Protein AF-0000000086442313 (afdb_homodimer)

Radius of gyration: 25.29 Å; Cα contacts (8 Å, |Δi|>4): 507; chains: 2; bounding box: 54×72×56 Å

InterPro domains:
  IPR008591 GINS complex subunit Sld5 [PIRSF007764] (11-202)
  IPR008591 GINS complex subunit Sld5 [PTHR21206] (11-202)
  IPR021151 GINS subunit, domain A [PF05916] (56-123)
  IPR031633 DNA replication complex GINS protein SLD5, C-terminal [PF16922] (144-202)
  IPR031633 DNA replication complex GINS protein SLD5, C-terminal [cd21692] (144-202)
  IPR036224 GINS, helical bundle-like domain superfamily [SSF158573] (11-141)
  IPR038749 GINS complex protein Sld5, alpha-helical domain [cd11711] (11-125)

Nearest PDB structures (foldseek):
  7pfo-assembly1_G  TM=9.376E-01  e=3.966E-25  Homo sapiens
  2e9x-assembly1_D  TM=9.368E-01  e=5.694E-25  Homo sapiens
  2q9q-assembly2_F  TM=9.403E-01  e=1.790E-24  Homo sapiens
  8q6o-assembly1_K  TM=9.195E-01  e=4.637E-23  Xenopus laevis
  2eho-assembly3_I  TM=9.226E-01  e=9.906E-21  Homo sapiens

Structure (mmCIF, N/CA/C/O backbone):
data_AF-0000000086442313-model_v1
#
loop_
_entity.id
_entity.type
_entity.pdbx_description
1 polymer 'DNA replication complex GINS protein SLD5'
#
loop_
_atom_site.group_PDB
_atom_site.id
_atom_site.type_symbol
_atom_site.label_atom_id
_atom_site.label_alt_id
_atom_site.label_comp_id
_atom_site.label_asym_id
_atom_site.label_entity_id
_atom_site.label_seq_id
_atom_site.pdbx_PDB_ins_code
_atom_site.Cartn_x
_atom_site.Cartn_y
_atom_site.Cartn_z
_atom_site.occupancy
_atom_site.B_iso_or_equiv
_atom_site.auth_seq_id
_atom_site.auth_comp_id
_atom_site.auth_asym_id
_atom_site.auth_atom_id
_atom_site.pdbx_PDB_model_num
ATOM 1 N N . MET A 1 1 ? 6.031 -36.125 -10.688 1 34.84 1 MET A N 1
ATOM 2 C CA . MET A 1 1 ? 4.668 -35.875 -11.148 1 34.84 1 MET A CA 1
ATOM 3 C C . MET A 1 1 ? 4.492 -34.406 -11.539 1 34.84 1 MET A C 1
ATOM 5 O O . MET A 1 1 ? 4.984 -33.5 -10.852 1 34.84 1 MET A O 1
ATOM 9 N N . ALA A 1 2 ? 4.449 -34.125 -12.75 1 40.34 2 ALA A N 1
ATOM 10 C CA . ALA A 1 2 ? 4.332 -32.781 -13.359 1 40.34 2 ALA A CA 1
ATOM 11 C C . ALA A 1 2 ? 3.318 -31.938 -12.609 1 40.34 2 ALA A C 1
ATOM 13 O O . ALA A 1 2 ? 2.137 -32.281 -12.531 1 40.34 2 ALA A O 1
ATOM 14 N N . HIS A 1 3 ? 3.604 -31.281 -11.523 1 48.56 3 HIS A N 1
ATOM 15 C CA . HIS A 1 3 ? 2.576 -30.469 -10.859 1 48.56 3 HIS A CA 1
ATOM 16 C C . HIS A 1 3 ? 1.746 -29.703 -11.875 1 48.56 3 HIS A C 1
ATOM 18 O O . HIS A 1 3 ? 2.287 -29.172 -12.852 1 48.56 3 HIS A O 1
ATOM 24 N N . SER A 1 4 ? 0.584 -30.078 -11.891 1 56.22 4 SER A N 1
ATOM 25 C CA . SER A 1 4 ? -0.384 -29.484 -12.805 1 56.22 4 SER A CA 1
ATOM 26 C C . SER A 1 4 ? -0.305 -27.953 -12.773 1 56.22 4 SER A C 1
ATOM 28 O O . SER A 1 4 ? 0.082 -27.375 -11.758 1 56.22 4 SER A O 1
ATOM 30 N N . SER A 1 5 ? -0.254 -27.312 -13.945 1 64.69 5 SER A N 1
ATOM 31 C CA . SER A 1 5 ? -0.181 -25.891 -14.234 1 64.69 5 SER A CA 1
ATOM 32 C C . SER A 1 5 ? -0.953 -25.078 -13.203 1 64.69 5 SER A C 1
ATOM 34 O O . SER A 1 5 ? -0.433 -24.094 -12.656 1 64.69 5 SER A O 1
ATOM 36 N N . PRO A 1 6 ? -2.064 -25.688 -12.68 1 70.44 6 PRO A N 1
ATOM 37 C CA . PRO A 1 6 ? -2.822 -24.906 -11.703 1 70.44 6 PRO A CA 1
ATOM 38 C C . PRO A 1 6 ? -2.158 -24.891 -10.328 1 70.44 6 PRO A C 1
ATOM 40 O O . PRO A 1 6 ? -2.25 -23.891 -9.609 1 70.44 6 PRO A O 1
ATOM 43 N N . HIS A 1 7 ? -1.434 -25.922 -10.047 1 79.31 7 HIS A N 1
ATOM 44 C CA . HIS A 1 7 ? -0.775 -26.016 -8.75 1 79.31 7 HIS A CA 1
ATOM 45 C C . HIS A 1 7 ? 0.409 -25.047 -8.672 1 79.31 7 HIS A C 1
ATOM 47 O O . HIS A 1 7 ? 0.617 -24.391 -7.648 1 79.31 7 HIS A O 1
ATOM 53 N N . LEU A 1 8 ? 1.067 -24.969 -9.773 1 83.69 8 LEU A N 1
ATOM 54 C CA . LEU A 1 8 ? 2.223 -24.078 -9.828 1 83.69 8 LEU A CA 1
ATOM 55 C C . LEU A 1 8 ? 1.788 -22.609 -9.742 1 83.69 8 LEU A C 1
ATOM 57 O O . LEU A 1 8 ? 2.453 -21.797 -9.094 1 83.69 8 LEU A O 1
ATOM 61 N N . GLY A 1 9 ? 0.651 -22.406 -10.367 1 89.69 9 GLY A N 1
ATOM 62 C CA . GLY A 1 9 ? 0.111 -21.047 -10.297 1 89.69 9 GLY A CA 1
ATOM 63 C C . GLY A 1 9 ? -0.315 -20.641 -8.898 1 89.69 9 GLY A C 1
ATOM 64 O O . GLY A 1 9 ? -0.042 -19.531 -8.461 1 89.69 9 GLY A O 1
ATOM 65 N N . ARG A 1 10 ? -0.876 -21.562 -8.289 1 91.31 10 ARG A N 1
ATOM 66 C CA . ARG A 1 10 ? -1.331 -21.312 -6.926 1 91.31 10 ARG A CA 1
ATOM 67 C C . ARG A 1 10 ? -0.149 -21.109 -5.984 1 91.31 10 ARG A C 1
ATOM 69 O O . ARG A 1 10 ? -0.181 -20.234 -5.113 1 91.31 10 ARG A O 1
ATOM 76 N N . GLN A 1 11 ? 0.82 -21.891 -6.133 1 92.81 11 GLN A N 1
ATOM 77 C CA . GLN A 1 11 ? 2.016 -21.766 -5.305 1 92.81 11 GLN A CA 1
ATOM 78 C C . GLN A 1 11 ? 2.695 -20.422 -5.531 1 92.81 11 GLN A C 1
ATOM 80 O O . GLN A 1 11 ? 3.086 -19.734 -4.578 1 92.81 11 GLN A O 1
ATOM 85 N N . ALA A 1 12 ? 2.867 -20.078 -6.742 1 94.69 12 ALA A N 1
ATOM 86 C CA . ALA A 1 12 ? 3.475 -18.781 -7.074 1 94.69 12 ALA A CA 1
ATOM 87 C C . ALA A 1 12 ? 2.654 -17.625 -6.504 1 94.69 12 ALA A C 1
ATOM 89 O O . ALA A 1 12 ? 3.215 -16.656 -5.988 1 94.69 12 ALA A O 1
ATOM 90 N N . TRP A 1 13 ? 1.367 -17.797 -6.57 1 95.62 13 TRP A N 1
ATOM 91 C CA . TRP A 1 13 ? 0.451 -16.781 -6.066 1 95.62 13 TRP A CA 1
ATOM 92 C C . TRP A 1 13 ? 0.594 -16.625 -4.555 1 95.62 13 TRP A C 1
ATOM 94 O O . TRP A 1 13 ? 0.78 -15.508 -4.062 1 95.62 13 TRP A O 1
ATOM 104 N N . LEU A 1 14 ? 0.559 -17.703 -3.863 1 96.31 14 LEU A N 1
ATOM 105 C CA . LEU A 1 14 ? 0.637 -17.656 -2.406 1 96.31 14 LEU A CA 1
ATOM 106 C C . LEU A 1 14 ? 1.992 -17.141 -1.949 1 96.31 14 LEU A C 1
ATOM 108 O O . LEU A 1 14 ? 2.068 -16.328 -1.023 1 96.31 14 LEU A O 1
ATOM 112 N N . ASN A 1 15 ? 3.014 -17.594 -2.584 1 97.31 15 ASN A N 1
ATOM 113 C CA . ASN A 1 15 ? 4.344 -17.109 -2.244 1 97.31 15 ASN A CA 1
ATOM 114 C C . ASN A 1 15 ? 4.461 -15.602 -2.457 1 97.31 15 ASN A C 1
ATOM 116 O O . ASN A 1 15 ? 4.988 -14.891 -1.604 1 97.31 15 ASN A O 1
ATOM 120 N N . GLU A 1 16 ? 3.971 -15.156 -3.58 1 97.31 16 GLU A N 1
ATOM 121 C CA . GLU A 1 16 ? 4.02 -13.727 -3.857 1 97.31 16 GLU A CA 1
ATOM 122 C C . GLU A 1 16 ? 3.191 -12.938 -2.848 1 97.31 16 GLU A C 1
ATOM 124 O O . GLU A 1 16 ? 3.623 -11.891 -2.365 1 97.31 16 GLU A O 1
ATOM 129 N N . LYS A 1 17 ? 2.086 -13.438 -2.539 1 96.69 17 LYS A N 1
ATOM 130 C CA . LYS A 1 17 ? 1.148 -12.758 -1.649 1 96.69 17 LYS A CA 1
ATOM 131 C C . LYS A 1 17 ? 1.738 -12.594 -0.251 1 96.69 17 LYS A C 1
ATOM 133 O O . LYS A 1 17 ? 1.566 -11.547 0.383 1 96.69 17 LYS A O 1
ATOM 138 N N . PHE A 1 18 ? 2.525 -13.547 0.204 1 97.62 18 PHE A N 1
ATOM 139 C CA . PHE A 1 18 ? 2.896 -13.547 1.614 1 97.62 18 PHE A CA 1
ATOM 140 C C . PHE A 1 18 ? 4.375 -13.219 1.785 1 97.62 18 PHE A C 1
ATOM 142 O O . PHE A 1 18 ? 4.844 -13.008 2.906 1 97.62 18 PHE A O 1
ATOM 149 N N . ALA A 1 19 ? 5.086 -13.164 0.701 1 97.88 19 ALA A N 1
ATOM 150 C CA . ALA A 1 19 ? 6.48 -12.742 0.792 1 97.88 19 ALA A CA 1
ATOM 151 C C . ALA A 1 19 ? 6.578 -11.25 1.114 1 97.88 19 ALA A C 1
ATOM 153 O O . ALA A 1 19 ? 5.801 -10.445 0.596 1 97.88 19 ALA A O 1
ATOM 154 N N . PRO A 1 20 ? 7.551 -10.891 1.949 1 97.25 20 PRO A N 1
ATOM 155 C CA . PRO A 1 20 ? 7.684 -9.469 2.273 1 97.25 20 PRO A CA 1
ATOM 156 C C . PRO A 1 20 ? 8.32 -8.664 1.144 1 97.25 20 PRO A C 1
ATOM 158 O O . PRO A 1 20 ? 8.211 -7.438 1.12 1 97.25 20 PRO A O 1
ATOM 161 N N . ASP A 1 21 ? 9.023 -9.305 0.231 1 96.62 21 ASP A N 1
ATOM 162 C CA . ASP A 1 21 ? 9.664 -8.633 -0.899 1 96.62 21 ASP A CA 1
ATOM 163 C C . ASP A 1 21 ? 9.055 -9.094 -2.223 1 96.62 21 ASP A C 1
ATOM 165 O O . ASP A 1 21 ? 8.109 -9.883 -2.236 1 96.62 21 ASP A O 1
ATOM 169 N N . LEU A 1 22 ? 9.438 -8.43 -3.32 1 96.88 22 LEU A N 1
ATOM 170 C CA . LEU A 1 22 ? 9.016 -8.828 -4.66 1 96.88 22 LEU A CA 1
ATOM 171 C C . LEU A 1 22 ? 9.82 -10.031 -5.145 1 96.88 22 LEU A C 1
ATOM 173 O O . LEU A 1 22 ? 11.047 -9.969 -5.246 1 96.88 22 LEU A O 1
ATOM 177 N N . LEU A 1 23 ? 9.148 -11.102 -5.402 1 95.81 23 LEU A N 1
ATOM 178 C CA . LEU A 1 23 ? 9.828 -12.32 -5.836 1 95.81 23 LEU A CA 1
ATOM 179 C C . LEU A 1 23 ? 10.18 -12.242 -7.316 1 95.81 23 LEU A C 1
ATOM 181 O O . LEU A 1 23 ? 9.766 -11.312 -8.016 1 95.81 23 LEU A O 1
ATOM 185 N N . GLU A 1 24 ? 11.039 -13.227 -7.711 1 92.81 24 GLU A N 1
ATOM 186 C CA . GLU A 1 24 ? 11.383 -13.297 -9.125 1 92.81 24 GLU A CA 1
ATOM 187 C C . GLU A 1 24 ? 10.141 -13.445 -9.992 1 92.81 24 GLU A C 1
ATOM 189 O O . GLU A 1 24 ? 9.172 -14.102 -9.586 1 92.81 24 GLU A O 1
ATOM 194 N N . THR A 1 25 ? 10.25 -12.844 -11.102 1 90 25 THR A N 1
ATOM 195 C CA . THR A 1 25 ? 9.109 -12.93 -12.008 1 90 25 THR A CA 1
ATOM 196 C C . THR A 1 25 ? 8.906 -14.359 -12.484 1 90 25 THR A C 1
ATOM 198 O O . THR A 1 25 ? 9.867 -15.055 -12.82 1 90 25 THR A O 1
ATOM 201 N N . LYS A 1 26 ? 7.711 -14.836 -12.398 1 90.12 26 LYS A N 1
ATOM 202 C CA . LYS A 1 26 ? 7.348 -16.156 -12.922 1 90.12 26 LYS A CA 1
ATOM 203 C C . LYS A 1 26 ? 6.492 -16.031 -14.18 1 90.12 26 LYS A C 1
ATOM 205 O O . LYS A 1 26 ? 5.344 -16.469 -14.203 1 90.12 26 LYS A O 1
ATOM 210 N N . GLN A 1 27 ? 7.125 -15.578 -15.164 1 87.56 27 GLN A N 1
ATOM 211 C CA . GLN A 1 27 ? 6.426 -15.297 -16.422 1 87.56 27 GLN A CA 1
ATOM 212 C C . GLN A 1 27 ? 5.883 -16.578 -17.047 1 87.56 27 GLN A C 1
ATOM 214 O O . GLN A 1 27 ? 4.801 -16.578 -17.641 1 87.56 27 GLN A O 1
ATOM 219 N N . ASP A 1 28 ? 6.684 -17.578 -16.938 1 89.5 28 ASP A N 1
ATOM 220 C CA . ASP A 1 28 ? 6.262 -18.859 -17.5 1 89.5 28 ASP A CA 1
ATOM 221 C C . ASP A 1 28 ? 4.969 -19.344 -16.844 1 89.5 28 ASP A C 1
ATOM 223 O O . ASP A 1 28 ? 4.09 -19.891 -17.516 1 89.5 28 ASP A O 1
ATOM 227 N N . VAL A 1 29 ? 4.93 -19.219 -15.57 1 89.38 29 VAL A N 1
ATOM 228 C CA . VAL A 1 29 ? 3.74 -19.625 -14.828 1 89.38 29 VAL A CA 1
ATOM 229 C C . VAL A 1 29 ? 2.539 -18.797 -15.281 1 89.38 29 VAL A C 1
ATOM 231 O O . VAL A 1 29 ? 1.46 -19.344 -15.531 1 89.38 29 VAL A O 1
ATOM 234 N N . VAL A 1 30 ? 2.658 -17.484 -15.43 1 89.88 30 VAL A N 1
ATOM 235 C CA . VAL A 1 30 ? 1.603 -16.594 -15.875 1 89.88 30 VAL A CA 1
ATOM 236 C C . VAL A 1 30 ? 1.129 -17 -17.266 1 89.88 30 VAL A C 1
ATOM 238 O O . VAL A 1 30 ? -0.074 -17.125 -17.516 1 89.88 30 VAL A O 1
ATOM 241 N N . ASP A 1 31 ? 2.076 -17.25 -18.141 1 88.75 31 ASP A N 1
ATOM 242 C CA . ASP A 1 31 ? 1.762 -17.656 -19.5 1 88.75 31 ASP A CA 1
ATOM 243 C C . ASP A 1 31 ? 0.977 -18.969 -19.531 1 88.75 31 ASP A C 1
ATOM 245 O O . ASP A 1 31 ? 0.007 -19.094 -20.281 1 88.75 31 ASP A O 1
ATOM 249 N N . ASN A 1 32 ? 1.446 -19.859 -18.766 1 88.88 32 ASN A N 1
ATOM 250 C CA . ASN A 1 32 ? 0.779 -21.156 -18.703 1 88.88 32 ASN A CA 1
ATOM 251 C C . ASN A 1 32 ? -0.647 -21.031 -18.172 1 88.88 32 ASN A C 1
ATOM 253 O O . ASN A 1 32 ? -1.562 -21.672 -18.688 1 88.88 32 ASN A O 1
ATOM 257 N N . MET A 1 33 ? -0.832 -20.219 -17.156 1 88.38 33 MET A N 1
ATOM 258 C CA . MET A 1 33 ? -2.168 -20 -16.625 1 88.38 33 MET A CA 1
ATOM 259 C C . MET A 1 33 ? -3.08 -19.359 -17.672 1 88.38 33 MET A C 1
ATOM 261 O O . MET A 1 33 ? -4.246 -19.75 -17.797 1 88.38 33 MET A O 1
ATOM 265 N N . MET A 1 34 ? -2.559 -18.531 -18.344 1 87 34 MET A N 1
ATOM 266 C CA . MET A 1 34 ? -3.334 -17.859 -19.375 1 87 34 MET A CA 1
ATOM 267 C C . MET A 1 34 ? -3.74 -18.844 -20.469 1 87 34 MET A C 1
ATOM 269 O O . MET A 1 34 ? -4.875 -18.812 -20.953 1 87 34 MET A O 1
ATOM 273 N N . LEU A 1 35 ? -2.781 -19.641 -20.906 1 86.38 35 LEU A N 1
ATOM 274 C CA . LEU A 1 35 ? -3.064 -20.672 -21.891 1 86.38 35 LEU A CA 1
ATOM 275 C C . LEU A 1 35 ? -4.152 -21.609 -21.406 1 86.38 35 LEU A C 1
ATOM 277 O O . LEU A 1 35 ? -5.059 -21.969 -22.156 1 86.38 35 LEU A O 1
ATOM 281 N N . HIS A 1 36 ? -4.047 -21.984 -20.172 1 86.12 36 HIS A N 1
ATOM 282 C CA . HIS A 1 36 ? -5.043 -22.875 -19.578 1 86.12 36 HIS A CA 1
ATOM 283 C C . HIS A 1 36 ? -6.422 -22.219 -19.547 1 86.12 36 HIS A C 1
ATOM 285 O O . HIS A 1 36 ? -7.426 -22.875 -19.859 1 86.12 36 HIS A O 1
ATOM 291 N N . LEU A 1 37 ? -6.5 -21 -19.172 1 86.06 37 LEU A N 1
ATOM 292 C CA . LEU A 1 37 ? -7.75 -20.25 -19.141 1 86.06 37 LEU A CA 1
ATOM 293 C C . LEU A 1 37 ? -8.383 -20.188 -20.531 1 86.06 37 LEU A C 1
ATOM 295 O O . LEU A 1 37 ? -9.586 -20.391 -20.672 1 86.06 37 LEU A O 1
ATOM 299 N N . GLN A 1 38 ? -7.574 -19.953 -21.5 1 84.38 38 GLN A N 1
ATOM 300 C CA . GLN A 1 38 ? -8.055 -19.875 -22.875 1 84.38 38 GLN A CA 1
ATOM 301 C C . GLN A 1 38 ? -8.609 -21.219 -23.344 1 84.38 38 GLN A C 1
ATOM 303 O O . GLN A 1 38 ? -9.688 -21.281 -23.938 1 84.38 38 GLN A O 1
ATOM 308 N N . ASN A 1 39 ? -7.867 -22.266 -23.094 1 84.62 39 ASN A N 1
ATOM 309 C CA . ASN A 1 39 ? -8.281 -23.609 -23.484 1 84.62 39 ASN A CA 1
ATOM 310 C C . ASN A 1 39 ? -9.594 -24 -22.812 1 84.62 39 ASN A C 1
ATOM 312 O O . ASN A 1 39 ? -10.477 -24.578 -23.453 1 84.62 39 ASN A O 1
ATOM 316 N N . MET A 1 40 ? -9.656 -23.719 -21.516 1 82.06 40 MET A N 1
ATOM 317 C CA . MET A 1 40 ? -10.867 -24.047 -20.766 1 82.06 40 MET A CA 1
ATOM 318 C C . MET A 1 40 ? -12.062 -23.266 -21.297 1 82.06 40 MET A C 1
ATOM 320 O O . MET A 1 40 ? -13.172 -23.781 -21.375 1 82.06 40 MET A O 1
ATOM 324 N N . ASP A 1 41 ? -11.867 -22.047 -21.625 1 81.81 41 ASP A N 1
ATOM 325 C CA . ASP A 1 41 ? -12.93 -21.203 -22.156 1 81.81 41 ASP A CA 1
ATOM 326 C C . ASP A 1 41 ? -13.422 -21.75 -23.5 1 81.81 41 ASP A C 1
ATOM 328 O O . ASP A 1 41 ? -14.633 -21.781 -23.75 1 81.81 41 ASP A O 1
ATOM 332 N N . GLU A 1 42 ? -12.555 -22.125 -24.359 1 82.12 42 GLU A N 1
ATOM 333 C CA . GLU A 1 42 ? -12.906 -22.703 -25.656 1 82.12 42 GLU A CA 1
ATOM 334 C C . GLU A 1 42 ? -13.719 -23.969 -25.5 1 82.12 42 GLU A C 1
ATOM 336 O O . GLU A 1 42 ? -14.664 -24.219 -26.25 1 82.12 42 GLU A O 1
ATOM 341 N N . ASN A 1 43 ? -13.352 -24.719 -24.516 1 79.69 43 ASN A N 1
ATOM 342 C CA . ASN A 1 43 ? -14.062 -25.969 -24.25 1 79.69 43 ASN A CA 1
ATOM 343 C C . ASN A 1 43 ? -15.477 -25.719 -23.75 1 79.69 43 ASN A C 1
ATOM 345 O O . ASN A 1 43 ? -16.391 -26.469 -24.078 1 79.69 43 ASN A O 1
ATOM 349 N N . LEU A 1 44 ? -15.641 -24.75 -22.922 1 77.38 44 LEU A N 1
ATOM 350 C CA . LEU A 1 44 ? -16.953 -24.391 -22.391 1 77.38 44 LEU A CA 1
ATOM 351 C C . LEU A 1 44 ? -17.891 -23.969 -23.516 1 77.38 44 LEU A C 1
ATOM 353 O O . LEU A 1 44 ? -19.094 -24.25 -23.484 1 77.38 44 LEU A O 1
ATOM 357 N N . HIS A 1 45 ? -17.406 -23.344 -24.484 1 75.5 45 HIS A N 1
ATOM 358 C CA . HIS A 1 45 ? -18.219 -22.875 -25.609 1 75.5 45 HIS A CA 1
ATOM 359 C C . HIS A 1 45 ? -18.578 -24.016 -26.547 1 75.5 45 HIS A C 1
ATOM 361 O O . HIS A 1 45 ? -19.641 -23.984 -27.188 1 75.5 45 HIS A O 1
ATOM 367 N N . GLN A 1 46 ? -17.688 -25 -26.625 1 72.44 46 GLN A N 1
ATOM 368 C CA . GLN A 1 46 ? -17.953 -26.109 -27.516 1 72.44 46 GLN A CA 1
ATOM 369 C C . GLN A 1 46 ? -18.891 -27.125 -26.859 1 72.44 46 GLN A C 1
ATOM 371 O O . GLN A 1 46 ? -19.578 -27.875 -27.562 1 72.44 46 GLN A O 1
ATOM 376 N N . GLY A 1 47 ? -18.766 -27.156 -25.531 1 61.78 47 GLY A N 1
ATOM 377 C CA . GLY A 1 47 ? -19.562 -28.188 -24.875 1 61.78 47 GLY A CA 1
ATOM 378 C C . GLY A 1 47 ? -20.984 -27.75 -24.609 1 61.78 47 GLY A C 1
ATOM 379 O O . GLY A 1 47 ? -21.312 -26.562 -24.719 1 61.78 47 GLY A O 1
ATOM 380 N N . HIS A 1 48 ? -21.969 -28.625 -24.531 1 57.66 48 HIS A N 1
ATOM 381 C CA . HIS A 1 48 ? -23.375 -28.406 -24.234 1 57.66 48 HIS A CA 1
ATOM 382 C C . HIS A 1 48 ? -23.547 -27.734 -22.875 1 57.66 48 HIS A C 1
ATOM 384 O O . HIS A 1 48 ? -23.062 -28.234 -21.859 1 57.66 48 HIS A O 1
ATOM 390 N N . VAL A 1 49 ? -23.844 -26.438 -22.766 1 58.53 49 VAL A N 1
ATOM 391 C CA . VAL A 1 49 ? -24.062 -25.469 -21.703 1 58.53 49 VAL A CA 1
ATOM 392 C C . VAL A 1 49 ? -24.75 -26.141 -20.531 1 58.53 49 VAL A C 1
ATOM 394 O O . VAL A 1 49 ? -24.594 -25.703 -19.375 1 58.53 49 VAL A O 1
ATOM 397 N N . GLY A 1 50 ? -25.406 -27.297 -20.719 1 55.47 50 GLY A N 1
ATOM 398 C CA . GLY A 1 50 ? -26.375 -27.828 -19.766 1 55.47 50 GLY A CA 1
ATOM 399 C C . GLY A 1 50 ? -25.797 -28.922 -18.875 1 55.47 50 GLY A C 1
ATOM 400 O O . GLY A 1 50 ? -26.5 -29.469 -18.031 1 55.47 50 GLY A O 1
ATOM 401 N N . GLU A 1 51 ? -24.594 -29.25 -19.078 1 62.5 51 GLU A N 1
ATOM 402 C CA . GLU A 1 51 ? -24.188 -30.391 -18.266 1 62.5 51 GLU A CA 1
ATOM 403 C C . GLU A 1 51 ? -23.422 -29.953 -17.016 1 62.5 51 GLU A C 1
ATOM 405 O O . GLU A 1 51 ? -22.828 -28.875 -17 1 62.5 51 GLU A O 1
ATOM 410 N N . PRO A 1 52 ? -23.766 -30.609 -15.836 1 67.44 52 PRO A N 1
ATOM 411 C CA . PRO A 1 52 ? -23.047 -30.422 -14.578 1 67.44 52 PRO A CA 1
ATOM 412 C C . PRO A 1 52 ? -21.562 -30.109 -14.789 1 67.44 52 PRO A C 1
ATOM 414 O O . PRO A 1 52 ? -20.969 -29.312 -14.047 1 67.44 52 PRO A O 1
ATOM 417 N N . LYS A 1 53 ? -21.031 -30.594 -15.898 1 74.19 53 LYS A N 1
ATOM 418 C CA . LYS A 1 53 ? -19.625 -30.391 -16.234 1 74.19 53 LYS A CA 1
ATOM 419 C C . LYS A 1 53 ? -19.344 -28.938 -16.594 1 74.19 53 LYS A C 1
ATOM 421 O O . LYS A 1 53 ? -18.297 -28.391 -16.25 1 74.19 53 LYS A O 1
ATOM 426 N N . SER A 1 54 ? -20.375 -28.344 -17.031 1 78.19 54 SER A N 1
ATOM 427 C CA . SER A 1 54 ? -20.219 -26.969 -17.453 1 78.19 54 SER A CA 1
ATOM 428 C C . SER A 1 54 ? -20.109 -26.016 -16.25 1 78.19 54 SER A C 1
ATOM 430 O O . SER A 1 54 ? -19.297 -25.094 -16.266 1 78.19 54 SER A O 1
ATOM 432 N N . THR A 1 55 ? -20.812 -26.359 -15.234 1 80.31 55 THR A N 1
ATOM 433 C CA . THR A 1 55 ? -20.781 -25.531 -14.031 1 80.31 55 THR A CA 1
ATOM 434 C C . THR A 1 55 ? -19.438 -25.656 -13.328 1 80.31 55 THR A C 1
ATOM 436 O O . THR A 1 55 ? -18.875 -24.656 -12.875 1 80.31 55 THR A O 1
ATOM 439 N N . ILE A 1 56 ? -18.938 -26.828 -13.242 1 83.25 56 ILE A N 1
ATOM 440 C CA . ILE A 1 56 ? -17.656 -27.078 -12.586 1 83.25 56 ILE A CA 1
ATOM 441 C C . ILE A 1 56 ? -16.531 -26.359 -13.352 1 83.25 56 ILE A C 1
ATOM 443 O O . ILE A 1 56 ? -15.641 -25.781 -12.742 1 83.25 56 ILE A O 1
ATOM 447 N N . HIS A 1 57 ? -16.641 -26.453 -14.68 1 82.69 57 HIS A N 1
ATOM 448 C CA . HIS A 1 57 ? -15.648 -25.781 -15.516 1 82.69 57 HIS A CA 1
ATOM 449 C C . HIS A 1 57 ? -15.711 -24.266 -15.352 1 82.69 57 HIS A C 1
ATOM 451 O O . HIS A 1 57 ? -14.672 -23.594 -15.328 1 82.69 57 HIS A O 1
ATOM 457 N N . GLN A 1 58 ? -16.859 -23.812 -15.188 1 83.88 58 GLN A N 1
ATOM 458 C CA . GLN A 1 58 ? -17.031 -22.375 -14.977 1 83.88 58 GLN A CA 1
ATOM 459 C C . GLN A 1 58 ? -16.453 -21.938 -13.641 1 83.88 58 GLN A C 1
ATOM 461 O O . GLN A 1 58 ? -15.797 -20.891 -13.555 1 83.88 58 GLN A O 1
ATOM 466 N N . LEU A 1 59 ? -16.625 -22.719 -12.641 1 86.12 59 LEU A N 1
ATOM 467 C CA . LEU A 1 59 ? -16.078 -22.406 -11.32 1 86.12 59 LEU A CA 1
ATOM 468 C C . LEU A 1 59 ? -14.555 -22.422 -11.344 1 86.12 59 LEU A C 1
ATOM 470 O O . LEU A 1 59 ? -13.914 -21.562 -10.727 1 86.12 59 LEU A O 1
ATOM 474 N N . GLU A 1 60 ? -14.031 -23.375 -12.047 1 84.62 60 GLU A N 1
ATOM 475 C CA . GLU A 1 60 ? -12.578 -23.5 -12.156 1 84.62 60 GLU A CA 1
ATOM 476 C C . GLU A 1 60 ? -11.992 -22.312 -12.93 1 84.62 60 GLU A C 1
ATOM 478 O O . GLU A 1 60 ? -10.922 -21.812 -12.578 1 84.62 60 GLU A O 1
ATOM 483 N N . LEU A 1 61 ? -12.688 -21.906 -13.891 1 84.19 61 LEU A N 1
ATOM 484 C CA . LEU A 1 61 ? -12.258 -20.75 -14.68 1 84.19 61 LEU A CA 1
ATOM 485 C C . LEU A 1 61 ? -12.227 -19.484 -13.82 1 84.19 61 LEU A C 1
ATOM 487 O O . LEU A 1 61 ? -11.266 -18.719 -13.875 1 84.19 61 LEU A O 1
ATOM 491 N N . GLU A 1 62 ? -13.234 -19.344 -13.031 1 86.19 62 GLU A N 1
ATOM 492 C CA . GLU A 1 62 ? -13.312 -18.172 -12.164 1 86.19 62 GLU A CA 1
ATOM 493 C C . GLU A 1 62 ? -12.211 -18.203 -11.109 1 86.19 62 GLU A C 1
ATOM 495 O O . GLU A 1 62 ? -11.633 -17.156 -10.773 1 86.19 62 GLU A O 1
ATOM 500 N N . ARG A 1 63 ? -11.984 -19.375 -10.641 1 89.31 63 ARG A N 1
ATOM 501 C CA . ARG A 1 63 ? -10.938 -19.516 -9.633 1 89.31 63 ARG A CA 1
ATOM 502 C C . ARG A 1 63 ? -9.562 -19.188 -10.219 1 89.31 63 ARG A C 1
ATOM 504 O O . ARG A 1 63 ? -8.773 -18.469 -9.594 1 89.31 63 ARG A O 1
ATOM 511 N N . LEU A 1 64 ? -9.312 -19.672 -11.383 1 88.38 64 LEU A N 1
ATOM 512 C CA . LEU A 1 64 ? -8.023 -19.422 -12.031 1 88.38 64 LEU A CA 1
ATOM 513 C C . LEU A 1 64 ? -7.855 -17.953 -12.367 1 88.38 64 LEU A C 1
ATOM 515 O O . LEU A 1 64 ? -6.77 -17.391 -12.203 1 88.38 64 LEU A O 1
ATOM 519 N N . ARG A 1 65 ? -8.891 -17.406 -12.844 1 87.69 65 ARG A N 1
ATOM 520 C CA . ARG A 1 65 ? -8.867 -15.977 -13.133 1 87.69 65 ARG A CA 1
ATOM 521 C C . ARG A 1 65 ? -8.555 -15.172 -11.875 1 87.69 65 ARG A C 1
ATOM 523 O O . ARG A 1 65 ? -7.746 -14.234 -11.914 1 87.69 65 ARG A O 1
ATOM 530 N N . PHE A 1 66 ? -9.164 -15.508 -10.828 1 90.31 66 PHE A N 1
ATOM 531 C CA . PHE A 1 66 ? -8.93 -14.828 -9.562 1 90.31 66 PHE A CA 1
ATOM 532 C C . PHE A 1 66 ? -7.469 -14.961 -9.141 1 90.31 66 PHE A C 1
ATOM 534 O O . PHE A 1 66 ? -6.832 -13.977 -8.766 1 90.31 66 PHE A O 1
ATOM 541 N N . VAL A 1 67 ? -6.977 -16.156 -9.211 1 92.44 67 VAL A N 1
ATOM 542 C CA . VAL A 1 67 ? -5.602 -16.422 -8.797 1 92.44 67 VAL A CA 1
ATOM 543 C C . VAL A 1 67 ? -4.637 -15.594 -9.648 1 92.44 67 VAL A C 1
ATOM 545 O O . VAL A 1 67 ? -3.711 -14.969 -9.117 1 92.44 67 VAL A O 1
ATOM 548 N N . LEU A 1 68 ? -4.895 -15.625 -10.914 1 91.62 68 LEU A N 1
ATOM 549 C CA . LEU A 1 68 ? -4.016 -14.906 -11.828 1 91.62 68 LEU A CA 1
ATOM 550 C C . LEU A 1 68 ? -4.062 -13.406 -11.555 1 91.62 68 LEU A C 1
ATOM 552 O O . LEU A 1 68 ? -3.02 -12.766 -11.406 1 91.62 68 LEU A O 1
ATOM 556 N N . THR A 1 69 ? -5.223 -12.844 -11.469 1 90.62 69 THR A N 1
ATOM 557 C CA . THR A 1 69 ? -5.375 -11.406 -11.258 1 90.62 69 THR A CA 1
ATOM 558 C C . THR A 1 69 ? -4.824 -11.008 -9.891 1 90.62 69 THR A C 1
ATOM 560 O O . THR A 1 69 ? -4.172 -9.969 -9.758 1 90.62 69 THR A O 1
ATOM 563 N N . SER A 1 70 ? -5.141 -11.812 -8.922 1 93 70 SER A N 1
ATOM 564 C CA . SER A 1 70 ? -4.637 -11.555 -7.578 1 93 70 SER A CA 1
ATOM 565 C C . SER A 1 70 ? -3.111 -11.578 -7.543 1 93 70 SER A C 1
ATOM 567 O O . SER A 1 70 ? -2.486 -10.75 -6.879 1 93 70 SER A O 1
ATOM 569 N N . TYR A 1 71 ? -2.561 -12.523 -8.219 1 95.5 71 TYR A N 1
ATOM 570 C CA . TYR A 1 71 ? -1.11 -12.617 -8.328 1 95.5 71 TYR A CA 1
ATOM 571 C C . TYR A 1 71 ? -0.527 -11.344 -8.945 1 95.5 71 TYR A C 1
ATOM 573 O O . TYR A 1 71 ? 0.389 -10.742 -8.383 1 95.5 71 TYR A O 1
ATOM 581 N N . LEU A 1 72 ? -1.038 -10.93 -10.023 1 94.81 72 LEU A N 1
ATOM 582 C CA . LEU A 1 72 ? -0.545 -9.758 -10.734 1 94.81 72 LEU A CA 1
ATOM 583 C C . LEU A 1 72 ? -0.738 -8.492 -9.898 1 94.81 72 LEU A C 1
ATOM 585 O O . LEU A 1 72 ? 0.154 -7.648 -9.836 1 94.81 72 LEU A O 1
ATOM 589 N N . ARG A 1 73 ? -1.844 -8.414 -9.258 1 94 73 ARG A N 1
ATOM 590 C CA . ARG A 1 73 ? -2.117 -7.262 -8.406 1 94 73 ARG A CA 1
ATOM 591 C C . ARG A 1 73 ? -1.146 -7.203 -7.234 1 94 73 ARG A C 1
ATOM 593 O O . ARG A 1 73 ? -0.687 -6.125 -6.855 1 94 73 ARG A O 1
ATOM 600 N N . SER A 1 74 ? -0.901 -8.297 -6.676 1 95.56 74 SER A N 1
ATOM 601 C CA . SER A 1 74 ? 0.039 -8.367 -5.562 1 95.56 74 SER A CA 1
ATOM 602 C C . SER A 1 74 ? 1.423 -7.879 -5.973 1 95.56 74 SER A C 1
ATOM 604 O O . SER A 1 74 ? 2.07 -7.137 -5.23 1 95.56 74 SER A O 1
ATOM 606 N N . ARG A 1 75 ? 1.814 -8.25 -7.125 1 96.94 75 ARG A N 1
ATOM 607 C CA . ARG A 1 75 ? 3.117 -7.809 -7.605 1 96.94 75 ARG A CA 1
ATOM 608 C C . ARG A 1 75 ? 3.133 -6.301 -7.836 1 96.94 75 ARG A C 1
ATOM 610 O O . ARG A 1 75 ? 4.074 -5.617 -7.434 1 96.94 75 ARG A O 1
ATOM 617 N N . LEU A 1 76 ? 2.072 -5.797 -8.438 1 96.5 76 LEU A N 1
ATOM 618 C CA . LEU A 1 76 ? 2.004 -4.363 -8.688 1 96.5 76 LEU A CA 1
ATOM 619 C C . LEU A 1 76 ? 2.029 -3.582 -7.375 1 96.5 76 LEU A C 1
ATOM 621 O O . LEU A 1 76 ? 2.676 -2.537 -7.281 1 96.5 76 LEU A O 1
ATOM 625 N N . ARG A 1 77 ? 1.353 -4.059 -6.375 1 95.25 77 ARG A N 1
ATOM 626 C CA . ARG A 1 77 ? 1.334 -3.404 -5.07 1 95.25 77 ARG A CA 1
ATOM 627 C C . ARG A 1 77 ? 2.734 -3.338 -4.473 1 95.25 77 ARG A C 1
ATOM 629 O O . ARG A 1 77 ? 3.121 -2.318 -3.893 1 95.25 77 ARG A O 1
ATOM 636 N N . LYS A 1 78 ? 3.426 -4.391 -4.535 1 97 78 LYS A N 1
ATOM 637 C CA . LYS A 1 78 ? 4.785 -4.422 -4.008 1 97 78 LYS A CA 1
ATOM 638 C C . LYS A 1 78 ? 5.707 -3.506 -4.809 1 97 78 LYS A C 1
ATOM 640 O O . LYS A 1 78 ? 6.602 -2.871 -4.242 1 97 78 LYS A O 1
ATOM 645 N N . ILE A 1 79 ? 5.508 -3.482 -6.086 1 97.12 79 ILE A N 1
ATOM 646 C CA . ILE A 1 79 ? 6.289 -2.578 -6.926 1 97.12 79 ILE A CA 1
ATOM 647 C C . ILE A 1 79 ? 6.039 -1.133 -6.5 1 97.12 79 ILE A C 1
ATOM 649 O O . ILE A 1 79 ? 6.98 -0.352 -6.352 1 97.12 79 ILE A O 1
ATOM 653 N N . GLU A 1 80 ? 4.844 -0.844 -6.301 1 96.12 80 GLU A N 1
ATOM 654 C CA . GLU A 1 80 ? 4.484 0.488 -5.824 1 96.12 80 GLU A CA 1
ATOM 655 C C . GLU A 1 80 ? 5.141 0.787 -4.477 1 96.12 80 GLU A C 1
ATOM 657 O O . GLU A 1 80 ? 5.625 1.896 -4.25 1 96.12 80 GLU A O 1
ATOM 662 N N . ALA A 1 81 ? 5.117 -0.151 -3.672 1 95.06 81 ALA A N 1
ATOM 663 C CA . ALA A 1 81 ? 5.613 0.025 -2.309 1 95.06 81 ALA A CA 1
ATOM 664 C C . ALA A 1 81 ? 7.129 0.19 -2.293 1 95.06 81 ALA A C 1
ATOM 666 O O . ALA A 1 81 ? 7.676 0.887 -1.435 1 95.06 81 ALA A O 1
ATOM 667 N N . TYR A 1 82 ? 7.816 -0.389 -3.266 1 96.12 82 TYR A N 1
ATOM 668 C CA . TYR A 1 82 ? 9.273 -0.471 -3.166 1 96.12 82 TYR A CA 1
ATOM 669 C C . TYR A 1 82 ? 9.93 0.036 -4.441 1 96.12 82 TYR A C 1
ATOM 671 O O . TYR A 1 82 ? 11.094 -0.28 -4.711 1 96.12 82 TYR A O 1
ATOM 679 N N . PHE A 1 83 ? 9.352 0.818 -5.211 1 95.44 83 PHE A N 1
ATOM 680 C CA . PHE A 1 83 ? 9.742 1.139 -6.582 1 95.44 83 PHE A CA 1
ATOM 681 C C . PHE A 1 83 ? 11.125 1.776 -6.613 1 95.44 83 PHE A C 1
ATOM 683 O O . PHE A 1 83 ? 11.938 1.467 -7.488 1 95.44 83 PHE A O 1
ATOM 690 N N . PRO A 1 84 ? 11.492 2.688 -5.672 1 94.81 84 PRO A N 1
ATOM 691 C CA . PRO A 1 84 ? 12.844 3.238 -5.816 1 94.81 84 PRO A CA 1
ATOM 692 C C . PRO A 1 84 ? 13.93 2.174 -5.688 1 94.81 84 PRO A C 1
ATOM 694 O O . PRO A 1 84 ? 14.898 2.178 -6.453 1 94.81 84 PRO A O 1
ATOM 697 N N . HIS A 1 85 ? 13.727 1.317 -4.812 1 93.62 85 HIS A N 1
ATOM 698 C CA . HIS A 1 85 ? 14.688 0.249 -4.582 1 93.62 85 HIS A CA 1
ATOM 699 C C . HIS A 1 85 ? 14.703 -0.74 -5.742 1 93.62 85 HIS A C 1
ATOM 701 O O . HIS A 1 85 ? 15.773 -1.182 -6.176 1 93.62 85 HIS A O 1
ATOM 707 N N . LEU A 1 86 ? 13.562 -1.07 -6.207 1 94.25 86 LEU A N 1
ATOM 708 C CA . LEU A 1 86 ? 13.445 -2.025 -7.305 1 94.25 86 LEU A CA 1
ATOM 709 C C . LEU A 1 86 ? 14.062 -1.466 -8.586 1 94.25 86 LEU A C 1
ATOM 711 O O . LEU A 1 86 ? 14.75 -2.184 -9.312 1 94.25 86 LEU A O 1
ATOM 715 N N . LEU A 1 87 ? 13.805 -0.252 -8.844 1 93.12 87 LEU A N 1
ATOM 716 C CA . LEU A 1 87 ? 14.336 0.381 -10.047 1 93.12 87 LEU A CA 1
ATOM 717 C C . LEU A 1 87 ? 15.852 0.509 -9.977 1 93.12 87 LEU A C 1
ATOM 719 O O . LEU A 1 87 ? 16.547 0.316 -10.977 1 93.12 87 LEU A O 1
ATOM 723 N N . GLU A 1 88 ? 16.344 0.839 -8.828 1 90.62 88 GLU A N 1
ATOM 724 C CA . GLU A 1 88 ? 17.781 0.918 -8.641 1 90.62 88 GLU A CA 1
ATOM 725 C C . GLU A 1 88 ? 18.453 -0.443 -8.844 1 90.62 88 GLU A C 1
ATOM 727 O O . GLU A 1 88 ? 19.484 -0.54 -9.492 1 90.62 88 GLU A O 1
ATOM 732 N N . GLN A 1 89 ? 17.875 -1.392 -8.273 1 88.75 89 GLN A N 1
ATOM 733 C CA . GLN A 1 89 ? 18.375 -2.75 -8.422 1 88.75 89 GLN A CA 1
ATOM 734 C C . GLN A 1 89 ? 18.391 -3.182 -9.883 1 88.75 89 GLN A C 1
ATOM 736 O O . GLN A 1 89 ? 19.344 -3.826 -10.336 1 88.75 89 GLN A O 1
ATOM 741 N N . GLN A 1 90 ? 17.359 -2.914 -10.578 1 87.31 90 GLN A N 1
ATOM 742 C CA . GLN A 1 90 ? 17.25 -3.275 -11.984 1 87.31 90 GLN A CA 1
ATOM 743 C C . GLN A 1 90 ? 18.328 -2.584 -12.812 1 87.31 90 GLN A C 1
ATOM 745 O O . GLN A 1 90 ? 18.859 -3.174 -13.75 1 87.31 90 GLN A O 1
ATOM 750 N N . ARG A 1 91 ? 18.609 -1.422 -12.477 1 86 91 ARG A N 1
ATOM 751 C CA . ARG A 1 91 ? 19.609 -0.651 -13.203 1 86 91 ARG A CA 1
ATOM 752 C C . ARG A 1 91 ? 21.016 -1.182 -12.93 1 86 91 ARG A C 1
ATOM 754 O O . ARG A 1 91 ? 21.891 -1.111 -13.789 1 86 91 ARG A O 1
ATOM 761 N N . SER A 1 92 ? 21.234 -1.586 -11.727 1 82.31 92 SER A N 1
ATOM 762 C CA . SER A 1 92 ? 22.562 -2.043 -11.328 1 82.31 92 SER A CA 1
ATOM 763 C C . SER A 1 92 ? 22.812 -3.471 -11.797 1 82.31 92 SER A C 1
ATOM 765 O O . SER A 1 92 ? 23.953 -3.951 -11.742 1 82.31 92 SER A O 1
ATOM 767 N N . GLN A 1 93 ? 21.859 -4.125 -12.148 1 73.31 93 GLN A N 1
ATOM 768 C CA . GLN A 1 93 ? 21.984 -5.527 -12.531 1 73.31 93 GLN A CA 1
ATOM 769 C C . GLN A 1 93 ? 22.734 -5.676 -13.852 1 73.31 93 GLN A C 1
ATOM 771 O O . GLN A 1 93 ? 22.375 -5.047 -14.852 1 73.31 93 GLN A O 1
ATOM 776 N N . THR A 1 94 ? 24 -5.75 -13.867 1 60.28 94 THR A N 1
ATOM 777 C CA . THR A 1 94 ? 24.859 -6 -15.016 1 60.28 94 THR A CA 1
ATOM 778 C C . THR A 1 94 ? 24.719 -7.438 -15.5 1 60.28 94 THR A C 1
ATOM 780 O O . THR A 1 94 ? 24.938 -7.73 -16.672 1 60.28 94 THR A O 1
ATOM 783 N N . GLY A 1 95 ? 24.297 -8.367 -14.484 1 54.12 95 GLY A N 1
ATOM 784 C CA . GLY A 1 95 ? 24.5 -9.766 -14.82 1 54.12 95 GLY A CA 1
ATOM 785 C C . GLY A 1 95 ? 23.219 -10.57 -14.852 1 54.12 95 GLY A C 1
ATOM 786 O O . GLY A 1 95 ? 22.125 -10 -14.992 1 54.12 95 GLY A O 1
ATOM 787 N N . GLU A 1 96 ? 23.406 -11.984 -14.789 1 51.59 96 GLU A N 1
ATOM 788 C CA . GLU A 1 96 ? 22.516 -13.133 -14.836 1 51.59 96 GLU A CA 1
ATOM 789 C C . GLU A 1 96 ? 21.469 -13.07 -13.711 1 51.59 96 GLU A C 1
ATOM 791 O O . GLU A 1 96 ? 20.719 -14.023 -13.508 1 51.59 96 GLU A O 1
ATOM 796 N N . ASP A 1 97 ? 21.469 -12.031 -12.914 1 56.69 97 ASP A N 1
ATOM 797 C CA . ASP A 1 97 ? 20.625 -12.016 -11.719 1 56.69 97 ASP A CA 1
ATOM 798 C C . ASP A 1 97 ? 19.141 -12.008 -12.094 1 56.69 97 ASP A C 1
ATOM 800 O O . ASP A 1 97 ? 18.766 -11.469 -13.133 1 56.69 97 ASP A O 1
ATOM 804 N N . LEU A 1 98 ? 18.469 -13.055 -11.477 1 60.47 98 LEU A N 1
ATOM 805 C CA . LEU A 1 98 ? 17.031 -13.242 -11.656 1 60.47 98 LEU A CA 1
ATOM 806 C C . LEU A 1 98 ? 16.297 -11.898 -11.625 1 60.47 98 LEU A C 1
ATOM 808 O O . LEU A 1 98 ? 16.516 -11.094 -10.719 1 60.47 98 LEU A O 1
ATOM 812 N N . LEU A 1 99 ? 15.734 -11.562 -12.766 1 75.19 99 LEU A N 1
ATOM 813 C CA . LEU A 1 99 ? 15.008 -10.305 -12.93 1 75.19 99 LEU A CA 1
ATOM 814 C C . LEU A 1 99 ? 13.781 -10.273 -12.023 1 75.19 99 LEU A C 1
ATOM 816 O O . LEU A 1 99 ? 12.984 -11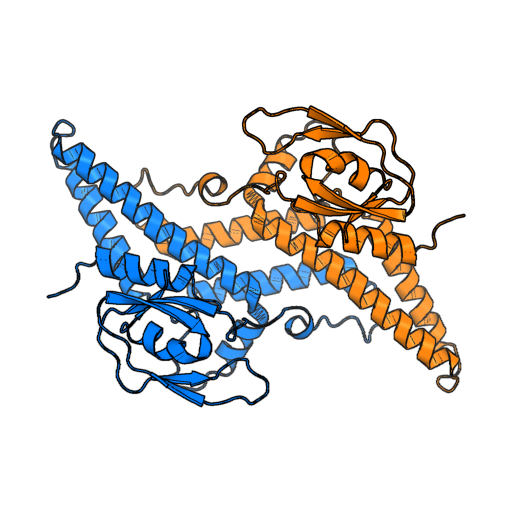.219 -12.008 1 75.19 99 LEU A O 1
ATOM 820 N N . ARG A 1 100 ? 13.719 -9.383 -11.109 1 88.25 100 ARG A N 1
ATOM 821 C CA . ARG A 1 100 ? 12.562 -9.227 -10.234 1 88.25 100 ARG A CA 1
ATOM 822 C C . ARG A 1 100 ? 11.398 -8.578 -10.984 1 88.25 100 ARG A C 1
ATOM 824 O O . ARG A 1 100 ? 10.234 -8.867 -10.711 1 88.25 100 ARG A O 1
ATOM 831 N N . LEU A 1 101 ? 11.719 -7.805 -12.031 1 93.69 101 LEU A N 1
ATOM 832 C CA . LEU A 1 101 ? 10.68 -7.121 -12.789 1 93.69 101 LEU A CA 1
ATOM 833 C C . LEU A 1 101 ? 10.641 -7.621 -14.234 1 93.69 101 LEU A C 1
ATOM 835 O O . LEU A 1 101 ? 11.672 -7.664 -14.906 1 93.69 101 LEU A O 1
ATOM 839 N N . SER A 1 102 ? 9.5 -8.086 -14.648 1 92.06 102 SER A N 1
ATOM 840 C CA . SER A 1 102 ? 9.305 -8.297 -16.078 1 92.06 102 SER A CA 1
ATOM 841 C C . SER A 1 102 ? 9.398 -6.984 -16.844 1 92.06 102 SER A C 1
ATOM 843 O O . SER A 1 102 ? 9.32 -5.906 -16.266 1 92.06 102 SER A O 1
ATOM 845 N N . PRO A 1 103 ? 9.57 -7.035 -18.172 1 91.88 103 PRO A N 1
ATOM 846 C CA . PRO A 1 103 ? 9.602 -5.801 -18.953 1 91.88 103 PRO A CA 1
ATOM 847 C C . PRO A 1 103 ? 8.367 -4.93 -18.734 1 91.88 103 PRO A C 1
ATOM 849 O O . PRO A 1 103 ? 8.484 -3.711 -18.594 1 91.88 103 PRO A O 1
ATOM 852 N N . ASP A 1 104 ? 7.184 -5.504 -18.734 1 94 104 ASP A N 1
ATOM 853 C CA . ASP A 1 104 ? 5.949 -4.75 -18.516 1 94 104 ASP A CA 1
ATOM 854 C C . ASP A 1 104 ? 5.898 -4.168 -17.109 1 94 104 ASP A C 1
ATOM 856 O O . ASP A 1 104 ? 5.422 -3.047 -16.906 1 94 104 ASP A O 1
ATOM 860 N N . GLU A 1 105 ? 6.371 -4.902 -16.172 1 95.75 105 GLU A N 1
ATOM 861 C CA . GLU A 1 105 ? 6.434 -4.406 -14.797 1 95.75 105 GLU A CA 1
ATOM 862 C C . GLU A 1 105 ? 7.414 -3.242 -14.68 1 95.75 105 GLU A C 1
ATOM 864 O O . GLU A 1 105 ? 7.184 -2.311 -13.906 1 95.75 105 GLU A O 1
ATOM 869 N N . TYR A 1 106 ? 8.469 -3.406 -15.391 1 95 106 TYR A N 1
ATOM 870 C CA . TYR A 1 106 ? 9.445 -2.322 -15.391 1 95 106 TYR A CA 1
ATOM 871 C C . TYR A 1 106 ? 8.844 -1.042 -15.953 1 95 106 TYR A C 1
ATOM 873 O O . TYR A 1 106 ? 9.016 0.037 -15.383 1 95 106 TYR A O 1
ATOM 881 N N . ILE A 1 107 ? 8.188 -1.147 -17.047 1 95.88 107 ILE A N 1
ATOM 882 C CA . ILE A 1 107 ? 7.504 -0.005 -17.641 1 95.88 107 ILE A CA 1
ATOM 883 C C . ILE A 1 107 ? 6.512 0.58 -16.641 1 95.88 107 ILE A C 1
ATOM 885 O O . ILE A 1 107 ? 6.449 1.798 -16.453 1 95.88 107 ILE A O 1
ATOM 889 N N . PHE A 1 108 ? 5.789 -0.229 -15.969 1 96.81 108 PHE A N 1
ATOM 890 C CA . PHE A 1 108 ? 4.832 0.201 -14.953 1 96.81 108 PHE A CA 1
ATOM 891 C C . PHE A 1 108 ? 5.531 0.974 -13.844 1 96.81 108 PHE A C 1
ATOM 893 O O . PHE A 1 108 ? 5.086 2.055 -13.453 1 96.81 108 PHE A O 1
ATOM 900 N N . ALA A 1 109 ? 6.566 0.422 -13.367 1 96.5 109 ALA A N 1
ATOM 901 C CA . ALA A 1 109 ? 7.328 1.042 -12.289 1 96.5 109 ALA A CA 1
ATOM 902 C C . ALA A 1 109 ? 7.844 2.418 -12.695 1 96.5 109 ALA A C 1
ATOM 904 O O . ALA A 1 109 ? 7.789 3.369 -11.914 1 96.5 109 ALA A O 1
ATOM 905 N N . GLU A 1 110 ? 8.32 2.49 -13.867 1 96 110 GLU A N 1
ATOM 906 C CA . GLU A 1 110 ? 8.836 3.754 -14.375 1 96 110 GLU A CA 1
ATOM 907 C C . GLU A 1 110 ? 7.734 4.801 -14.492 1 96 110 GLU A C 1
ATOM 909 O O . GLU A 1 110 ? 7.922 5.953 -14.094 1 96 110 GLU A O 1
ATOM 914 N N . GLU A 1 111 ? 6.637 4.406 -15.055 1 96.19 111 GLU A N 1
ATOM 915 C CA . GLU A 1 111 ? 5.504 5.316 -15.172 1 96.19 111 GLU A CA 1
ATOM 916 C C . GLU A 1 111 ? 5 5.762 -13.805 1 96.19 111 GLU A C 1
ATOM 918 O O . GLU A 1 111 ? 4.648 6.93 -13.617 1 96.19 111 GLU A O 1
ATOM 923 N N . TYR A 1 112 ? 4.969 4.859 -12.945 1 96.19 112 TYR A N 1
ATOM 924 C CA . TYR A 1 112 ? 4.559 5.164 -11.578 1 96.19 112 TYR A CA 1
ATOM 925 C C . TYR A 1 112 ? 5.504 6.176 -10.938 1 96.19 112 TYR A C 1
ATOM 927 O O . TYR A 1 112 ? 5.059 7.172 -10.359 1 96.19 112 TYR A O 1
ATOM 935 N N . ALA A 1 113 ? 6.777 5.926 -11.055 1 94.62 113 ALA A N 1
ATOM 936 C CA . ALA A 1 113 ? 7.793 6.828 -10.516 1 94.62 113 ALA A CA 1
ATOM 937 C C . ALA A 1 113 ? 7.656 8.227 -11.109 1 94.62 113 ALA A C 1
ATOM 939 O O . ALA A 1 113 ? 7.75 9.227 -10.391 1 94.62 113 ALA A O 1
ATOM 940 N N . ASN A 1 114 ? 7.461 8.242 -12.359 1 94.94 114 ASN A N 1
ATOM 941 C CA . ASN A 1 114 ? 7.277 9.516 -13.047 1 94.94 114 ASN A CA 1
ATOM 942 C C . ASN A 1 114 ? 6.039 10.25 -12.539 1 94.94 114 ASN A C 1
ATOM 944 O O . ASN A 1 114 ? 6.07 11.469 -12.352 1 94.94 114 ASN A O 1
ATOM 948 N N . ASN A 1 115 ? 4.965 9.516 -12.406 1 94.81 115 ASN A N 1
ATOM 949 C CA . ASN A 1 115 ? 3.729 10.102 -11.898 1 94.81 115 ASN A CA 1
ATOM 950 C C . ASN A 1 115 ? 3.92 10.703 -10.508 1 94.81 115 ASN A C 1
ATOM 952 O O . ASN A 1 115 ? 3.432 11.797 -10.234 1 94.81 115 ASN A O 1
ATOM 956 N N . ILE A 1 116 ? 4.621 9.992 -9.633 1 94.94 116 ILE A N 1
ATOM 957 C CA . ILE A 1 116 ? 4.914 10.461 -8.281 1 94.94 116 ILE A CA 1
ATOM 958 C C . ILE A 1 116 ? 5.746 11.734 -8.344 1 94.94 116 ILE A C 1
ATOM 960 O O . ILE A 1 116 ? 5.43 12.727 -7.684 1 94.94 116 ILE A O 1
ATOM 964 N N . SER A 1 117 ? 6.758 11.68 -9.156 1 92 117 SER A N 1
ATOM 965 C CA . SER A 1 117 ? 7.656 12.82 -9.289 1 92 117 SER A CA 1
ATOM 966 C C . SER A 1 117 ? 6.918 14.055 -9.789 1 92 117 SER A C 1
ATOM 968 O O . SER A 1 117 ? 7.105 15.148 -9.258 1 92 117 SER A O 1
ATOM 970 N N . LEU A 1 118 ? 6.148 13.867 -10.766 1 92.81 118 LEU A N 1
ATOM 971 C CA . LEU A 1 118 ? 5.387 14.977 -11.328 1 92.81 118 LEU A CA 1
ATOM 972 C C . LEU A 1 118 ? 4.422 15.562 -10.297 1 92.81 118 LEU A C 1
ATOM 974 O O . LEU A 1 118 ? 4.293 16.781 -10.18 1 92.81 118 LEU A O 1
ATOM 978 N N . TYR A 1 119 ? 3.746 14.719 -9.555 1 94.31 119 TYR A N 1
ATOM 979 C CA . TYR A 1 119 ? 2.832 15.164 -8.508 1 94.31 119 TYR A CA 1
ATOM 980 C C . TYR A 1 119 ? 3.557 16.016 -7.484 1 94.31 119 TYR A C 1
ATOM 982 O O . TYR A 1 119 ? 3.111 17.125 -7.164 1 94.31 119 TYR A O 1
ATOM 990 N N . PHE A 1 120 ? 4.664 15.492 -7.016 1 91.94 120 PHE A N 1
ATOM 991 C CA . PHE A 1 120 ? 5.41 16.203 -5.984 1 91.94 120 PHE A CA 1
ATOM 992 C C . PHE A 1 120 ? 5.934 17.531 -6.512 1 91.94 120 PHE A C 1
ATOM 994 O O . PHE A 1 120 ? 5.949 18.531 -5.789 1 91.94 120 PHE A O 1
ATOM 1001 N N . ARG A 1 121 ? 6.34 17.484 -7.699 1 89.94 121 ARG A N 1
ATOM 1002 C CA . ARG A 1 121 ? 6.82 18.719 -8.312 1 89.94 121 ARG A CA 1
ATOM 1003 C C . ARG A 1 121 ? 5.715 19.766 -8.359 1 89.94 121 ARG A C 1
ATOM 1005 O O . ARG A 1 121 ? 5.93 20.922 -7.984 1 89.94 121 ARG A O 1
ATOM 1012 N N . ARG A 1 122 ? 4.602 19.422 -8.742 1 88.94 122 ARG A N 1
ATOM 1013 C CA . ARG A 1 122 ? 3.479 20.328 -8.93 1 88.94 122 ARG A CA 1
ATOM 1014 C C . ARG A 1 122 ? 2.963 20.844 -7.586 1 88.94 122 ARG A C 1
ATOM 1016 O O . ARG A 1 122 ? 2.631 22.016 -7.445 1 88.94 122 ARG A O 1
ATOM 1023 N N . VAL A 1 123 ? 2.951 20.031 -6.625 1 89.94 123 VAL A N 1
ATOM 1024 C CA . VAL A 1 123 ? 2.217 20.344 -5.402 1 89.94 123 VAL A CA 1
ATOM 1025 C C . VAL A 1 123 ? 3.166 20.922 -4.359 1 89.94 123 VAL A C 1
ATOM 1027 O O . VAL A 1 123 ? 2.77 21.766 -3.553 1 89.94 123 VAL A O 1
ATOM 1030 N N . ALA A 1 124 ? 4.453 20.484 -4.391 1 87.06 124 ALA A N 1
ATOM 1031 C CA . ALA A 1 124 ? 5.281 20.859 -3.248 1 87.06 124 ALA A CA 1
ATOM 1032 C C . ALA A 1 124 ? 6.668 21.297 -3.697 1 87.06 124 ALA A C 1
ATOM 1034 O O . ALA A 1 124 ? 7.086 22.422 -3.41 1 87.06 124 ALA A O 1
ATOM 1035 N N . LEU A 1 125 ? 7.391 20.578 -4.48 1 81.75 125 LEU A N 1
ATOM 1036 C CA . LEU A 1 125 ? 8.828 20.719 -4.676 1 81.75 125 LEU A CA 1
ATOM 1037 C C . LEU A 1 125 ? 9.148 22.047 -5.367 1 81.75 125 LEU A C 1
ATOM 1039 O O . LEU A 1 125 ? 10.195 22.641 -5.109 1 81.75 125 LEU A O 1
ATOM 1043 N N . ARG A 1 126 ? 8.281 22.516 -6.195 1 76.31 126 ARG A N 1
ATOM 1044 C CA . ARG A 1 126 ? 8.531 23.766 -6.902 1 76.31 126 ARG A CA 1
ATOM 1045 C C . ARG A 1 126 ? 8.57 24.953 -5.934 1 76.31 126 ARG A C 1
ATOM 1047 O O . ARG A 1 126 ? 9.109 26.016 -6.262 1 76.31 126 ARG A O 1
ATOM 1054 N N . HIS A 1 127 ? 8.062 24.781 -4.738 1 73.38 127 HIS A N 1
ATOM 1055 C CA . HIS A 1 127 ? 8 25.859 -3.752 1 73.38 127 HIS A CA 1
ATOM 1056 C C . HIS A 1 127 ? 9.062 25.672 -2.672 1 73.38 127 HIS A C 1
ATOM 1058 O O . HIS A 1 127 ? 9.211 26.531 -1.79 1 73.38 127 HIS A O 1
ATOM 1064 N N . MET A 1 128 ? 9.758 24.594 -2.773 1 76.19 128 MET A N 1
ATOM 1065 C CA . MET A 1 128 ? 10.773 24.281 -1.779 1 76.19 128 MET A CA 1
ATOM 1066 C C . MET A 1 128 ? 12.086 24.984 -2.107 1 76.19 128 MET A C 1
ATOM 1068 O O . MET A 1 128 ? 12.344 25.328 -3.264 1 76.19 128 MET A O 1
ATOM 1072 N N . PRO A 1 129 ? 12.828 25.234 -1.02 1 71.94 129 PRO A N 1
ATOM 1073 C CA . PRO A 1 129 ? 14.164 25.766 -1.278 1 71.94 129 PRO A CA 1
ATOM 1074 C C . PRO A 1 129 ? 14.984 24.891 -2.223 1 71.94 129 PRO A C 1
ATOM 1076 O O . PRO A 1 129 ? 14.781 23.672 -2.273 1 71.94 129 PRO A O 1
ATOM 1079 N N . THR A 1 130 ? 15.805 25.578 -2.994 1 68.31 130 THR A N 1
ATOM 1080 C CA . THR A 1 130 ? 16.562 24.938 -4.066 1 68.31 130 THR A CA 1
ATOM 1081 C C . THR A 1 130 ? 17.188 23.625 -3.576 1 68.31 130 THR A C 1
ATOM 1083 O O . THR A 1 130 ? 17.125 22.609 -4.258 1 68.31 130 THR A O 1
ATOM 1086 N N . ALA A 1 131 ? 17.797 23.703 -2.381 1 64.06 131 ALA A N 1
ATOM 1087 C CA . ALA A 1 131 ? 18.5 22.531 -1.859 1 64.06 131 ALA A CA 1
ATOM 1088 C C . ALA A 1 131 ? 17.5 21.406 -1.537 1 64.06 131 ALA A C 1
ATOM 1090 O O . ALA A 1 131 ? 17.891 20.234 -1.44 1 64.06 131 ALA A O 1
ATOM 1091 N N . GLN A 1 132 ? 16.281 21.875 -1.46 1 64.81 132 GLN A N 1
ATOM 1092 C CA . GLN A 1 132 ? 15.281 20.906 -1.014 1 64.81 132 GLN A CA 1
ATOM 1093 C C . GLN A 1 132 ? 14.344 20.516 -2.152 1 64.81 132 GLN A C 1
ATOM 1095 O O . GLN A 1 132 ? 13.312 19.891 -1.925 1 64.81 132 GLN A O 1
ATOM 1100 N N . GLN A 1 133 ? 14.68 20.938 -3.285 1 68.94 133 GLN A N 1
ATOM 1101 C CA . GLN A 1 133 ? 13.781 20.688 -4.41 1 68.94 133 GLN A CA 1
ATOM 1102 C C . GLN A 1 133 ? 13.922 19.266 -4.934 1 68.94 133 GLN A C 1
ATOM 1104 O O . GLN A 1 133 ? 13.016 18.75 -5.586 1 68.94 133 GLN A O 1
ATOM 1109 N N . LYS A 1 134 ? 15.062 18.625 -4.531 1 75.81 134 LYS A N 1
ATOM 1110 C CA . LYS A 1 134 ? 15.203 17.25 -5 1 75.81 134 LYS A CA 1
ATOM 1111 C C . LYS A 1 134 ? 14.609 16.266 -4 1 75.81 134 LYS A C 1
ATOM 1113 O O . LYS A 1 134 ? 14.922 16.328 -2.807 1 75.81 134 LYS A O 1
ATOM 1118 N N . LEU A 1 135 ? 13.648 15.586 -4.449 1 77.75 135 LEU A N 1
ATOM 1119 C CA . LEU A 1 135 ? 13.023 14.555 -3.627 1 77.75 135 LEU A CA 1
ATOM 1120 C C . LEU A 1 135 ? 13.719 13.211 -3.832 1 77.75 135 LEU A C 1
ATOM 1122 O O . LEU A 1 135 ? 13.727 12.672 -4.945 1 77.75 135 LEU A O 1
ATOM 1126 N N . ASP A 1 136 ? 14.477 12.836 -2.832 1 83 136 ASP A N 1
ATOM 1127 C CA . ASP A 1 136 ? 15.039 11.492 -2.869 1 83 136 ASP A CA 1
ATOM 1128 C C . ASP A 1 136 ? 14.055 10.461 -2.318 1 83 136 ASP A C 1
ATOM 1130 O O . ASP A 1 136 ? 13.992 10.242 -1.105 1 83 136 ASP A O 1
ATOM 1134 N N . LEU A 1 137 ? 13.414 9.844 -3.221 1 84.44 137 LEU A N 1
ATOM 1135 C CA . LEU A 1 137 ? 12.344 8.914 -2.865 1 84.44 137 LEU A CA 1
ATOM 1136 C C . LEU A 1 137 ? 12.906 7.695 -2.143 1 84.44 137 LEU A C 1
ATOM 1138 O O . LEU A 1 137 ? 12.211 7.059 -1.352 1 84.44 137 LEU A O 1
ATOM 1142 N N . SER A 1 138 ? 14.156 7.336 -2.404 1 86.31 138 SER A N 1
ATOM 1143 C CA . SER A 1 138 ? 14.766 6.191 -1.739 1 86.31 138 SER A CA 1
ATOM 1144 C C . SER A 1 138 ? 14.898 6.426 -0.238 1 86.31 138 SER A C 1
ATOM 1146 O O . SER A 1 138 ? 14.953 5.473 0.542 1 86.31 138 SER A O 1
ATOM 1148 N N . LYS A 1 139 ? 14.883 7.645 0.166 1 83.5 139 LYS A N 1
ATOM 1149 C CA . LYS A 1 139 ? 14.984 7.984 1.583 1 83.5 139 LYS A CA 1
ATOM 1150 C C . LYS A 1 139 ? 13.602 8.016 2.236 1 83.5 139 LYS A C 1
ATOM 1152 O O . LYS A 1 139 ? 13.477 7.82 3.447 1 83.5 139 LYS A O 1
ATOM 1157 N N . THR A 1 140 ? 12.609 8.234 1.433 1 82.62 140 THR A N 1
ATOM 1158 C CA . THR A 1 140 ? 11.258 8.383 1.969 1 82.62 140 THR A CA 1
ATOM 1159 C C . THR A 1 140 ? 10.5 7.066 1.899 1 82.62 140 THR A C 1
ATOM 1161 O O . THR A 1 140 ? 9.508 6.871 2.609 1 82.62 140 THR A O 1
ATOM 1164 N N . VAL A 1 141 ? 10.953 6.195 1.015 1 89.25 141 VAL A N 1
ATOM 1165 C CA . VAL A 1 141 ? 10.289 4.906 0.819 1 89.25 141 VAL A CA 1
ATOM 1166 C C . VAL A 1 141 ? 11.125 3.801 1.459 1 89.25 141 VAL A C 1
ATOM 1168 O O . VAL A 1 141 ? 12.281 3.596 1.091 1 89.25 141 VAL A O 1
ATOM 1171 N N . ALA A 1 142 ? 10.539 3.111 2.418 1 89.75 142 ALA A N 1
ATOM 1172 C CA . ALA A 1 142 ? 11.25 2.041 3.115 1 89.75 142 ALA A CA 1
ATOM 1173 C C . ALA A 1 142 ? 11.445 0.829 2.209 1 89.75 142 ALA A C 1
ATOM 1175 O O . ALA A 1 142 ? 10.562 0.497 1.41 1 89.75 142 ALA A O 1
ATOM 1176 N N . PRO A 1 143 ? 12.578 0.218 2.312 1 93.75 143 PRO A N 1
ATOM 1177 C CA . PRO A 1 143 ? 12.758 -1.05 1.601 1 93.75 143 PRO A CA 1
ATOM 1178 C C . PRO A 1 143 ? 11.945 -2.188 2.215 1 93.75 143 PRO A C 1
ATOM 1180 O O . PRO A 1 143 ? 11.414 -2.049 3.322 1 93.75 143 PRO A O 1
ATOM 1183 N N . PRO A 1 144 ? 11.805 -3.305 1.501 1 95.25 144 PRO A N 1
ATOM 1184 C CA . PRO A 1 144 ? 11.094 -4.457 2.07 1 95.25 144 PRO A CA 1
ATOM 1185 C C . PRO A 1 144 ? 11.719 -4.945 3.375 1 95.25 144 PRO A C 1
ATOM 1187 O O . PRO A 1 144 ? 12.945 -4.926 3.523 1 95.25 144 PRO A O 1
ATOM 1190 N N . ASP A 1 145 ? 10.914 -5.332 4.273 1 96.19 145 ASP A N 1
ATOM 1191 C CA . ASP A 1 145 ? 11.383 -5.852 5.555 1 96.19 145 ASP A CA 1
ATOM 1192 C C . ASP A 1 145 ? 11.609 -7.359 5.484 1 96.19 145 ASP A C 1
ATOM 1194 O O . ASP A 1 145 ? 10.734 -8.148 5.855 1 96.19 145 ASP A O 1
ATOM 1198 N N . ILE A 1 146 ? 12.773 -7.73 5.199 1 95.31 146 ILE A N 1
ATOM 1199 C CA . ILE A 1 146 ? 13.086 -9.141 4.992 1 95.31 146 ILE A CA 1
ATOM 1200 C C . ILE A 1 146 ? 13.289 -9.828 6.34 1 95.31 146 ILE A C 1
ATOM 1202 O O . ILE A 1 146 ? 13.438 -11.047 6.402 1 95.31 146 ILE A O 1
ATOM 1206 N N . GLU A 1 147 ? 13.289 -9.055 7.391 1 94.69 147 GLU A N 1
ATOM 1207 C CA . GLU A 1 147 ? 13.477 -9.617 8.727 1 94.69 147 GLU A CA 1
ATOM 1208 C C . GLU A 1 147 ? 12.148 -10.055 9.328 1 94.69 147 GLU A C 1
ATOM 1210 O O . GLU A 1 147 ? 12.109 -10.578 10.445 1 94.69 147 GLU A O 1
ATOM 1215 N N . ARG A 1 148 ? 11.094 -9.867 8.602 1 95.62 148 ARG A N 1
ATOM 1216 C CA . ARG A 1 148 ? 9.758 -10.18 9.094 1 95.62 148 ARG A CA 1
ATOM 1217 C C . ARG A 1 148 ? 9.555 -11.688 9.203 1 95.62 148 ARG A C 1
ATOM 1219 O O . ARG A 1 148 ? 10.086 -12.453 8.398 1 95.62 148 ARG A O 1
ATOM 1226 N N . PHE A 1 149 ? 8.734 -12.07 10.156 1 96.06 149 PHE A N 1
ATOM 1227 C CA . PHE A 1 149 ? 8.359 -13.477 10.297 1 96.06 149 PHE A CA 1
ATOM 1228 C C . PHE A 1 149 ? 7.238 -13.836 9.336 1 96.06 149 PHE A C 1
ATOM 1230 O O . PHE A 1 149 ? 6.316 -13.047 9.117 1 96.06 149 PHE A O 1
ATOM 1237 N N . VAL A 1 150 ? 7.297 -15.078 8.773 1 97.69 150 VAL A N 1
ATOM 1238 C CA . VAL A 1 150 ? 6.289 -15.555 7.832 1 97.69 150 VAL A CA 1
ATOM 1239 C C . VAL A 1 150 ? 5.914 -17 8.164 1 97.69 150 VAL A C 1
ATOM 1241 O O . VAL A 1 150 ? 6.73 -17.75 8.703 1 97.69 150 VAL A O 1
ATOM 1244 N N . PHE A 1 151 ? 4.684 -17.359 7.84 1 98.06 151 PHE A N 1
ATOM 1245 C CA . PHE A 1 151 ? 4.23 -18.75 7.938 1 98.06 151 PHE A CA 1
ATOM 1246 C C . PHE A 1 151 ? 4.582 -19.516 6.676 1 98.06 151 PHE A C 1
ATOM 1248 O O . PHE A 1 151 ? 4.438 -19.016 5.562 1 98.06 151 PHE A O 1
ATOM 1255 N N . LEU A 1 152 ? 5.055 -20.703 6.863 1 97.88 152 LEU A N 1
ATOM 1256 C CA . LEU A 1 152 ? 5.414 -21.5 5.699 1 97.88 152 LEU A CA 1
ATOM 1257 C C . LEU A 1 152 ? 5.066 -22.969 5.922 1 97.88 152 LEU A C 1
ATOM 1259 O O . LEU A 1 152 ? 4.926 -23.406 7.066 1 97.88 152 LEU A O 1
ATOM 1263 N N . GLN A 1 153 ? 4.828 -23.625 4.867 1 98.06 153 GLN A N 1
ATOM 1264 C CA . GLN A 1 153 ? 4.703 -25.078 4.809 1 98.06 153 GLN A CA 1
ATOM 1265 C C . GLN A 1 153 ? 5.855 -25.703 4.02 1 98.06 153 GLN A C 1
ATOM 1267 O O . GLN A 1 153 ? 6.211 -25.219 2.945 1 98.06 153 GLN A O 1
ATOM 1272 N N . VAL A 1 154 ? 6.398 -26.734 4.605 1 97.81 154 VAL A N 1
ATOM 1273 C CA . VAL A 1 154 ? 7.531 -27.391 3.961 1 97.81 154 VAL A CA 1
ATOM 1274 C C . VAL A 1 154 ? 7.027 -28.391 2.922 1 97.81 154 VAL A C 1
ATOM 1276 O O . VAL A 1 154 ? 6.223 -29.266 3.236 1 97.81 154 VAL A O 1
ATOM 1279 N N . LYS A 1 155 ? 7.523 -28.219 1.732 1 95.62 155 LYS A N 1
ATOM 1280 C CA . LYS A 1 155 ? 7.129 -29.109 0.651 1 95.62 155 LYS A CA 1
ATOM 1281 C C . LYS A 1 155 ? 8.109 -30.281 0.52 1 95.62 155 LYS A C 1
ATOM 1283 O O . LYS A 1 155 ? 7.695 -31.422 0.322 1 95.62 155 LYS A O 1
ATOM 1288 N N . ASP A 1 156 ? 9.359 -29.859 0.549 1 95.31 156 ASP A N 1
ATOM 1289 C CA . ASP A 1 156 ? 10.445 -30.828 0.51 1 95.31 156 ASP A CA 1
ATOM 1290 C C . ASP A 1 156 ? 11.32 -30.719 1.758 1 95.31 156 ASP A C 1
ATOM 1292 O O . ASP A 1 156 ? 11.773 -29.641 2.117 1 95.31 156 ASP A O 1
ATOM 1296 N N . ARG A 1 157 ? 11.562 -31.891 2.307 1 95.44 157 ARG A N 1
ATOM 1297 C CA . ARG A 1 157 ? 12.391 -31.906 3.506 1 95.44 157 ARG A CA 1
ATOM 1298 C C . ARG A 1 157 ? 13.664 -31.094 3.295 1 95.44 157 ARG A C 1
ATOM 1300 O O . ARG A 1 157 ? 14.312 -31.203 2.256 1 95.44 157 ARG A O 1
ATOM 1307 N N . GLN A 1 158 ? 13.938 -30.219 4.266 1 93.31 158 GLN A N 1
ATOM 1308 C CA . GLN A 1 158 ? 15.156 -29.406 4.258 1 93.31 158 GLN A CA 1
ATOM 1309 C C . GLN A 1 158 ? 16.031 -29.719 5.473 1 93.31 158 GLN A C 1
ATOM 1311 O O . GLN A 1 158 ? 15.586 -29.547 6.613 1 93.31 158 GLN A O 1
ATOM 1316 N N . GLU A 1 159 ? 17.266 -30.016 5.164 1 92.62 159 GLU A N 1
ATOM 1317 C CA . GLU A 1 159 ? 18.172 -30.328 6.258 1 92.62 159 GLU A CA 1
ATOM 1318 C C . GLU A 1 159 ? 19.109 -29.156 6.543 1 92.62 159 GLU A C 1
ATOM 1320 O O . GLU A 1 159 ? 19.531 -28.438 5.621 1 92.62 159 GLU A O 1
ATOM 1325 N N . ARG A 1 160 ? 19.422 -29 7.875 1 91.44 160 ARG A N 1
ATOM 1326 C CA . ARG A 1 160 ? 20.469 -28.078 8.352 1 91.44 160 ARG A CA 1
ATOM 1327 C C . ARG A 1 160 ? 20.188 -26.656 7.887 1 91.44 160 AR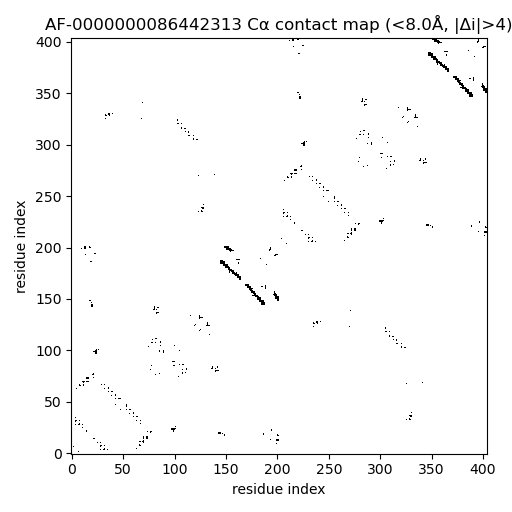G A C 1
ATOM 1329 O O . ARG A 1 160 ? 21.078 -26 7.324 1 91.44 160 ARG A O 1
ATOM 1336 N N . VAL A 1 161 ? 18.969 -26.188 8.164 1 91.56 161 VAL A N 1
ATOM 1337 C CA . VAL A 1 161 ? 18.594 -24.797 7.859 1 91.56 161 VAL A CA 1
ATOM 1338 C C . VAL A 1 161 ? 19.094 -23.875 8.969 1 91.56 161 VAL A C 1
ATOM 1340 O O . VAL A 1 161 ? 18.781 -24.094 10.148 1 91.56 161 VAL A O 1
ATOM 1343 N N . LEU A 1 162 ? 19.828 -22.891 8.609 1 89.31 162 LEU A N 1
ATOM 1344 C CA . LEU A 1 162 ? 20.375 -21.938 9.57 1 89.31 162 LEU A CA 1
ATOM 1345 C C . LEU A 1 162 ? 19.359 -20.875 9.93 1 89.31 162 LEU A C 1
ATOM 1347 O O . LEU A 1 162 ? 18.781 -20.234 9.047 1 89.31 162 LEU A O 1
ATOM 1351 N N . ILE A 1 163 ? 19.047 -20.688 11.266 1 86.25 163 ILE A N 1
ATOM 1352 C CA . ILE A 1 163 ? 18.109 -19.672 11.719 1 86.25 163 ILE A CA 1
ATOM 1353 C C . ILE A 1 163 ? 18.797 -18.734 12.711 1 86.25 163 ILE A C 1
ATOM 1355 O O . ILE A 1 163 ? 19.578 -19.188 13.555 1 86.25 163 ILE A O 1
ATOM 1359 N N . GLU A 1 164 ? 18.562 -17.5 12.406 1 78.94 164 GLU A N 1
ATOM 1360 C CA . GLU A 1 164 ? 19.094 -16.531 13.352 1 78.94 164 GLU A CA 1
ATOM 1361 C C . GLU A 1 164 ? 18.016 -16.094 14.352 1 78.94 164 GLU A C 1
ATOM 1363 O O . GLU A 1 164 ? 16.875 -15.82 13.969 1 78.94 164 GLU A O 1
ATOM 1368 N N . GLU A 1 165 ? 18.172 -16.266 15.664 1 66.69 165 GLU A N 1
ATOM 1369 C CA . GLU A 1 165 ? 17.203 -15.867 16.672 1 66.69 165 GLU A CA 1
ATOM 1370 C C . GLU A 1 165 ? 17.328 -14.383 17 1 66.69 165 GLU A C 1
ATOM 1372 O O . GLU A 1 165 ? 18.438 -13.828 16.969 1 66.69 165 GLU A O 1
ATOM 1377 N N . ALA A 1 166 ? 16.141 -13.734 16.906 1 61.88 166 ALA A N 1
ATOM 1378 C CA . ALA A 1 166 ? 16.031 -12.297 17.188 1 61.88 166 ALA A CA 1
ATOM 1379 C C . ALA A 1 166 ? 16.594 -11.953 18.562 1 61.88 166 ALA A C 1
ATOM 1381 O O . ALA A 1 166 ? 16.516 -10.797 18.984 1 61.88 166 ALA A O 1
ATOM 1382 N N . THR A 1 167 ? 17.031 -12.961 19.312 1 59.19 167 THR A N 1
ATOM 1383 C CA . THR A 1 167 ? 17.516 -12.609 20.656 1 59.19 167 THR A CA 1
ATOM 1384 C C . THR A 1 167 ? 18.844 -11.867 20.578 1 59.19 167 THR A C 1
ATOM 1386 O O . THR A 1 167 ? 19.516 -11.898 19.547 1 59.19 167 THR A O 1
ATOM 1389 N N . ASP A 1 168 ? 19.078 -11.031 21.547 1 58.34 168 ASP A N 1
ATOM 1390 C CA . ASP A 1 168 ? 20.25 -10.203 21.75 1 58.34 168 ASP A CA 1
ATOM 1391 C C . ASP A 1 168 ? 21.531 -10.945 21.328 1 58.34 168 ASP A C 1
ATOM 1393 O O . ASP A 1 168 ? 22.469 -10.336 20.828 1 58.34 168 ASP A O 1
ATOM 1397 N N . ASP A 1 169 ? 21.531 -12.188 21.594 1 59.88 169 ASP A N 1
ATOM 1398 C CA . ASP A 1 169 ? 22.828 -12.828 21.375 1 59.88 169 ASP A CA 1
ATOM 1399 C C . ASP A 1 169 ? 22.938 -13.383 19.969 1 59.88 169 ASP A C 1
ATOM 1401 O O . ASP A 1 169 ? 23.953 -13.992 19.609 1 59.88 169 ASP A O 1
ATOM 1405 N N . GLN A 1 170 ? 22.109 -12.984 19.094 1 63.38 170 GLN A N 1
ATOM 1406 C CA . GLN A 1 170 ? 22.172 -13.383 17.688 1 63.38 170 GLN A CA 1
ATOM 1407 C C . GLN A 1 170 ? 22.625 -14.836 17.562 1 63.38 170 GLN A C 1
ATOM 1409 O O . GLN A 1 170 ? 23.562 -15.125 16.812 1 63.38 170 GLN A O 1
ATOM 1414 N N . GLU A 1 171 ? 22.141 -15.688 18.422 1 70.25 171 GLU A N 1
ATOM 1415 C CA . GLU A 1 171 ? 22.547 -17.094 18.344 1 70.25 171 GLU A CA 1
ATOM 1416 C C . GLU A 1 171 ? 21.953 -17.766 17.109 1 70.25 171 GLU A C 1
ATOM 1418 O O . GLU A 1 171 ? 20.781 -17.516 16.766 1 70.25 171 GLU A O 1
ATOM 1423 N N . GLU A 1 172 ? 22.844 -18.25 16.281 1 78.62 172 GLU A N 1
ATOM 1424 C CA . GLU A 1 172 ? 22.453 -19.031 15.109 1 78.62 172 GLU A CA 1
ATOM 1425 C C . GLU A 1 172 ? 22.234 -20.5 15.461 1 78.62 172 GLU A C 1
ATOM 1427 O O . GLU A 1 172 ? 22.984 -21.078 16.25 1 78.62 172 GLU A O 1
ATOM 1432 N N . TYR A 1 173 ? 21 -20.953 15.188 1 84.56 173 TYR A N 1
ATOM 1433 C CA . TYR A 1 173 ? 20.75 -22.375 15.391 1 84.56 173 TYR A CA 1
ATOM 1434 C C . TYR A 1 173 ? 20.375 -23.062 14.078 1 84.56 173 TYR A C 1
ATOM 1436 O O . TYR A 1 173 ? 20 -22.391 13.117 1 84.56 173 TYR A O 1
ATOM 1444 N N . VAL A 1 174 ? 20.719 -24.391 14.039 1 90.12 174 VAL A N 1
ATOM 1445 C CA . VAL A 1 174 ? 20.422 -25.203 12.859 1 90.12 174 VAL A CA 1
ATOM 1446 C C . VAL A 1 174 ? 19.219 -26.094 13.133 1 90.12 174 VAL A C 1
ATOM 1448 O O . VAL A 1 174 ? 19.141 -26.734 14.188 1 90.12 174 VAL A O 1
ATOM 1451 N N . ILE A 1 175 ? 18.312 -26.031 12.219 1 92.06 175 ILE A N 1
ATOM 1452 C CA . ILE A 1 175 ? 17.125 -26.875 12.406 1 92.06 175 ILE A CA 1
ATOM 1453 C C . ILE A 1 175 ? 16.828 -27.625 11.109 1 92.06 175 ILE A C 1
ATOM 1455 O O . ILE A 1 175 ? 17.188 -27.172 10.023 1 92.06 175 ILE A O 1
ATOM 1459 N N . ASP A 1 176 ? 16.172 -28.844 11.266 1 95.38 176 ASP A N 1
ATOM 1460 C CA . ASP A 1 176 ? 15.617 -29.578 10.133 1 95.38 176 ASP A CA 1
ATOM 1461 C C . ASP A 1 176 ? 14.133 -29.281 9.969 1 95.38 176 ASP A C 1
ATOM 1463 O O . ASP A 1 176 ? 13.398 -29.188 10.953 1 95.38 176 ASP A O 1
ATOM 1467 N N . LEU A 1 177 ? 13.766 -29.141 8.664 1 95.69 177 LEU A N 1
ATOM 1468 C CA . LEU A 1 177 ? 12.359 -28.906 8.352 1 95.69 177 LEU A CA 1
ATOM 1469 C C . LEU A 1 177 ? 11.734 -30.141 7.699 1 95.69 177 LEU A C 1
ATOM 1471 O O . LEU A 1 177 ? 12.109 -30.516 6.59 1 95.69 177 LEU A O 1
ATOM 1475 N N . GLU A 1 178 ? 10.727 -30.688 8.406 1 97.31 178 GLU A N 1
ATOM 1476 C CA . GLU A 1 178 ? 10.094 -31.906 7.918 1 97.31 178 GLU A CA 1
ATOM 1477 C C . GLU A 1 178 ? 9.031 -31.609 6.867 1 97.31 178 GLU A C 1
ATOM 1479 O O . GLU A 1 178 ? 8.305 -30.625 6.984 1 97.31 178 GLU A O 1
ATOM 1484 N N . GLU A 1 179 ? 8.922 -32.531 5.945 1 96.81 179 GLU A N 1
ATOM 1485 C CA . GLU A 1 179 ? 7.926 -32.406 4.891 1 96.81 179 GLU A CA 1
ATOM 1486 C C . GLU A 1 179 ? 6.523 -32.219 5.473 1 96.81 179 GLU A C 1
ATOM 1488 O O . GLU A 1 179 ? 6.156 -32.906 6.422 1 96.81 179 GLU A O 1
ATOM 1493 N N . ASN A 1 180 ? 5.816 -31.25 4.977 1 96.5 180 ASN A N 1
ATOM 1494 C CA . ASN A 1 180 ? 4.422 -30.969 5.293 1 96.5 180 ASN A CA 1
ATOM 1495 C C . ASN A 1 180 ? 4.277 -30.297 6.656 1 96.5 180 ASN A C 1
ATOM 1497 O O . ASN A 1 180 ? 3.164 -30.016 7.102 1 96.5 180 ASN A O 1
ATOM 1501 N N . SER A 1 181 ? 5.422 -30.062 7.312 1 96.69 181 SER A N 1
ATOM 1502 C CA . SER A 1 181 ? 5.355 -29.312 8.562 1 96.69 181 SER A CA 1
ATOM 1503 C C . SER A 1 181 ? 5.152 -27.812 8.305 1 96.69 181 SER A C 1
ATOM 1505 O O . SER A 1 181 ? 5.465 -27.328 7.223 1 96.69 181 SER A O 1
ATOM 1507 N N . LYS A 1 182 ? 4.504 -27.141 9.281 1 97.56 182 LY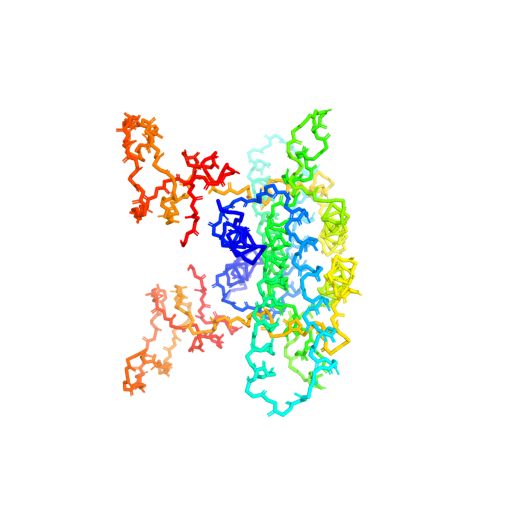S A N 1
ATOM 1508 C CA . LYS A 1 182 ? 4.281 -25.688 9.219 1 97.56 182 LYS A CA 1
ATOM 1509 C C . LYS A 1 182 ? 5.137 -24.953 10.25 1 97.56 182 LYS A C 1
ATOM 1511 O O . LYS A 1 182 ? 5.332 -25.453 11.367 1 97.56 182 LYS A O 1
ATOM 1516 N N . HIS A 1 183 ? 5.734 -23.859 9.914 1 96.88 183 HIS A N 1
ATOM 1517 C CA . HIS A 1 183 ? 6.629 -23.109 10.781 1 96.88 183 HIS A CA 1
ATOM 1518 C C . HIS A 1 183 ? 6.391 -21.609 10.656 1 96.88 183 HIS A C 1
ATOM 1520 O O . HIS A 1 183 ? 5.824 -21.156 9.664 1 96.88 183 HIS A O 1
ATOM 1526 N N . LEU A 1 184 ? 6.645 -20.891 11.664 1 96.81 184 LEU A N 1
ATOM 1527 C CA . LEU A 1 184 ? 6.801 -19.438 11.672 1 96.81 184 LEU A CA 1
ATOM 1528 C C . LEU A 1 184 ? 8.273 -19.047 11.758 1 96.81 184 LEU A C 1
ATOM 1530 O O . LEU A 1 184 ? 8.922 -19.281 12.781 1 96.81 184 LEU A O 1
ATOM 1534 N N . MET A 1 185 ? 8.844 -18.484 10.688 1 95.25 185 MET A N 1
ATOM 1535 C CA . MET A 1 185 ? 10.281 -18.203 10.641 1 95.25 185 MET A CA 1
ATOM 1536 C C . MET A 1 185 ? 10.539 -16.828 10.031 1 95.25 185 MET A C 1
ATOM 1538 O O . MET A 1 185 ? 9.68 -16.266 9.344 1 95.25 185 MET A O 1
ATOM 1542 N N . ARG A 1 186 ? 11.695 -16.328 10.344 1 94.94 186 ARG A N 1
ATOM 1543 C CA . ARG A 1 186 ? 12.117 -15.094 9.688 1 94.94 186 ARG A CA 1
ATOM 1544 C C . ARG A 1 186 ? 12.297 -15.305 8.188 1 94.94 186 ARG A C 1
ATOM 1546 O O . ARG A 1 186 ? 12.906 -16.297 7.766 1 94.94 186 ARG A O 1
ATOM 1553 N N . TYR A 1 187 ? 11.812 -14.445 7.484 1 96.81 187 TYR A N 1
ATOM 1554 C CA . TYR A 1 187 ? 11.805 -14.609 6.035 1 96.81 187 TYR A CA 1
ATOM 1555 C C . TYR A 1 187 ? 13.227 -14.695 5.488 1 96.81 187 TYR A C 1
ATOM 1557 O O . TYR A 1 187 ? 13.508 -15.516 4.609 1 96.81 187 TYR A O 1
ATOM 1565 N N . LYS A 1 188 ? 14.039 -13.867 5.938 1 94.62 188 LYS A N 1
ATOM 1566 C CA . LYS A 1 188 ? 15.414 -13.773 5.449 1 94.62 188 LYS A CA 1
ATOM 1567 C C . LYS A 1 188 ? 16.062 -15.148 5.391 1 94.62 188 LYS A C 1
ATOM 1569 O O . LYS A 1 188 ? 16.781 -15.461 4.434 1 94.62 188 LYS A O 1
ATOM 1574 N N . ALA A 1 189 ? 15.828 -15.93 6.316 1 92.62 189 ALA A N 1
ATOM 1575 C CA . ALA A 1 189 ? 16.469 -17.234 6.441 1 92.62 189 ALA A CA 1
ATOM 1576 C C . ALA A 1 189 ? 15.914 -18.219 5.41 1 92.62 189 ALA A C 1
ATOM 1578 O O . ALA A 1 189 ? 16.625 -19.141 4.98 1 92.62 189 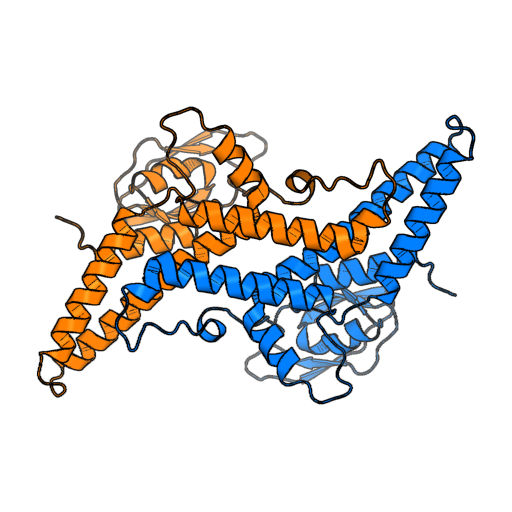ALA A O 1
ATOM 1579 N N . ILE A 1 190 ? 14.766 -18.031 4.988 1 95.06 190 ILE A N 1
ATOM 1580 C CA . ILE A 1 190 ? 14.148 -19.078 4.199 1 95.06 190 ILE A CA 1
ATOM 1581 C C . ILE A 1 190 ? 13.898 -18.578 2.775 1 95.06 190 ILE A C 1
ATOM 1583 O O . ILE A 1 190 ? 13.398 -19.328 1.931 1 95.06 190 ILE A O 1
ATOM 1587 N N . ALA A 1 191 ? 14.195 -17.391 2.451 1 95.38 191 ALA A N 1
ATOM 1588 C CA . ALA A 1 191 ? 13.984 -16.797 1.132 1 95.38 191 ALA A CA 1
ATOM 1589 C C . ALA A 1 191 ? 14.508 -17.703 0.029 1 95.38 191 ALA A C 1
ATOM 1591 O O . ALA A 1 191 ? 13.812 -17.953 -0.958 1 95.38 191 ALA A O 1
ATOM 1592 N N . PRO A 1 192 ? 15.688 -18.281 0.171 1 94.19 192 PRO A N 1
ATOM 1593 C CA . PRO A 1 192 ? 16.172 -19.172 -0.882 1 94.19 192 PRO A CA 1
ATOM 1594 C C . PRO A 1 192 ? 15.297 -20.422 -1.037 1 94.19 192 PRO A C 1
ATOM 1596 O O . PRO A 1 192 ? 15.141 -20.938 -2.148 1 94.19 192 PRO A O 1
ATOM 1599 N N . LEU A 1 193 ? 14.773 -20.844 0.082 1 95.62 193 LEU A N 1
ATOM 1600 C CA . LEU A 1 193 ? 13.938 -22.031 0.048 1 95.62 193 LEU A CA 1
ATOM 1601 C C . LEU A 1 193 ? 12.602 -21.75 -0.631 1 95.62 193 LEU A C 1
ATOM 1603 O O . LEU A 1 193 ? 12.023 -22.625 -1.265 1 95.62 193 LEU A O 1
ATOM 1607 N N . VAL A 1 194 ? 12.141 -20.531 -0.496 1 95.44 194 VAL A N 1
ATOM 1608 C CA . VAL A 1 194 ? 10.938 -20.094 -1.21 1 95.44 194 VAL A CA 1
ATOM 1609 C C . VAL A 1 194 ? 11.219 -20.047 -2.711 1 95.44 194 VAL A C 1
ATOM 1611 O O . VAL A 1 194 ? 10.43 -20.562 -3.51 1 95.44 194 VAL A O 1
ATOM 1614 N N . SER A 1 195 ? 12.336 -19.547 -3.051 1 92.25 195 SER A N 1
ATOM 1615 C CA . SER A 1 195 ? 12.719 -19.359 -4.445 1 92.25 195 SER A CA 1
ATOM 1616 C C . SER A 1 195 ? 12.875 -20.703 -5.156 1 92.25 195 SER A C 1
ATOM 1618 O O . SER A 1 195 ? 12.492 -20.844 -6.32 1 92.25 195 SER A O 1
ATOM 1620 N N . ASN A 1 196 ? 13.367 -21.641 -4.445 1 91.44 196 ASN A N 1
ATOM 1621 C CA . ASN A 1 196 ? 13.625 -22.906 -5.102 1 91.44 196 ASN A CA 1
ATOM 1622 C C . ASN A 1 196 ? 12.445 -23.875 -4.957 1 91.44 196 ASN A C 1
ATOM 1624 O O . ASN A 1 196 ? 12.492 -25 -5.449 1 91.44 196 ASN A O 1
ATOM 1628 N N . GLY A 1 197 ? 11.453 -23.484 -4.262 1 91.81 197 GLY A N 1
ATOM 1629 C CA . GLY A 1 197 ? 10.219 -24.234 -4.223 1 91.81 197 GLY A CA 1
ATOM 1630 C C . GLY A 1 197 ? 10.164 -25.234 -3.082 1 91.81 197 GLY A C 1
ATOM 1631 O O . GLY A 1 197 ? 9.172 -25.953 -2.922 1 91.81 197 GLY A O 1
ATOM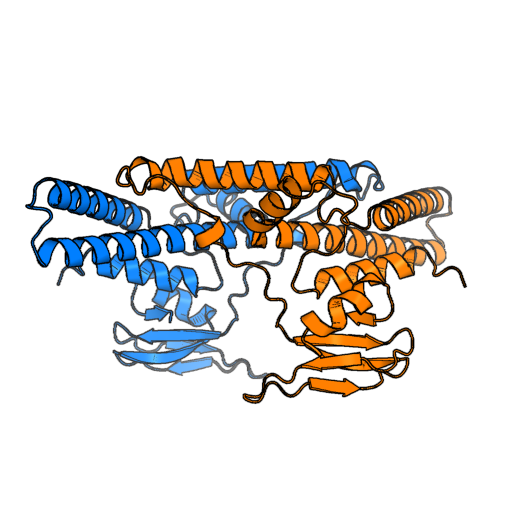 1632 N N . ALA A 1 198 ? 11.164 -25.266 -2.232 1 95 198 ALA A N 1
ATOM 1633 C CA . ALA A 1 198 ? 11.219 -26.234 -1.133 1 95 198 ALA A CA 1
ATOM 1634 C C . ALA A 1 198 ? 10.188 -25.891 -0.058 1 95 198 ALA A C 1
ATOM 1636 O O . ALA A 1 198 ? 9.75 -26.781 0.684 1 95 198 ALA A O 1
ATOM 1637 N N . VAL A 1 199 ? 9.891 -24.641 0.06 1 96.31 199 VAL A N 1
ATOM 1638 C CA . VAL A 1 199 ? 8.883 -24.219 1.023 1 96.31 199 VAL A CA 1
ATOM 1639 C C . VAL A 1 199 ? 7.863 -23.312 0.344 1 96.31 199 VAL A C 1
ATOM 1641 O O . VAL A 1 199 ? 8.172 -22.672 -0.665 1 96.31 199 VAL A O 1
ATOM 1644 N N . GLN A 1 200 ? 6.688 -23.328 0.834 1 97.19 200 GLN A N 1
ATOM 1645 C CA . GLN A 1 200 ? 5.602 -22.453 0.382 1 97.19 200 GLN A CA 1
ATOM 1646 C C . GLN A 1 200 ? 5.113 -21.547 1.51 1 97.19 200 GLN A C 1
ATOM 1648 O O . GLN A 1 200 ? 4.887 -22.016 2.629 1 97.19 200 GLN A O 1
ATOM 1653 N N . LEU A 1 201 ? 5.012 -20.344 1.166 1 98 201 LEU A N 1
ATOM 1654 C CA . LEU A 1 201 ? 4.461 -19.422 2.154 1 98 201 LEU A CA 1
ATOM 1655 C C . LEU A 1 201 ? 2.947 -19.594 2.264 1 98 201 LEU A C 1
ATOM 1657 O O . LEU A 1 201 ? 2.275 -19.859 1.267 1 98 201 LEU A O 1
ATOM 1661 N N . ILE A 1 202 ? 2.422 -19.359 3.541 1 95.81 202 ILE A N 1
ATOM 1662 C CA . ILE A 1 202 ? 0.994 -19.547 3.768 1 95.81 202 ILE A CA 1
ATOM 1663 C C . ILE A 1 202 ? 0.48 -18.484 4.738 1 95.81 202 ILE A C 1
ATOM 1665 O O . ILE A 1 202 ? 1.242 -17.969 5.551 1 95.81 202 ILE A O 1
ATOM 1669 N N . MET B 1 1 ? -6.055 30.75 20.75 1 34.47 1 MET B N 1
ATOM 1670 C CA . MET B 1 1 ? -4.641 30.875 20.406 1 34.47 1 MET B CA 1
ATOM 1671 C C . MET B 1 1 ? -4.363 30.266 19.031 1 34.47 1 MET B C 1
ATOM 1673 O O . MET B 1 1 ? -4.887 29.188 18.703 1 34.47 1 MET B O 1
ATOM 1677 N N . ALA B 1 2 ? -4.18 31.016 18.062 1 40.22 2 ALA B N 1
ATOM 1678 C CA . ALA B 1 2 ? -3.957 30.656 16.672 1 40.22 2 ALA B CA 1
ATOM 1679 C C . ALA B 1 2 ? -3 29.484 16.547 1 40.22 2 ALA B C 1
ATOM 1681 O O . ALA B 1 2 ? -1.846 29.562 16.969 1 40.22 2 ALA B O 1
ATOM 1682 N N . HIS B 1 3 ? -3.363 28.234 16.688 1 47.91 3 HIS B N 1
ATOM 1683 C CA . HIS B 1 3 ? -2.379 27.156 16.562 1 47.91 3 HIS B CA 1
ATOM 1684 C C . HIS B 1 3 ? -1.422 27.422 15.406 1 47.91 3 HIS B C 1
ATOM 1686 O O . HIS B 1 3 ? -1.844 27.859 14.336 1 47.91 3 HIS B O 1
ATOM 1692 N N . SER B 1 4 ? -0.274 27.625 15.805 1 55.78 4 SER B N 1
ATOM 1693 C CA . SER B 1 4 ? 0.799 27.906 14.859 1 55.78 4 SER B CA 1
ATOM 1694 C C . SER B 1 4 ? 0.784 26.938 13.688 1 55.78 4 SER B C 1
ATOM 1696 O O . SER B 1 4 ? 0.328 25.797 13.82 1 55.78 4 SER B O 1
ATOM 1698 N N . SER B 1 5 ? 0.881 27.453 12.461 1 63.91 5 SER B N 1
ATOM 1699 C CA . SER B 1 5 ? 0.901 26.797 11.164 1 63.91 5 SER B CA 1
ATOM 1700 C C . SER B 1 5 ? 1.609 25.438 11.242 1 63.91 5 SER B C 1
ATOM 1702 O O . SER B 1 5 ? 1.086 24.438 10.773 1 63.91 5 SER B O 1
ATOM 1704 N N . PRO B 1 6 ? 2.641 25.359 12.148 1 69.38 6 PRO B N 1
ATOM 1705 C CA . PRO B 1 6 ? 3.34 24.078 12.219 1 69.38 6 PRO B CA 1
ATOM 1706 C C . PRO B 1 6 ? 2.551 23.016 12.992 1 69.38 6 PRO B C 1
ATOM 1708 O O . PRO B 1 6 ? 2.627 21.828 12.664 1 69.38 6 PRO B O 1
ATOM 1711 N N . HIS B 1 7 ? 1.744 23.5 13.906 1 78.81 7 HIS B N 1
ATOM 1712 C CA . HIS B 1 7 ? 0.964 22.562 14.703 1 78.81 7 HIS B CA 1
ATOM 1713 C C . HIS B 1 7 ? -0.175 21.953 13.891 1 78.81 7 HIS B C 1
ATOM 1715 O O . HIS B 1 7 ? -0.447 20.75 13.992 1 78.81 7 HIS B O 1
ATOM 1721 N N . LEU B 1 8 ? -0.715 22.781 13.078 1 83.12 8 LEU B N 1
ATOM 1722 C CA . LEU B 1 8 ? -1.815 22.328 12.242 1 83.12 8 LEU B CA 1
ATOM 1723 C C . LEU B 1 8 ? -1.323 21.328 11.195 1 83.12 8 LEU B C 1
ATOM 1725 O O . LEU B 1 8 ? -2.008 20.344 10.898 1 83.12 8 LEU B O 1
ATOM 1729 N N . GLY B 1 9 ? -0.125 21.641 10.75 1 89.25 9 GLY B N 1
ATOM 1730 C CA . GLY B 1 9 ? 0.471 20.719 9.789 1 89.25 9 GLY B CA 1
ATOM 1731 C C . GLY B 1 9 ? 0.779 19.359 10.383 1 89.25 9 GLY B C 1
ATOM 1732 O O . GLY B 1 9 ? 0.52 18.328 9.75 1 89.25 9 GLY B O 1
ATOM 1733 N N . ARG B 1 10 ? 1.233 19.422 11.531 1 91.06 10 ARG B N 1
ATOM 1734 C CA . ARG B 1 10 ? 1.569 18.172 12.219 1 91.06 10 ARG B CA 1
ATOM 1735 C C . ARG B 1 10 ? 0.314 17.375 12.531 1 91.06 10 ARG B C 1
ATOM 1737 O O . ARG B 1 10 ? 0.305 16.141 12.391 1 91.06 10 ARG B O 1
ATOM 1744 N N . GLN B 1 11 ? -0.669 18.031 12.961 1 92.69 11 GLN B N 1
ATOM 1745 C CA . GLN B 1 11 ? -1.93 17.344 13.25 1 92.69 11 GLN B CA 1
ATOM 1746 C C . GLN B 1 11 ? -2.52 16.719 12 1 92.69 11 GLN B C 1
ATOM 1748 O O . GLN B 1 11 ? -2.963 15.562 12.031 1 92.69 11 GLN B O 1
ATOM 1753 N N . ALA B 1 12 ? -2.555 17.453 10.969 1 94.56 12 ALA B N 1
ATOM 1754 C CA . ALA B 1 12 ? -3.066 16.938 9.703 1 94.56 12 ALA B CA 1
ATOM 1755 C C . ALA B 1 12 ? -2.252 15.727 9.234 1 94.56 12 ALA B C 1
ATOM 1757 O O . ALA B 1 12 ? -2.812 14.742 8.75 1 94.56 12 ALA B O 1
ATOM 1758 N N . TRP B 1 13 ? -0.978 15.828 9.453 1 95.5 13 TRP B N 1
ATOM 1759 C CA . TRP B 1 13 ? -0.065 14.758 9.062 1 95.5 13 TRP B CA 1
ATOM 1760 C C . TRP B 1 13 ? -0.344 13.492 9.852 1 95.5 13 TRP B C 1
ATOM 1762 O O . TRP B 1 13 ? -0.526 12.414 9.273 1 95.5 13 TRP B O 1
ATOM 1772 N N . LEU B 1 14 ? -0.429 13.625 11.125 1 96.19 14 LEU B N 1
ATOM 1773 C CA . LEU B 1 14 ? -0.642 12.469 11.992 1 96.19 14 LEU B CA 1
ATOM 1774 C C . LEU B 1 14 ? -2.01 11.844 11.734 1 96.19 14 LEU B C 1
ATOM 1776 O O . LEU B 1 14 ? -2.133 10.617 11.672 1 96.19 14 LEU B O 1
ATOM 1780 N N . ASN B 1 15 ? -2.986 12.672 11.602 1 97.19 15 ASN B N 1
ATOM 1781 C CA . ASN B 1 15 ? -4.32 12.156 11.305 1 97.19 15 ASN B CA 1
ATOM 1782 C C . ASN B 1 15 ? -4.344 11.391 9.984 1 97.19 15 ASN B C 1
ATOM 1784 O O . ASN B 1 15 ? -4.914 10.297 9.906 1 97.19 15 ASN B O 1
ATOM 1788 N N . GLU B 1 16 ? -3.738 11.961 8.992 1 97.19 16 GLU B N 1
ATOM 1789 C CA . GLU B 1 16 ? -3.691 11.289 7.695 1 97.19 16 GLU B CA 1
ATOM 1790 C C . GLU B 1 16 ? -2.926 9.969 7.789 1 97.19 16 GLU B C 1
ATOM 1792 O O . GLU B 1 16 ? -3.352 8.961 7.23 1 97.19 16 GLU B O 1
ATOM 1797 N N . LYS B 1 17 ? -1.879 10 8.477 1 96.56 17 LYS B N 1
ATOM 1798 C CA . LYS B 1 17 ? -1.001 8.836 8.586 1 96.56 17 LYS B CA 1
ATOM 1799 C C . LYS B 1 17 ? -1.715 7.668 9.266 1 96.56 17 LYS B C 1
ATOM 1801 O O . LYS B 1 17 ? -1.557 6.516 8.859 1 96.56 17 LYS B O 1
ATOM 1806 N N . PHE B 1 18 ? -2.584 7.938 10.219 1 97.62 18 PHE B N 1
ATOM 1807 C CA . PHE B 1 18 ? -3.09 6.859 11.055 1 97.62 18 PHE B CA 1
ATOM 1808 C C . PHE B 1 18 ? -4.562 6.59 10.766 1 97.62 18 PHE B C 1
ATOM 1810 O O . PHE B 1 18 ? -5.129 5.613 11.258 1 97.62 18 PHE B O 1
ATOM 1817 N N . ALA B 1 19 ? -5.152 7.441 9.984 1 97.81 19 ALA B N 1
ATOM 1818 C CA . ALA B 1 19 ? -6.527 7.172 9.57 1 97.81 19 ALA B CA 1
ATOM 1819 C C . ALA B 1 19 ? -6.59 5.992 8.602 1 97.81 19 ALA B C 1
ATOM 1821 O O . ALA B 1 19 ? -5.727 5.852 7.73 1 97.81 19 ALA B O 1
ATOM 1822 N N . PRO B 1 20 ? -7.629 5.172 8.742 1 97.19 20 PRO B N 1
ATOM 1823 C CA . PRO B 1 20 ? -7.734 4.035 7.828 1 97.19 20 PRO B CA 1
ATOM 1824 C C . PRO B 1 20 ? -8.219 4.441 6.438 1 97.19 20 PRO B C 1
ATOM 1826 O O . PRO B 1 20 ? -8.07 3.676 5.48 1 97.19 20 PRO B O 1
ATOM 1829 N N . ASP B 1 21 ? -8.852 5.594 6.297 1 96.5 21 ASP B N 1
ATOM 1830 C CA . ASP B 1 21 ? -9.344 6.082 5.012 1 96.5 21 ASP B CA 1
ATOM 1831 C C . ASP B 1 21 ? -8.633 7.371 4.605 1 96.5 21 ASP B C 1
ATOM 1833 O O . ASP B 1 21 ? -7.734 7.836 5.309 1 96.5 21 ASP B O 1
ATOM 1837 N N . LEU B 1 22 ? -8.875 7.836 3.377 1 96.81 22 LEU B N 1
ATOM 1838 C CA . LEU B 1 22 ? -8.352 9.109 2.895 1 96.81 22 LEU B CA 1
ATOM 1839 C C . LEU B 1 22 ? -9.156 10.273 3.455 1 96.81 22 LEU B C 1
ATOM 1841 O O . LEU B 1 22 ? -10.359 10.367 3.227 1 96.81 22 LEU B O 1
ATOM 1845 N N . LEU B 1 23 ? -8.5 11.109 4.191 1 95.62 23 LEU B N 1
ATOM 1846 C CA . LEU B 1 23 ? -9.188 12.234 4.809 1 95.62 23 LEU B CA 1
ATOM 1847 C C . LEU B 1 23 ? -9.391 13.367 3.799 1 95.62 23 LEU B C 1
ATOM 1849 O O . LEU B 1 23 ? -8.867 13.305 2.684 1 95.62 23 LEU B O 1
ATOM 1853 N N . GLU B 1 24 ? -10.25 14.328 4.238 1 92.69 24 GLU B N 1
ATOM 1854 C CA . GLU B 1 24 ? -10.461 15.492 3.383 1 92.69 24 GLU B CA 1
ATOM 1855 C C . GLU B 1 24 ? -9.141 16.203 3.086 1 92.69 24 GLU B C 1
ATOM 1857 O O . GLU B 1 24 ? -8.25 16.234 3.936 1 92.69 24 GLU B O 1
ATOM 1862 N N . THR B 1 25 ? -9.109 16.688 1.914 1 89.75 25 THR B N 1
ATOM 1863 C CA . THR B 1 25 ? -7.898 17.406 1.523 1 89.75 25 THR B CA 1
ATOM 1864 C C . THR B 1 25 ? -7.715 18.656 2.361 1 89.75 25 THR B C 1
ATOM 1866 O O . THR B 1 25 ? -8.664 19.422 2.57 1 89.75 25 THR B O 1
ATOM 1869 N N . LYS B 1 26 ? -6.566 18.828 2.916 1 89.81 26 LYS B N 1
ATOM 1870 C CA . LYS B 1 26 ? -6.219 20.047 3.65 1 89.81 26 LYS B CA 1
ATOM 1871 C C . LYS B 1 26 ? -5.238 20.906 2.859 1 89.81 26 LYS B C 1
ATOM 1873 O O . LYS B 1 26 ? -4.113 21.141 3.305 1 89.81 26 LYS B O 1
ATOM 1878 N N . GLN B 1 27 ? -5.75 21.406 1.833 1 87.25 27 GLN B N 1
ATOM 1879 C CA . GLN B 1 27 ? -4.918 22.172 0.91 1 87.25 27 GLN B CA 1
ATOM 1880 C C . GLN B 1 27 ? -4.375 23.438 1.573 1 87.25 27 GLN B C 1
ATOM 1882 O O . GLN B 1 27 ? -3.238 23.844 1.317 1 87.25 27 GLN B O 1
ATOM 1887 N N . ASP B 1 28 ? -5.211 24.016 2.334 1 89.25 28 ASP B N 1
ATOM 1888 C CA . ASP B 1 28 ? -4.797 25.234 3.025 1 89.25 28 ASP B CA 1
ATOM 1889 C C . ASP B 1 28 ? -3.605 24.969 3.939 1 89.25 28 ASP B C 1
ATOM 1891 O O . ASP B 1 28 ? -2.689 25.781 4.031 1 89.25 28 ASP B O 1
ATOM 1895 N N . VAL B 1 29 ? -3.689 23.875 4.637 1 89.06 29 VAL B N 1
ATOM 1896 C CA . VAL B 1 29 ? -2.602 23.5 5.531 1 89.06 29 VAL B CA 1
ATOM 1897 C C . VAL B 1 29 ? -1.322 23.281 4.727 1 89.06 29 VAL B C 1
ATOM 1899 O O . VAL B 1 29 ? -0.253 23.766 5.109 1 89.06 29 VAL B O 1
ATOM 1902 N N . VAL B 1 30 ? -1.379 22.594 3.605 1 89.62 30 VAL B N 1
ATOM 1903 C CA . VAL B 1 30 ? -0.241 22.328 2.732 1 89.62 30 VAL B CA 1
ATOM 1904 C C . VAL B 1 30 ? 0.35 23.641 2.234 1 89.62 30 VAL B C 1
ATOM 1906 O O . VAL B 1 30 ? 1.562 23.844 2.312 1 89.62 30 VAL B O 1
ATOM 1909 N N . ASP B 1 31 ? -0.503 24.516 1.813 1 88.5 31 ASP B N 1
ATOM 1910 C CA . ASP B 1 31 ? -0.073 25.812 1.307 1 88.5 31 ASP B CA 1
ATOM 1911 C C . ASP B 1 31 ? 0.647 26.625 2.389 1 88.5 31 ASP B C 1
ATOM 1913 O O . ASP B 1 31 ? 1.679 27.234 2.127 1 88.5 31 ASP B O 1
ATOM 1917 N N . ASN B 1 32 ? 0.063 26.625 3.506 1 88.56 32 ASN B N 1
ATOM 1918 C CA . ASN B 1 32 ? 0.658 27.344 4.625 1 88.56 32 ASN B CA 1
ATOM 1919 C C . ASN B 1 32 ? 2.029 26.781 4.988 1 88.56 32 ASN B C 1
ATOM 1921 O O . ASN B 1 32 ? 2.959 27.531 5.273 1 88.56 32 ASN B O 1
ATOM 1925 N N . MET B 1 33 ? 2.15 25.469 5.008 1 88.25 33 MET B N 1
ATOM 1926 C CA . MET B 1 33 ? 3.436 24.844 5.297 1 88.25 33 MET B CA 1
ATOM 1927 C C . MET B 1 33 ? 4.477 25.219 4.25 1 88.25 33 MET B C 1
ATOM 1929 O O . MET B 1 33 ? 5.629 25.5 4.582 1 88.25 33 MET B O 1
ATOM 1933 N N . MET B 1 34 ? 4.059 25.25 3.133 1 86.81 34 MET B N 1
ATOM 1934 C CA . MET B 1 34 ? 4.965 25.609 2.041 1 86.81 34 MET B CA 1
ATOM 1935 C C . MET B 1 34 ? 5.43 27.047 2.166 1 86.81 34 MET B C 1
ATOM 1937 O O . MET B 1 34 ? 6.605 27.344 1.963 1 86.81 34 MET B O 1
ATOM 1941 N N . LEU B 1 35 ? 4.496 27.938 2.441 1 86.19 35 LEU B N 1
ATOM 1942 C CA . LEU B 1 35 ? 4.828 29.344 2.652 1 86.19 35 LEU B CA 1
ATOM 1943 C C . LEU B 1 35 ? 5.816 29.5 3.801 1 86.19 35 LEU B C 1
ATOM 1945 O O . LEU B 1 35 ? 6.777 30.266 3.697 1 86.19 35 LEU B O 1
ATOM 1949 N N . HIS B 1 36 ? 5.566 28.766 4.848 1 85.75 36 HIS B N 1
ATOM 1950 C CA . HIS B 1 36 ? 6.457 28.812 6.004 1 85.75 36 HIS B CA 1
ATOM 1951 C C . HIS B 1 36 ? 7.855 28.312 5.648 1 85.75 36 HIS B C 1
ATOM 1953 O O . HIS B 1 36 ? 8.852 28.906 6.062 1 85.75 36 HIS B O 1
ATOM 1959 N N . LEU B 1 37 ? 7.953 27.266 4.93 1 85.94 37 LEU B N 1
ATOM 1960 C CA . LEU B 1 37 ? 9.227 26.703 4.48 1 85.94 37 LEU B CA 1
ATOM 1961 C C . LEU B 1 37 ? 9.992 27.719 3.641 1 85.94 37 LEU B C 1
ATOM 1963 O O . LEU B 1 37 ? 11.203 27.906 3.826 1 85.94 37 LEU B O 1
ATOM 1967 N N . GLN B 1 38 ? 9.297 28.375 2.777 1 84.25 38 GLN B N 1
ATOM 1968 C CA . GLN B 1 38 ? 9.914 29.375 1.917 1 84.25 38 GLN B CA 1
ATOM 1969 C C . GLN B 1 38 ? 10.453 30.547 2.736 1 84.25 38 GLN B C 1
ATOM 1971 O O . GLN B 1 38 ? 11.578 31 2.516 1 84.25 38 GLN B O 1
ATOM 1976 N N . ASN B 1 39 ? 9.641 31.047 3.637 1 84.5 39 ASN B N 1
ATOM 1977 C CA . ASN B 1 39 ? 10.031 32.156 4.488 1 84.5 39 ASN B CA 1
ATOM 1978 C C . ASN B 1 39 ? 11.25 31.828 5.336 1 84.5 39 ASN B C 1
ATOM 1980 O O . ASN B 1 39 ? 12.164 32.656 5.477 1 84.5 39 ASN B O 1
ATOM 1984 N N . MET B 1 40 ? 11.195 30.641 5.914 1 82 40 MET B N 1
ATOM 1985 C CA . MET B 1 40 ? 12.312 30.203 6.746 1 82 40 MET B CA 1
ATOM 1986 C C . MET B 1 40 ? 13.594 30.078 5.922 1 82 40 MET B C 1
ATOM 1988 O O . MET B 1 40 ? 14.68 30.391 6.398 1 82 40 MET B O 1
ATOM 1992 N N . ASP B 1 41 ? 13.477 29.562 4.77 1 81.81 41 ASP B N 1
ATOM 1993 C CA . ASP B 1 41 ? 14.625 29.406 3.883 1 81.81 41 ASP B CA 1
ATOM 1994 C C . ASP B 1 41 ? 15.227 30.766 3.52 1 81.81 41 ASP B C 1
ATOM 1996 O O . ASP B 1 41 ? 16.453 30.922 3.512 1 81.81 41 ASP B O 1
ATOM 2000 N N . GLU B 1 42 ? 14.438 31.719 3.215 1 82 42 GLU B N 1
ATOM 2001 C CA . GLU B 1 42 ? 14.891 33.062 2.887 1 82 42 GLU B CA 1
ATOM 2002 C C . GLU B 1 42 ? 15.625 33.688 4.062 1 82 42 GLU B C 1
ATOM 2004 O O . GLU B 1 42 ? 16.625 34.375 3.877 1 82 42 GLU B O 1
ATOM 2009 N N . ASN B 1 43 ? 15.125 33.406 5.203 1 79.56 43 ASN B N 1
ATOM 2010 C CA . ASN B 1 43 ? 15.742 33.938 6.406 1 79.56 43 ASN B CA 1
ATOM 2011 C C . ASN B 1 43 ? 17.109 33.344 6.664 1 79.56 43 ASN B C 1
ATOM 2013 O O . ASN B 1 43 ? 18.031 34 7.141 1 79.56 43 ASN B O 1
ATOM 2017 N N . LEU B 1 44 ? 17.234 32.062 6.449 1 77.56 44 LEU B N 1
ATOM 2018 C CA . LEU B 1 44 ? 18.5 31.375 6.629 1 77.56 44 LEU B CA 1
ATOM 2019 C C . LEU B 1 44 ? 19.578 31.938 5.691 1 77.56 44 LEU B C 1
ATOM 2021 O O . LEU B 1 44 ? 20.75 32.031 6.059 1 77.56 44 LEU B O 1
ATOM 2025 N N . HIS B 1 45 ? 19.219 32.312 4.555 1 75.69 45 HIS B N 1
ATOM 2026 C CA . HIS B 1 45 ? 20.156 32.844 3.572 1 75.69 45 HIS B CA 1
ATOM 2027 C C . HIS B 1 45 ? 20.562 34.281 3.912 1 75.69 45 HIS B C 1
ATOM 2029 O O . HIS B 1 45 ? 21.672 34.688 3.602 1 75.69 45 HIS B O 1
ATOM 2035 N N . GLN B 1 46 ? 19.625 35 4.543 1 72.69 46 GLN B N 1
ATOM 2036 C CA . GLN B 1 46 ? 19.938 36.375 4.883 1 72.69 46 GLN B CA 1
ATOM 2037 C C . GLN B 1 46 ? 20.75 36.438 6.168 1 72.69 46 GLN B C 1
ATOM 2039 O O . GLN B 1 46 ? 21.484 37.438 6.395 1 72.69 46 GLN B O 1
ATOM 2044 N N . GLY B 1 47 ? 20.484 35.438 7.016 1 62.25 47 GLY B N 1
ATOM 2045 C CA . GLY B 1 47 ? 21.172 35.531 8.297 1 62.25 47 GLY B CA 1
ATOM 2046 C C . GLY B 1 47 ? 22.578 34.969 8.266 1 62.25 47 GLY B C 1
ATOM 2047 O O . GLY B 1 47 ? 22.969 34.281 7.309 1 62.25 47 GLY B O 1
ATOM 2048 N N . HIS B 1 48 ? 23.5 35.406 9.086 1 57.78 48 HIS B N 1
ATOM 2049 C CA . HIS B 1 48 ? 24.875 34.938 9.242 1 57.78 48 HIS B CA 1
ATOM 2050 C C . HIS B 1 48 ? 24.938 33.469 9.57 1 57.78 48 HIS B C 1
ATOM 2052 O O . HIS B 1 48 ? 24.297 33 10.523 1 57.78 48 HIS B O 1
ATOM 2058 N N . VAL B 1 49 ? 25.297 32.562 8.648 1 58.56 49 VAL B N 1
ATOM 2059 C CA . VAL B 1 49 ? 25.469 31.125 8.594 1 58.56 49 VAL B CA 1
ATOM 2060 C C . VAL B 1 49 ? 25.953 30.609 9.945 1 58.56 49 VAL B C 1
ATOM 2062 O O . VAL B 1 49 ? 25.672 29.469 10.32 1 58.56 49 VAL B O 1
ATOM 2065 N N . GLY B 1 50 ? 26.656 31.406 10.734 1 55.41 50 GLY B N 1
ATOM 2066 C CA . GLY B 1 50 ? 27.5 30.938 11.82 1 55.41 50 GLY B CA 1
ATOM 2067 C C . GLY B 1 50 ? 26.781 30.938 13.164 1 55.41 50 GLY B C 1
ATOM 2068 O O . GLY B 1 50 ? 27.375 30.578 14.188 1 55.41 50 GLY B O 1
ATOM 2069 N N . GLU B 1 51 ? 25.578 31.344 13.195 1 63.16 51 GLU B N 1
ATOM 2070 C CA . GLU B 1 51 ? 25.047 31.438 14.555 1 63.16 51 GLU B CA 1
ATOM 2071 C C . GLU B 1 51 ? 24.172 30.25 14.891 1 63.16 51 GLU B C 1
ATOM 2073 O O . GLU B 1 51 ? 23.641 29.594 13.992 1 63.16 51 GLU B O 1
ATOM 2078 N N . PRO B 1 52 ? 24.359 29.719 16.172 1 68.38 52 PRO B N 1
ATOM 2079 C CA . PRO B 1 52 ? 23.5 28.656 16.719 1 68.38 52 PRO B CA 1
ATOM 2080 C C . PRO B 1 52 ? 22.062 28.734 16.203 1 68.38 52 PRO B C 1
ATOM 2082 O O . PRO B 1 52 ? 21.438 27.703 15.977 1 68.38 52 PRO B O 1
ATOM 2085 N N . LYS B 1 53 ? 21.656 29.938 15.859 1 74.38 53 LYS B N 1
ATOM 2086 C CA . LYS B 1 53 ? 20.297 30.156 15.352 1 74.38 53 LYS B CA 1
ATOM 2087 C C . LYS B 1 53 ? 20.125 29.547 13.961 1 74.38 53 LYS B C 1
ATOM 2089 O O . LYS B 1 53 ? 19.078 29 13.641 1 74.38 53 LYS B O 1
ATOM 2094 N N . SER B 1 54 ? 21.203 29.484 13.32 1 78.25 54 SER B N 1
ATOM 2095 C CA . SER B 1 54 ? 21.172 28.969 11.961 1 78.25 54 SER B CA 1
ATOM 2096 C C . SER B 1 54 ? 20.984 27.453 11.953 1 78.25 54 SER B C 1
ATOM 2098 O O . SER B 1 54 ? 20.219 26.922 11.148 1 78.25 54 SER B O 1
ATOM 2100 N N . THR B 1 55 ? 21.562 26.844 12.914 1 80.19 55 THR B N 1
ATOM 2101 C CA . THR B 1 55 ? 21.438 25.391 13.023 1 80.19 55 THR B CA 1
ATOM 2102 C C . THR B 1 55 ? 20.031 24.984 13.414 1 80.19 55 THR B C 1
ATOM 2104 O O . THR B 1 55 ? 19.469 24.047 12.852 1 80.19 55 THR B O 1
ATOM 2107 N N . ILE B 1 56 ? 19.453 25.688 14.336 1 83.19 56 ILE B N 1
ATOM 2108 C CA . ILE B 1 56 ? 18.109 25.391 14.805 1 83.19 56 ILE B CA 1
ATOM 2109 C C . ILE B 1 56 ? 17.109 25.594 13.672 1 83.19 56 ILE B C 1
ATOM 2111 O O . ILE B 1 56 ? 16.188 24.812 13.5 1 83.19 56 ILE B O 1
ATOM 2115 N N . HIS B 1 57 ? 17.344 26.672 12.922 1 82.69 57 HIS B N 1
ATOM 2116 C CA . HIS B 1 57 ? 16.469 26.969 11.789 1 82.69 57 HIS B CA 1
ATOM 2117 C C . HIS B 1 57 ? 16.578 25.875 10.719 1 82.69 57 HIS B C 1
ATOM 2119 O O . HIS B 1 57 ? 15.578 25.5 10.109 1 82.69 57 HIS B O 1
ATOM 2125 N N . GLN B 1 58 ? 17.734 25.406 10.57 1 83.81 58 GLN B N 1
ATOM 2126 C CA . GLN B 1 58 ? 17.953 24.344 9.602 1 83.81 58 GLN B CA 1
ATOM 2127 C C . GLN B 1 58 ? 17.25 23.062 10.031 1 83.81 58 GLN B C 1
ATOM 2129 O O . GLN B 1 58 ? 16.641 22.359 9.211 1 83.81 58 GLN B O 1
ATOM 2134 N N . LEU B 1 59 ? 17.281 22.766 11.281 1 85.75 59 LEU B N 1
ATOM 2135 C CA . LEU B 1 59 ? 16.625 21.562 11.805 1 85.75 59 LEU B CA 1
ATOM 2136 C C . LEU B 1 59 ? 15.109 21.672 11.648 1 85.75 59 LEU B C 1
ATOM 2138 O O . LEU B 1 59 ? 14.445 20.703 11.305 1 85.75 59 LEU B O 1
ATOM 2142 N N . GLU B 1 60 ? 14.617 22.859 11.914 1 84.38 60 GLU B N 1
ATOM 2143 C CA . GLU B 1 60 ? 13.18 23.078 11.789 1 84.38 60 GLU B CA 1
ATOM 2144 C C . GLU B 1 60 ? 12.727 22.969 10.336 1 84.38 60 GLU B C 1
ATOM 2146 O O . GLU B 1 60 ? 11.648 22.438 10.055 1 84.38 60 GLU B O 1
ATOM 2151 N N . LEU B 1 61 ? 13.531 23.438 9.492 1 83.88 61 LEU B N 1
ATOM 2152 C CA . LEU B 1 61 ? 13.242 23.344 8.062 1 83.88 61 LEU B CA 1
ATOM 2153 C C . LEU B 1 61 ? 13.18 21.891 7.609 1 83.88 61 LEU B C 1
ATOM 2155 O O . LEU B 1 61 ? 12.273 21.5 6.879 1 83.88 61 LEU B O 1
ATOM 2159 N N . GLU B 1 62 ? 14.102 21.125 8.078 1 85.94 62 GLU B N 1
ATOM 2160 C CA . GLU B 1 62 ? 14.148 19.719 7.715 1 85.94 62 GLU B CA 1
ATOM 2161 C C . GLU B 1 62 ? 12.945 18.969 8.273 1 85.94 62 GLU B C 1
ATOM 2163 O O . GLU B 1 62 ? 12.383 18.094 7.613 1 85.94 62 GLU B O 1
ATOM 2168 N N . ARG B 1 63 ? 12.625 19.344 9.453 1 89.12 63 ARG B N 1
ATOM 2169 C CA . ARG B 1 63 ? 11.477 18.703 10.086 1 89.12 63 ARG B CA 1
ATOM 2170 C C . ARG B 1 63 ? 10.188 19.016 9.328 1 89.12 63 ARG B C 1
ATOM 2172 O O . ARG B 1 63 ? 9.375 18.125 9.078 1 89.12 63 ARG B O 1
ATOM 2179 N N . LEU B 1 64 ? 10.031 20.25 8.961 1 88.12 64 LEU B N 1
ATOM 2180 C CA . LEU B 1 64 ? 8.836 20.656 8.242 1 88.12 64 LEU B CA 1
ATOM 2181 C C . LEU B 1 64 ? 8.766 20 6.863 1 88.12 64 LEU B C 1
ATOM 2183 O O . LEU B 1 64 ? 7.695 19.578 6.422 1 88.12 64 LEU B O 1
ATOM 2187 N N . ARG B 1 65 ? 9.859 19.984 6.25 1 87.5 65 ARG B N 1
ATOM 2188 C CA . ARG B 1 65 ? 9.93 19.328 4.957 1 87.5 65 ARG B CA 1
ATOM 2189 C C . ARG B 1 65 ? 9.531 17.859 5.074 1 87.5 65 ARG B C 1
ATOM 2191 O O . ARG B 1 65 ? 8.773 17.344 4.246 1 87.5 65 ARG B O 1
ATOM 2198 N N . PHE B 1 66 ? 10.031 17.219 6.047 1 90 66 PHE B N 1
ATOM 2199 C CA . PHE B 1 66 ? 9.695 15.82 6.277 1 90 66 PHE B CA 1
ATOM 2200 C C . PHE B 1 66 ? 8.203 15.648 6.5 1 90 66 PHE B C 1
ATOM 2202 O O . PHE B 1 66 ? 7.574 14.773 5.898 1 90 66 PHE B O 1
ATOM 2209 N N . VAL B 1 67 ? 7.66 16.469 7.336 1 92.25 67 VAL B N 1
ATOM 2210 C CA . VAL B 1 67 ? 6.242 16.375 7.664 1 92.25 67 VAL B CA 1
ATOM 2211 C C . VAL B 1 67 ? 5.406 16.562 6.402 1 92.25 67 VAL B C 1
ATOM 2213 O O . VAL B 1 67 ? 4.461 15.812 6.156 1 92.25 67 VAL B O 1
ATOM 2216 N N . LEU B 1 68 ? 5.781 17.562 5.668 1 91.5 68 LEU B N 1
ATOM 2217 C CA . LEU B 1 68 ? 5.031 17.859 4.453 1 91.5 68 LEU B CA 1
ATOM 2218 C C . LEU B 1 68 ? 5.117 16.703 3.459 1 91.5 68 LEU B C 1
ATOM 2220 O O . LEU B 1 68 ? 4.098 16.234 2.953 1 91.5 68 LEU B O 1
ATOM 2224 N N . THR B 1 69 ? 6.289 16.234 3.191 1 90.44 69 THR B N 1
ATOM 2225 C CA . THR B 1 69 ? 6.48 15.164 2.223 1 90.44 69 THR B CA 1
ATOM 2226 C C . THR B 1 69 ? 5.816 13.875 2.703 1 90.44 69 THR B C 1
ATOM 2228 O O . THR B 1 69 ? 5.203 13.156 1.916 1 90.44 69 THR B O 1
ATOM 2231 N N . SER B 1 70 ? 6 13.617 3.967 1 92.81 70 SER B N 1
ATOM 2232 C CA . SER B 1 70 ? 5.379 12.43 4.547 1 92.81 70 SER B CA 1
ATOM 2233 C C . SER B 1 70 ? 3.857 12.5 4.438 1 92.81 70 SER B C 1
ATOM 2235 O O . SER B 1 70 ? 3.207 11.492 4.145 1 92.81 70 SER B O 1
ATOM 2237 N N . TYR B 1 71 ? 3.334 13.641 4.695 1 95.31 71 TYR B N 1
ATOM 2238 C CA . TYR B 1 71 ? 1.897 13.852 4.559 1 95.31 71 TYR B CA 1
ATOM 2239 C C . TYR B 1 71 ? 1.436 13.57 3.135 1 95.31 71 TYR B C 1
ATOM 2241 O O . TYR B 1 71 ? 0.499 12.797 2.922 1 95.31 71 TYR B O 1
ATOM 2249 N N . LEU B 1 72 ? 2.074 14.125 2.193 1 94.62 72 LEU B N 1
ATOM 2250 C CA . LEU B 1 72 ? 1.705 13.969 0.79 1 94.62 72 LEU B CA 1
ATOM 2251 C C . LEU B 1 72 ? 1.873 12.516 0.343 1 94.62 72 LEU B C 1
ATOM 2253 O O . LEU B 1 72 ? 1.018 11.977 -0.364 1 94.62 72 LEU B O 1
ATOM 2257 N N . ARG B 1 73 ? 2.914 11.922 0.787 1 93.75 73 ARG B N 1
ATOM 2258 C CA . ARG B 1 73 ? 3.156 10.523 0.44 1 93.75 73 ARG B CA 1
ATOM 2259 C C . ARG B 1 73 ? 2.078 9.617 1.027 1 93.75 73 ARG B C 1
ATOM 2261 O O . ARG B 1 73 ? 1.631 8.672 0.375 1 93.75 73 ARG B O 1
ATOM 2268 N N . SER B 1 74 ? 1.729 9.867 2.209 1 95.44 74 SER B N 1
ATOM 2269 C CA . SER B 1 74 ? 0.683 9.086 2.863 1 95.44 74 SER B CA 1
ATOM 2270 C C . SER B 1 74 ? -0.629 9.164 2.09 1 95.44 74 SER B C 1
ATOM 2272 O O . SER B 1 74 ? -1.312 8.156 1.912 1 95.44 74 SER B O 1
ATOM 2274 N N . ARG B 1 75 ? -0.922 10.32 1.63 1 96.81 75 ARG B N 1
ATOM 2275 C CA . ARG B 1 75 ? -2.15 10.477 0.859 1 96.81 75 ARG B CA 1
ATOM 2276 C C . ARG B 1 75 ? -2.072 9.719 -0.459 1 96.81 75 ARG B C 1
ATOM 2278 O O . ARG B 1 75 ? -3.018 9.016 -0.834 1 96.81 75 ARG B O 1
ATOM 2285 N N . LEU B 1 76 ? -0.941 9.82 -1.115 1 96.44 76 LEU B N 1
ATOM 2286 C CA . LEU B 1 76 ? -0.785 9.117 -2.381 1 96.44 76 LEU B CA 1
ATOM 2287 C C . LEU B 1 76 ? -0.898 7.605 -2.178 1 96.44 76 LEU B C 1
ATOM 2289 O O . LEU B 1 76 ? -1.505 6.91 -2.996 1 96.44 76 LEU B O 1
ATOM 2293 N N . ARG B 1 77 ? -0.341 7.102 -1.127 1 95.19 77 ARG B N 1
ATOM 2294 C CA . ARG B 1 77 ? -0.416 5.672 -0.828 1 95.19 77 ARG B CA 1
ATOM 2295 C C . ARG B 1 77 ? -1.863 5.227 -0.643 1 95.19 77 ARG B C 1
ATOM 2297 O O . ARG B 1 77 ? -2.254 4.16 -1.115 1 95.19 77 ARG B O 1
ATOM 2304 N N . LYS B 1 78 ? -2.594 5.973 0.069 1 97 78 LYS B N 1
ATOM 2305 C CA . LYS B 1 78 ? -3.998 5.641 0.289 1 97 78 LYS B CA 1
ATOM 2306 C C . LYS B 1 78 ? -4.793 5.73 -1.009 1 97 78 LYS B C 1
ATOM 2308 O O . LYS B 1 78 ? -5.707 4.93 -1.242 1 97 78 LYS B O 1
ATOM 2313 N N . ILE B 1 79 ? -4.473 6.707 -1.801 1 97.06 79 ILE B N 1
ATOM 2314 C CA . ILE B 1 79 ? -5.125 6.828 -3.1 1 97.06 79 ILE B CA 1
ATOM 2315 C C . ILE B 1 79 ? -4.848 5.578 -3.934 1 97.06 79 ILE B C 1
ATOM 2317 O O . ILE B 1 79 ? -5.766 5.012 -4.539 1 97.06 79 ILE B O 1
ATOM 2321 N N . GLU B 1 80 ? -3.658 5.188 -3.928 1 96.12 80 GLU B N 1
ATOM 2322 C CA . GLU B 1 80 ? -3.287 3.967 -4.637 1 96.12 80 GLU B CA 1
ATOM 2323 C C . GLU B 1 80 ? -4.051 2.762 -4.098 1 96.12 80 GLU B C 1
ATOM 2325 O O . GLU B 1 80 ? -4.5 1.909 -4.867 1 96.12 80 GLU B O 1
ATOM 2330 N N . ALA B 1 81 ? -4.156 2.723 -2.855 1 95.06 81 ALA B N 1
ATOM 2331 C CA . ALA B 1 81 ? -4.77 1.573 -2.197 1 95.06 81 ALA B CA 1
ATOM 2332 C C . ALA B 1 81 ? -6.273 1.527 -2.465 1 95.06 81 ALA B C 1
ATOM 2334 O O . ALA B 1 81 ? -6.867 0.448 -2.525 1 95.06 81 ALA B O 1
ATOM 2335 N N . TYR B 1 82 ? -6.887 2.674 -2.686 1 96.12 82 TYR B N 1
ATOM 2336 C CA . TYR B 1 82 ? -8.344 2.715 -2.701 1 96.12 82 TYR B CA 1
ATOM 2337 C C . TYR B 1 82 ? -8.859 3.42 -3.951 1 96.12 82 TYR B C 1
ATOM 2339 O O . TYR B 1 82 ? -10 3.885 -3.984 1 96.12 82 TYR B O 1
ATOM 2347 N N . PHE B 1 83 ? -8.172 3.506 -4.984 1 95.44 83 PHE B N 1
ATOM 2348 C CA . PHE B 1 83 ? -8.422 4.391 -6.117 1 95.44 83 PHE B CA 1
ATOM 2349 C C . PHE B 1 83 ? -9.758 4.078 -6.766 1 95.44 83 PHE B C 1
ATOM 2351 O O . PHE B 1 83 ? -10.5 4.988 -7.145 1 95.44 83 PHE B O 1
ATOM 2358 N N . PRO B 1 84 ? -10.172 2.793 -6.918 1 94.81 84 PRO B N 1
ATOM 2359 C CA . PRO B 1 84 ? -11.477 2.619 -7.562 1 94.81 84 PRO B CA 1
ATOM 2360 C C . PRO B 1 84 ? -12.617 3.234 -6.758 1 94.81 84 PRO B C 1
ATOM 2362 O O . PRO B 1 84 ? -13.508 3.873 -7.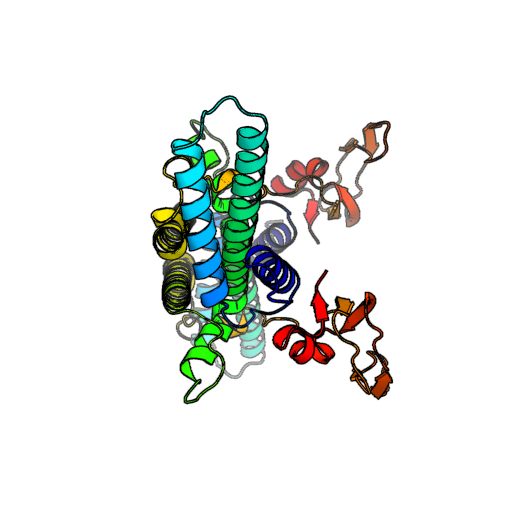328 1 94.81 84 PRO B O 1
ATOM 2365 N N . HIS B 1 85 ? -12.531 3.078 -5.535 1 93.62 85 HIS B N 1
ATOM 2366 C CA . HIS B 1 85 ? -13.562 3.611 -4.652 1 93.62 85 HIS B CA 1
ATOM 2367 C C . HIS B 1 85 ? -13.516 5.137 -4.609 1 93.62 85 HIS B C 1
ATOM 2369 O O . HIS B 1 85 ? -14.562 5.793 -4.637 1 93.62 85 HIS B O 1
ATOM 2375 N N . LEU B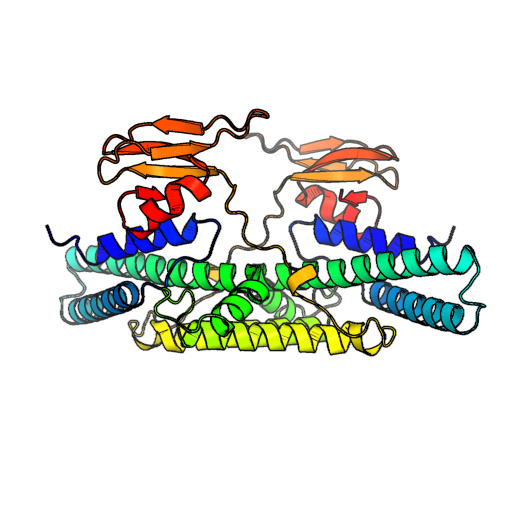 1 86 ? -12.352 5.648 -4.531 1 94.19 86 LEU B N 1
ATOM 2376 C CA . LEU B 1 86 ? -12.18 7.094 -4.461 1 94.19 86 LEU B CA 1
ATOM 2377 C C . LEU B 1 86 ? -12.641 7.766 -5.75 1 94.19 86 LEU B C 1
ATOM 2379 O O . LEU B 1 86 ? -13.289 8.812 -5.711 1 94.19 86 LEU B O 1
ATOM 2383 N N . LEU B 1 87 ? -12.312 7.199 -6.824 1 93.12 87 LEU B N 1
ATOM 2384 C CA . LEU B 1 87 ? -12.695 7.762 -8.117 1 93.12 87 LEU B CA 1
ATOM 2385 C C . LEU B 1 87 ? -14.203 7.688 -8.312 1 93.12 87 LEU B C 1
ATOM 2387 O O . LEU B 1 87 ? -14.812 8.617 -8.852 1 93.12 87 LEU B O 1
ATOM 2391 N N . GLU B 1 88 ? -14.781 6.621 -7.91 1 90.56 88 GLU B N 1
ATOM 2392 C CA . GLU B 1 88 ? -16.234 6.484 -7.988 1 90.56 88 GLU B CA 1
ATOM 2393 C C . GLU B 1 88 ? -16.938 7.527 -7.125 1 90.56 88 GLU B C 1
ATOM 2395 O O . GLU B 1 88 ? -17.906 8.141 -7.555 1 90.56 88 GLU B O 1
ATOM 2400 N N . GLN B 1 89 ? -16.469 7.652 -5.984 1 88.62 89 GLN B N 1
ATOM 2401 C CA . GLN B 1 89 ? -17.016 8.641 -5.07 1 88.62 89 GLN B CA 1
ATOM 2402 C C . GLN B 1 89 ? -16.922 10.047 -5.645 1 88.62 89 GLN B C 1
ATOM 2404 O O . GLN B 1 89 ? -17.844 10.852 -5.516 1 88.62 89 GLN B O 1
ATOM 2409 N N . GLN B 1 90 ? -15.805 10.367 -6.18 1 87.19 90 GLN B N 1
ATOM 2410 C CA . GLN B 1 90 ? -15.578 11.68 -6.77 1 87.19 90 GLN B CA 1
ATOM 2411 C C . GLN B 1 90 ? -16.531 11.938 -7.93 1 87.19 90 GLN B C 1
ATOM 2413 O O . GLN B 1 90 ? -17.016 13.062 -8.109 1 87.19 90 GLN B O 1
ATOM 2418 N N . ARG B 1 91 ? -16.797 10.961 -8.648 1 85.75 91 ARG B N 1
ATOM 2419 C CA . ARG B 1 91 ? -17.688 11.086 -9.797 1 85.75 91 ARG B CA 1
ATOM 2420 C C . ARG B 1 91 ? -19.125 11.258 -9.352 1 85.75 91 ARG B C 1
ATOM 2422 O O . ARG B 1 91 ? -19.922 11.922 -10.031 1 85.75 91 ARG B O 1
ATOM 2429 N N . SER B 1 92 ? -19.484 10.594 -8.312 1 82.12 92 SER B N 1
ATOM 2430 C CA . SER B 1 92 ? -20.875 10.625 -7.84 1 82.12 92 SER B CA 1
ATOM 2431 C C . SER B 1 92 ? -21.156 11.898 -7.047 1 82.12 92 SER B C 1
ATOM 2433 O O . SER B 1 92 ? -22.312 12.203 -6.746 1 82.12 92 SER B O 1
ATOM 2435 N N . GLN B 1 93 ? -20.203 12.547 -6.672 1 73 93 GLN B N 1
ATOM 2436 C CA . GLN B 1 93 ? -20.359 13.727 -5.832 1 73 93 GLN B CA 1
ATOM 2437 C C . GLN B 1 93 ? -21.016 14.875 -6.609 1 73 93 GLN B C 1
ATOM 2439 O O . GLN B 1 93 ? -20.531 15.242 -7.684 1 73 93 GLN B O 1
ATOM 2444 N N . THR B 1 94 ? -22.266 14.961 -6.684 1 59.53 94 THR B N 1
ATOM 2445 C CA . THR B 1 94 ? -23.047 16.031 -7.281 1 59.53 94 THR B CA 1
ATOM 2446 C C . THR B 1 94 ? -22.938 17.312 -6.453 1 59.53 94 THR B C 1
ATOM 2448 O O . THR B 1 94 ? -23.109 18.422 -6.973 1 59.53 94 THR B O 1
ATOM 2451 N N . GLY B 1 95 ? -22.594 17.109 -5.047 1 53.41 95 GLY B N 1
ATOM 2452 C CA . GLY B 1 95 ? -22.828 18.25 -4.184 1 53.41 95 GLY B CA 1
ATOM 2453 C C . GLY B 1 95 ? -21.578 18.719 -3.451 1 53.41 95 GLY B C 1
ATOM 2454 O O . GLY B 1 95 ? -20.453 18.422 -3.873 1 53.41 95 GLY B O 1
ATOM 2455 N N . GLU B 1 96 ? -21.844 19.547 -2.32 1 51.09 96 GLU B N 1
ATOM 2456 C CA . GLU B 1 96 ? -21 20.266 -1.361 1 51.09 96 GLU B CA 1
ATOM 2457 C C . GLU B 1 96 ? -20.062 19.297 -0.629 1 51.09 96 GLU B C 1
ATOM 2459 O O . GLU B 1 96 ? -19.375 19.688 0.313 1 51.09 96 GLU B O 1
ATOM 2464 N N . ASP B 1 97 ? -20.094 18.016 -0.927 1 56.25 97 ASP B N 1
ATOM 2465 C CA . ASP B 1 97 ? -19.375 17.047 -0.117 1 56.25 97 ASP B CA 1
ATOM 2466 C C . ASP B 1 97 ? -17.859 17.281 -0.217 1 56.25 97 ASP B C 1
ATOM 2468 O O . ASP B 1 97 ? -17.359 17.734 -1.249 1 56.25 97 ASP B O 1
ATOM 2472 N N . LEU B 1 98 ? -17.297 17.422 1.042 1 60.06 98 LEU B N 1
ATOM 2473 C CA . LEU B 1 98 ? -15.859 17.625 1.22 1 60.06 98 LEU B CA 1
ATOM 2474 C C . LEU B 1 98 ? -15.055 16.75 0.264 1 60.06 98 LEU B C 1
ATOM 2476 O O . LEU B 1 98 ? -15.312 15.547 0.159 1 60.06 98 LEU B O 1
ATOM 2480 N N . LEU B 1 99 ? -14.391 17.406 -0.675 1 74.25 99 LEU B N 1
ATOM 2481 C CA . LEU B 1 99 ? -13.57 16.734 -1.682 1 74.25 99 LEU B CA 1
ATOM 2482 C C . LEU B 1 99 ? -12.438 15.961 -1.028 1 74.25 99 LEU B C 1
ATOM 2484 O O . LEU B 1 99 ? -11.695 16.5 -0.21 1 74.25 99 LEU B O 1
ATOM 2488 N N . ARG B 1 100 ? -12.43 14.68 -1.131 1 88.12 100 ARG B N 1
ATOM 2489 C CA . ARG B 1 100 ? -11.352 13.859 -0.593 1 88.12 100 ARG B CA 1
ATOM 2490 C C . ARG B 1 100 ? -10.094 13.977 -1.449 1 88.12 100 ARG B C 1
ATOM 2492 O O . ARG B 1 100 ? -8.977 13.898 -0.936 1 88.12 100 ARG B O 1
ATOM 2499 N N . LEU B 1 101 ? -10.273 14.336 -2.723 1 93.5 101 LEU B N 1
ATOM 2500 C CA . LEU B 1 101 ? -9.133 14.445 -3.625 1 93.5 101 LEU B CA 1
ATOM 2501 C C . LEU B 1 101 ? -8.977 15.875 -4.129 1 93.5 101 LEU B C 1
ATOM 2503 O O . LEU B 1 101 ? -9.938 16.484 -4.609 1 93.5 101 LEU B O 1
ATOM 2507 N N . SER B 1 102 ? -7.816 16.438 -3.916 1 91.94 102 SER B N 1
ATOM 2508 C CA . SER B 1 102 ? -7.496 17.672 -4.621 1 91.94 102 SER B CA 1
ATOM 2509 C C . SER B 1 102 ? -7.449 17.453 -6.129 1 91.94 102 SER B C 1
ATOM 2511 O O . SER B 1 102 ? -7.375 16.312 -6.594 1 91.94 102 SER B O 1
ATOM 2513 N N . PRO B 1 103 ? -7.508 18.516 -6.914 1 91.75 103 PRO B N 1
ATOM 2514 C CA . PRO B 1 103 ? -7.41 18.359 -8.367 1 91.75 103 PRO B CA 1
ATOM 2515 C C . PRO B 1 103 ? -6.164 17.594 -8.797 1 91.75 103 PRO B C 1
ATOM 2517 O O . PRO B 1 103 ? -6.238 16.719 -9.656 1 91.75 103 PRO B O 1
ATOM 2520 N N . ASP B 1 104 ? -5.012 17.891 -8.227 1 93.75 104 ASP B N 1
ATOM 2521 C CA . ASP B 1 104 ? -3.771 17.203 -8.562 1 93.75 104 ASP B CA 1
ATOM 2522 C C . ASP B 1 104 ? -3.83 15.734 -8.141 1 93.75 104 ASP B C 1
ATOM 2524 O O . ASP B 1 104 ? -3.322 14.852 -8.844 1 93.75 104 ASP B O 1
ATOM 2528 N N . GLU B 1 105 ? -4.422 15.477 -7.031 1 95.69 105 GLU B N 1
ATOM 2529 C CA . GLU B 1 105 ? -4.598 14.102 -6.57 1 95.69 105 GLU B CA 1
ATOM 2530 C C . GLU B 1 105 ? -5.527 13.328 -7.496 1 95.69 105 GLU B C 1
ATOM 2532 O O . GLU B 1 105 ? -5.328 12.125 -7.719 1 95.69 105 GLU B O 1
ATOM 2537 N N . TYR B 1 106 ? -6.512 14.031 -7.91 1 94.88 106 TYR B N 1
ATOM 2538 C CA . TYR B 1 106 ? -7.43 13.398 -8.852 1 94.88 106 TYR B CA 1
ATOM 2539 C C . TYR B 1 106 ? -6.715 13.008 -10.133 1 94.88 106 TYR B C 1
ATOM 2541 O O . TYR B 1 106 ? -6.891 11.891 -10.633 1 94.88 106 TYR B O 1
ATOM 2549 N N . ILE B 1 107 ? -5.98 13.898 -10.664 1 95.75 107 ILE B N 1
ATOM 2550 C CA . ILE B 1 107 ? -5.191 13.617 -11.859 1 95.75 107 ILE B CA 1
ATOM 2551 C C . ILE B 1 107 ? -4.273 12.422 -11.594 1 95.75 107 ILE B C 1
ATOM 2553 O O . ILE B 1 107 ? -4.168 11.516 -12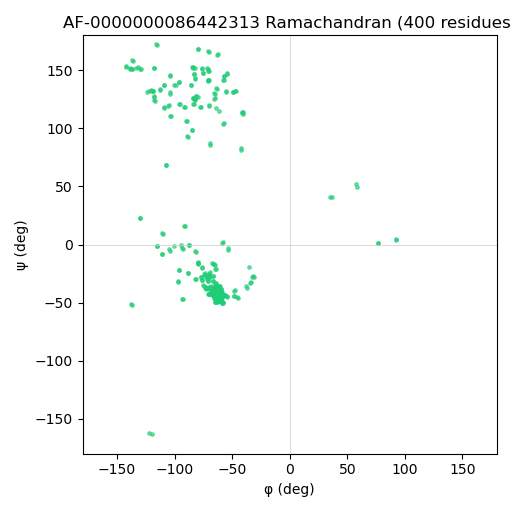.422 1 95.75 107 ILE B O 1
ATOM 2557 N N . PHE B 1 108 ? -3.65 12.375 -10.484 1 96.81 108 PHE B N 1
ATOM 2558 C CA . PHE B 1 108 ? -2.777 11.273 -10.094 1 96.81 108 PHE B CA 1
ATOM 2559 C C . PHE B 1 108 ? -3.545 9.953 -10.078 1 96.81 108 PHE B C 1
ATOM 2561 O O . PHE B 1 108 ? -3.086 8.961 -10.633 1 96.81 108 PHE B O 1
ATOM 2568 N N . ALA B 1 109 ? -4.648 9.977 -9.453 1 96.44 109 ALA B N 1
ATOM 2569 C CA . ALA B 1 109 ? -5.477 8.781 -9.336 1 96.44 109 ALA B CA 1
ATOM 2570 C C . ALA B 1 109 ? -5.883 8.258 -10.719 1 96.44 109 ALA B C 1
ATOM 2572 O O . ALA B 1 109 ? -5.859 7.051 -10.961 1 96.44 109 ALA B O 1
ATOM 2573 N N . GLU B 1 110 ? -6.234 9.148 -11.539 1 95.94 110 GLU B N 1
ATOM 2574 C CA . GLU B 1 110 ? -6.645 8.781 -12.891 1 95.94 110 GLU B CA 1
ATOM 2575 C C . GLU B 1 110 ? -5.488 8.164 -13.672 1 95.94 110 GLU B C 1
ATOM 2577 O O . GLU B 1 110 ? -5.66 7.145 -14.344 1 95.94 110 GLU B O 1
ATOM 2582 N N . GLU B 1 111 ? -4.359 8.805 -13.602 1 96.12 111 GLU B N 1
ATOM 2583 C CA . GLU B 1 111 ? -3.18 8.281 -14.281 1 96.12 111 GLU B CA 1
ATOM 2584 C C . GLU B 1 111 ? -2.793 6.91 -13.734 1 96.12 111 GLU B C 1
ATOM 2586 O O . GLU B 1 111 ? -2.406 6.02 -14.484 1 96.12 111 GLU B O 1
ATOM 2591 N N . TYR B 1 112 ? -2.889 6.797 -12.492 1 96.19 112 TYR B N 1
ATOM 2592 C CA . TYR B 1 112 ? -2.6 5.523 -11.844 1 96.19 112 TYR B CA 1
ATOM 2593 C C . TYR B 1 112 ? -3.551 4.434 -12.328 1 96.19 112 TYR B C 1
ATOM 2595 O O . TYR B 1 112 ? -3.117 3.344 -12.703 1 96.19 112 TYR B O 1
ATOM 2603 N N . ALA B 1 113 ? -4.82 4.742 -12.32 1 94.62 113 ALA B N 1
ATOM 2604 C CA . ALA B 1 113 ? -5.84 3.803 -12.789 1 94.62 113 ALA B CA 1
ATOM 2605 C C . ALA B 1 113 ? -5.578 3.383 -14.234 1 94.62 113 ALA B C 1
ATOM 2607 O O . ALA B 1 113 ? -5.691 2.203 -14.57 1 94.62 113 ALA B O 1
ATOM 2608 N N . ASN B 1 114 ? -5.262 4.348 -15 1 94.88 114 ASN B N 1
ATOM 2609 C CA . ASN B 1 114 ? -4.953 4.07 -16.406 1 94.88 114 ASN B CA 1
ATOM 2610 C C . ASN B 1 114 ? -3.738 3.16 -16.531 1 94.88 114 ASN B C 1
ATOM 2612 O O . ASN B 1 114 ? -3.729 2.252 -17.375 1 94.88 114 ASN B O 1
ATOM 2616 N N . ASN B 1 115 ? -2.713 3.465 -15.781 1 94.81 115 ASN B N 1
ATOM 2617 C CA . ASN B 1 115 ? -1.505 2.646 -15.805 1 94.81 115 ASN B CA 1
ATOM 2618 C C . ASN B 1 115 ? -1.802 1.197 -15.43 1 94.81 115 ASN B C 1
ATOM 2620 O O . ASN B 1 115 ? -1.296 0.272 -16.062 1 94.81 115 ASN B O 1
ATOM 2624 N N . ILE B 1 116 ? -2.617 0.984 -14.398 1 95.06 116 ILE B N 1
ATOM 2625 C CA . ILE B 1 116 ? -3.016 -0.347 -13.953 1 95.06 116 ILE B CA 1
ATOM 2626 C C . ILE B 1 116 ? -3.779 -1.057 -15.07 1 95.06 116 ILE B C 1
ATOM 2628 O O . ILE B 1 116 ? -3.48 -2.207 -15.406 1 95.06 116 ILE B O 1
ATOM 2632 N N . SER B 1 117 ? -4.715 -0.336 -15.617 1 92.06 117 SER B N 1
ATOM 2633 C CA . SER B 1 117 ? -5.547 -0.904 -16.672 1 92.06 117 SER B CA 1
ATOM 2634 C C . SER B 1 117 ? -4.703 -1.325 -17.875 1 92.06 117 SER B C 1
ATOM 2636 O O . SER B 1 117 ? -4.891 -2.416 -18.422 1 92.06 117 SER B O 1
ATOM 2638 N N . LEU B 1 118 ? -3.85 -0.492 -18.266 1 92.94 118 LEU B N 1
ATOM 2639 C CA . LEU B 1 118 ? -2.988 -0.781 -19.406 1 92.94 118 LEU B CA 1
ATOM 2640 C C . LEU B 1 118 ? -2.102 -1.99 -19.125 1 92.94 118 LEU B C 1
ATOM 2642 O O . LEU B 1 118 ? -1.928 -2.85 -20 1 92.94 118 LEU B O 1
ATOM 2646 N N . TYR B 1 119 ? -1.545 -2.07 -17.953 1 94.38 119 TYR B N 1
ATOM 2647 C CA . TYR B 1 119 ? -0.716 -3.207 -17.562 1 94.38 119 TYR B CA 1
ATOM 2648 C C . TYR B 1 119 ? -1.496 -4.512 -17.656 1 94.38 119 TYR B C 1
ATOM 2650 O O . TYR B 1 119 ? -1.033 -5.473 -18.281 1 94.38 119 TYR B O 1
ATOM 2658 N N . PHE B 1 120 ? -2.664 -4.5 -17.078 1 92.12 120 PHE B N 1
ATOM 2659 C CA . PHE B 1 120 ? -3.467 -5.715 -17.062 1 92.12 120 PHE B CA 1
ATOM 2660 C C . PHE B 1 120 ? -3.875 -6.113 -18.469 1 92.12 120 PHE B C 1
ATOM 2662 O O . PHE B 1 120 ? -3.912 -7.297 -18.797 1 92.12 120 PHE B O 1
ATOM 2669 N N . ARG B 1 121 ? -4.18 -5.137 -19.203 1 90.12 121 ARG B N 1
ATOM 2670 C CA . ARG B 1 121 ? -4.543 -5.414 -20.594 1 90.12 121 ARG B CA 1
ATOM 2671 C C . ARG B 1 121 ? -3.393 -6.082 -21.328 1 90.12 121 ARG B C 1
ATOM 2673 O O . ARG B 1 121 ? -3.59 -7.09 -22.016 1 90.12 121 ARG B O 1
ATOM 2680 N N . ARG B 1 122 ? -2.258 -5.617 -21.188 1 89 122 ARG B N 1
ATOM 2681 C CA . ARG B 1 122 ? -1.083 -6.102 -21.906 1 89 122 ARG B CA 1
ATOM 2682 C C . ARG B 1 122 ? -0.676 -7.488 -21.422 1 89 122 ARG B C 1
ATOM 2684 O O . ARG B 1 122 ? -0.303 -8.352 -22.219 1 89 122 ARG B O 1
ATOM 2691 N N . VAL B 1 123 ? -0.804 -7.73 -20.188 1 90.06 123 VAL B N 1
ATOM 2692 C CA . VAL B 1 123 ? -0.177 -8.906 -19.594 1 90.06 123 VAL B CA 1
ATOM 2693 C C . VAL B 1 123 ? -1.194 -10.039 -19.5 1 90.06 123 VAL B C 1
ATOM 2695 O O . VAL B 1 123 ? -0.836 -11.211 -19.625 1 90.06 123 VAL B O 1
ATOM 2698 N N . ALA B 1 124 ? -2.494 -9.68 -19.297 1 87.19 124 ALA B N 1
ATOM 2699 C CA . ALA B 1 124 ? -3.402 -10.766 -18.953 1 87.19 124 ALA B CA 1
ATOM 2700 C C . ALA B 1 124 ? -4.723 -10.633 -19.719 1 87.19 124 ALA B C 1
ATOM 2702 O O . ALA B 1 124 ? -5.133 -11.555 -20.438 1 87.19 124 ALA B O 1
ATOM 2703 N N . LEU B 1 125 ? -5.398 -9.531 -19.703 1 81.88 125 LEU B N 1
ATOM 2704 C CA . LEU B 1 125 ? -6.805 -9.398 -20.062 1 81.88 125 LEU B CA 1
ATOM 2705 C C . LEU B 1 125 ? -7.012 -9.688 -21.547 1 81.88 125 LEU B C 1
ATOM 2707 O O . LEU B 1 125 ? -8.055 -10.219 -21.938 1 81.88 125 LEU B O 1
ATOM 2711 N N . ARG B 1 126 ? -6.055 -9.398 -22.359 1 76 126 ARG B N 1
ATOM 2712 C CA . ARG B 1 126 ? -6.188 -9.641 -23.781 1 76 126 ARG B CA 1
ATOM 2713 C C . ARG B 1 126 ? -6.293 -11.133 -24.078 1 76 126 ARG B C 1
ATOM 2715 O O . ARG B 1 126 ? -6.746 -11.523 -25.156 1 76 126 ARG B O 1
ATOM 2722 N N . HIS B 1 127 ? -5.91 -11.984 -23.156 1 73.25 127 HIS B N 1
ATOM 2723 C CA . HIS B 1 127 ? -5.91 -13.43 -23.344 1 73.25 127 HIS B CA 1
ATOM 2724 C C . HIS B 1 127 ? -7.082 -14.078 -22.625 1 73.25 127 HIS B C 1
ATOM 2726 O O . HIS B 1 127 ? -7.289 -15.289 -22.719 1 73.25 127 HIS B O 1
ATOM 2732 N N . MET B 1 128 ? -7.793 -13.281 -21.906 1 76.56 128 MET B N 1
ATOM 2733 C CA . MET B 1 128 ? -8.922 -13.781 -21.141 1 76.56 128 MET B CA 1
ATOM 2734 C C . MET B 1 128 ? -10.164 -13.922 -22.016 1 76.56 128 MET B C 1
ATOM 2736 O O . MET B 1 128 ? -10.281 -13.242 -23.031 1 76.56 128 MET B O 1
ATOM 2740 N N . PRO B 1 129 ? -10.984 -14.883 -21.578 1 72.19 129 PRO B N 1
ATOM 2741 C CA . PRO B 1 129 ? -12.266 -14.961 -22.297 1 72.19 129 PRO B CA 1
ATOM 2742 C C . PRO B 1 129 ? -13.016 -13.633 -22.312 1 72.19 129 PRO B C 1
ATOM 2744 O O . PRO B 1 129 ? -12.859 -12.828 -21.391 1 72.19 129 PRO B O 1
ATOM 2747 N N . THR B 1 130 ? -13.719 -13.438 -23.391 1 68.62 130 THR B N 1
ATOM 2748 C CA . THR B 1 130 ? -14.383 -12.172 -23.656 1 68.62 130 THR B CA 1
ATOM 2749 C C . THR B 1 130 ? -15.125 -11.672 -22.422 1 68.62 130 THR B C 1
ATOM 2751 O O . THR B 1 130 ? -15.016 -10.5 -22.047 1 68.62 130 THR B O 1
ATOM 2754 N N . ALA B 1 131 ? -15.852 -12.602 -21.781 1 64.25 131 ALA B N 1
ATOM 2755 C CA . ALA B 1 131 ? -16.641 -12.211 -20.625 1 64.25 131 ALA B CA 1
ATOM 2756 C C . ALA B 1 131 ? -15.75 -11.797 -19.453 1 64.25 131 ALA B C 1
ATOM 2758 O O . ALA B 1 131 ? -16.188 -11.102 -18.547 1 64.25 131 ALA B O 1
ATOM 2759 N N . GLN B 1 132 ? -14.523 -12.219 -19.656 1 64.88 132 GLN B N 1
ATOM 2760 C CA . GLN B 1 132 ? -13.625 -12 -18.516 1 64.88 132 GLN B CA 1
ATOM 2761 C C . GLN B 1 132 ? -12.586 -10.938 -18.844 1 64.88 132 GLN B C 1
ATOM 2763 O O . GLN B 1 132 ? -11.602 -10.773 -18.109 1 64.88 132 GLN B O 1
ATOM 2768 N N . GLN B 1 133 ? -12.773 -10.305 -19.922 1 69.56 133 GLN B N 1
ATOM 2769 C CA . GLN B 1 133 ? -11.766 -9.344 -20.359 1 69.56 133 GLN B CA 1
ATOM 2770 C C . GLN B 1 133 ? -11.906 -8.023 -19.609 1 69.56 133 GLN B C 1
ATOM 2772 O O . GLN B 1 133 ? -10.953 -7.242 -19.516 1 69.56 133 GLN B O 1
ATOM 2777 N N . LYS B 1 134 ? -13.102 -7.871 -18.969 1 76.12 134 LYS B N 1
ATOM 2778 C CA . LYS B 1 134 ? -13.242 -6.633 -18.203 1 76.12 134 LYS B CA 1
ATOM 2779 C C . LYS B 1 134 ? -12.797 -6.828 -16.75 1 76.12 134 LYS B C 1
ATOM 2781 O O . LYS B 1 134 ? -13.227 -7.773 -16.094 1 76.12 134 LYS B O 1
ATOM 2786 N N . LEU B 1 135 ? -11.82 -6.102 -16.422 1 78.5 135 LEU B N 1
ATOM 2787 C CA . LEU B 1 135 ? -11.336 -6.129 -15.039 1 78.5 135 LEU B CA 1
ATOM 2788 C C . LEU B 1 135 ? -12.062 -5.102 -14.18 1 78.5 135 LEU B C 1
ATOM 2790 O O . LEU B 1 135 ? -11.977 -3.898 -14.445 1 78.5 135 LEU B O 1
ATOM 2794 N N . ASP B 1 136 ? -12.922 -5.609 -13.352 1 83.56 136 ASP B N 1
ATOM 2795 C CA . ASP B 1 136 ? -13.539 -4.719 -12.375 1 83.56 136 ASP B CA 1
ATOM 2796 C C . ASP B 1 136 ? -12.664 -4.559 -11.141 1 83.56 136 ASP B C 1
ATOM 2798 O O . ASP B 1 136 ? -12.719 -5.375 -10.219 1 83.56 136 ASP B O 1
ATOM 2802 N N . LEU B 1 137 ? -11.969 -3.502 -11.156 1 85 137 LEU B N 1
ATOM 2803 C CA . LEU B 1 137 ? -10.984 -3.25 -10.109 1 85 137 LEU B CA 1
ATOM 2804 C C . LEU B 1 137 ? -11.664 -3.029 -8.766 1 85 137 LEU B C 1
ATOM 2806 O O . LEU B 1 137 ? -11.07 -3.271 -7.711 1 85 137 LEU B O 1
ATOM 2810 N N . SER B 1 138 ? -12.906 -2.553 -8.766 1 86.62 138 SER B N 1
ATOM 2811 C CA . SER B 1 138 ? -13.633 -2.334 -7.52 1 86.62 138 SER B CA 1
ATOM 2812 C C . SER B 1 138 ? -13.883 -3.65 -6.789 1 86.62 138 SER B C 1
ATOM 2814 O O . SER B 1 138 ? -14.062 -3.664 -5.57 1 86.62 138 SER B O 1
ATOM 2816 N N . LYS B 1 139 ? -13.836 -4.73 -7.488 1 84.06 139 LYS B N 1
ATOM 2817 C CA . LYS B 1 139 ? -14.039 -6.047 -6.891 1 84.06 139 LYS B CA 1
ATOM 2818 C C . LYS B 1 139 ? -12.727 -6.629 -6.375 1 84.06 139 LYS B C 1
ATOM 2820 O O . LYS B 1 139 ? -12.727 -7.461 -5.461 1 84.06 139 LYS B O 1
ATOM 2825 N N . THR B 1 140 ? -11.648 -6.18 -6.945 1 83.19 140 THR B N 1
ATOM 2826 C CA . THR B 1 140 ? -10.352 -6.746 -6.602 1 83.19 140 THR B CA 1
ATOM 2827 C C . THR B 1 140 ? -9.656 -5.895 -5.543 1 83.19 140 THR B C 1
ATOM 2829 O O . THR B 1 140 ? -8.742 -6.367 -4.863 1 83.19 140 THR B O 1
ATOM 2832 N N . VAL B 1 141 ? -10.07 -4.641 -5.461 1 89.38 141 VAL B N 1
ATOM 2833 C CA . VAL B 1 141 ? -9.453 -3.711 -4.52 1 89.38 141 VAL B CA 1
ATOM 2834 C C . VAL B 1 141 ? -10.398 -3.477 -3.34 1 89.38 141 VAL B C 1
ATOM 2836 O O . VAL B 1 141 ? -11.523 -3.008 -3.523 1 89.38 141 VAL B O 1
ATOM 2839 N N . ALA B 1 142 ? -9.945 -3.818 -2.162 1 89.81 142 ALA B N 1
ATOM 2840 C CA . ALA B 1 142 ? -10.766 -3.66 -0.966 1 89.81 142 ALA B CA 1
ATOM 2841 C C . ALA B 1 142 ? -10.938 -2.186 -0.61 1 89.81 142 ALA B C 1
ATOM 2843 O O . ALA B 1 142 ? -10.008 -1.392 -0.761 1 89.81 142 ALA B O 1
ATOM 2844 N N . PRO B 1 143 ? -12.109 -1.831 -0.189 1 93.81 143 PRO B N 1
ATOM 2845 C CA . PRO B 1 143 ? -12.289 -0.475 0.336 1 93.81 143 PRO B CA 1
ATOM 2846 C C . PRO B 1 143 ? -11.594 -0.27 1.682 1 93.81 143 PRO B C 1
ATOM 2848 O O . PRO B 1 143 ? -11.164 -1.239 2.314 1 93.81 143 PRO B O 1
ATOM 2851 N N . PRO B 1 144 ? -11.445 0.978 2.111 1 95.19 144 PRO B N 1
ATOM 2852 C CA . PRO B 1 144 ? -10.859 1.229 3.43 1 95.19 144 PRO B CA 1
ATOM 2853 C C . PRO B 1 144 ? -11.633 0.545 4.559 1 95.19 144 PRO B C 1
ATOM 2855 O O . PRO B 1 144 ? -12.859 0.47 4.512 1 95.19 144 PRO B O 1
ATOM 2858 N N . ASP B 1 145 ? -10.938 0.051 5.496 1 96.25 145 ASP B N 1
ATOM 2859 C CA . ASP B 1 145 ? -11.547 -0.602 6.648 1 96.25 145 ASP B CA 1
ATOM 2860 C C . ASP B 1 145 ? -11.844 0.405 7.758 1 96.25 145 ASP B C 1
ATOM 2862 O O . ASP B 1 145 ? -11.047 0.561 8.688 1 96.25 145 ASP B O 1
ATOM 2866 N N . ILE B 1 146 ? -12.992 0.92 7.754 1 95.19 146 ILE B N 1
ATOM 2867 C CA . ILE B 1 146 ? -13.336 1.976 8.695 1 95.19 146 ILE B CA 1
ATOM 2868 C C . ILE B 1 146 ? -13.719 1.36 10.047 1 95.19 146 ILE B C 1
ATOM 2870 O O . ILE B 1 146 ? -13.93 2.078 11.023 1 95.19 146 ILE B O 1
ATOM 2874 N N . GLU B 1 147 ? -13.789 0.054 10.086 1 94.62 147 GLU B N 1
ATOM 2875 C CA . GLU B 1 147 ? -14.133 -0.635 11.328 1 94.62 147 GLU B CA 1
ATOM 2876 C C . GLU B 1 147 ? -12.891 -0.895 12.172 1 94.62 147 GLU B C 1
ATOM 2878 O O . GLU B 1 147 ? -12.984 -1.437 13.273 1 94.62 147 GLU B O 1
ATOM 2883 N N . ARG B 1 148 ? -11.758 -0.496 11.68 1 95.62 148 ARG B N 1
ATOM 2884 C CA . ARG B 1 148 ? -10.492 -0.746 12.359 1 95.62 148 ARG B CA 1
ATOM 2885 C C . ARG B 1 148 ? -10.375 0.099 13.617 1 95.62 148 ARG B C 1
ATOM 2887 O O . ARG B 1 148 ? -10.859 1.231 13.664 1 95.62 148 ARG B O 1
ATOM 2894 N N . PHE B 1 149 ? -9.68 -0.435 14.586 1 96.06 149 PHE B N 1
ATOM 2895 C CA . PHE B 1 149 ? -9.391 0.312 15.805 1 96.06 149 PHE B CA 1
ATOM 2896 C C . PHE B 1 149 ? -8.195 1.237 15.609 1 96.06 149 PHE B C 1
ATOM 2898 O O . PHE B 1 149 ? -7.219 0.867 14.953 1 96.06 149 PHE B O 1
ATOM 2905 N N . VAL B 1 150 ? -8.25 2.439 16.219 1 97.69 150 VAL B N 1
ATOM 2906 C CA . VAL B 1 150 ? -7.18 3.424 16.109 1 97.69 150 VAL B CA 1
ATOM 2907 C C . VAL B 1 150 ? -6.91 4.047 17.484 1 97.69 150 VAL B C 1
ATOM 2909 O O . VAL B 1 150 ? -7.812 4.141 18.312 1 97.69 150 VAL B O 1
ATOM 2912 N N . PHE B 1 151 ? -5.668 4.461 17.688 1 98.06 151 PHE B N 1
ATOM 2913 C CA . PHE B 1 151 ? -5.289 5.223 18.875 1 98.06 151 PHE B CA 1
ATOM 2914 C C . PHE B 1 151 ? -5.551 6.711 18.656 1 98.06 151 PHE B C 1
ATOM 2916 O O . PHE B 1 151 ? -5.27 7.254 17.594 1 98.06 151 PHE B O 1
ATOM 2923 N N . LEU B 1 152 ? -6.094 7.32 19.656 1 97.81 152 LEU B N 1
ATOM 2924 C CA . LEU B 1 152 ? -6.367 8.75 19.531 1 97.81 152 LEU B CA 1
ATOM 2925 C C . LEU B 1 152 ? -6.105 9.469 20.844 1 97.81 152 LEU B C 1
ATOM 2927 O O . LEU B 1 152 ? -6.102 8.852 21.906 1 97.81 152 LEU B O 1
ATOM 2931 N N . GLN B 1 153 ? -5.801 10.703 20.734 1 98.06 153 GLN B N 1
ATOM 2932 C CA . GLN B 1 153 ? -5.738 11.648 21.844 1 98.06 153 GLN B CA 1
ATOM 2933 C C . GLN B 1 153 ? -6.832 12.703 21.734 1 98.06 153 GLN B C 1
ATOM 2935 O O . GLN B 1 153 ? -7.055 13.258 20.656 1 98.06 153 GLN B O 1
ATOM 2940 N N . VAL B 1 154 ? -7.473 12.906 22.828 1 97.75 154 VAL B N 1
ATOM 2941 C CA . VAL B 1 154 ? -8.562 13.875 22.844 1 97.75 154 VAL B CA 1
ATOM 2942 C C . VAL B 1 154 ? -8.008 15.289 23.031 1 97.75 154 VAL B C 1
ATOM 2944 O O . VAL B 1 154 ? -7.277 15.547 23.984 1 97.75 154 VAL B O 1
ATOM 2947 N N . LYS B 1 155 ? -8.375 16.125 22.125 1 95.62 155 LYS B N 1
ATOM 2948 C CA . LYS B 1 155 ? -7.914 17.516 22.188 1 95.62 155 LYS B CA 1
ATOM 2949 C C . LYS B 1 155 ? -8.922 18.391 22.922 1 95.62 155 LYS B C 1
ATOM 2951 O O . LYS B 1 155 ? -8.547 19.234 23.734 1 95.62 155 LYS B O 1
ATOM 2956 N N . ASP B 1 156 ? -10.148 18.156 22.469 1 95.19 156 ASP B N 1
ATOM 2957 C CA . ASP B 1 156 ? -11.266 18.844 23.109 1 95.19 156 ASP B CA 1
ATOM 2958 C C . ASP B 1 156 ? -12.258 17.859 23.703 1 95.19 156 ASP B C 1
ATOM 2960 O O . ASP B 1 156 ? -12.695 16.922 23.047 1 95.19 156 ASP B O 1
ATOM 2964 N N . ARG B 1 157 ? -12.602 18.188 24.938 1 95.19 157 ARG B N 1
ATOM 2965 C CA . ARG B 1 157 ? -13.547 17.297 25.609 1 95.19 157 ARG B CA 1
ATOM 2966 C C . ARG B 1 157 ? -14.758 17.016 24.719 1 95.19 157 ARG B C 1
ATOM 2968 O O . ARG B 1 157 ? -15.305 17.938 24.109 1 95.19 157 ARG B O 1
ATOM 2975 N N . GLN B 1 158 ? -15.07 15.727 24.625 1 93.06 158 GLN B N 1
ATOM 2976 C CA . GLN B 1 158 ? -16.234 15.297 23.875 1 93.06 158 GLN B CA 1
ATOM 2977 C C . GLN B 1 158 ? -17.25 14.586 24.781 1 93.06 158 GLN B C 1
ATOM 2979 O O . GLN B 1 158 ? -16.906 13.57 25.391 1 93.06 158 GLN B O 1
ATOM 2984 N N . GLU B 1 159 ? -18.438 15.055 24.703 1 92.31 159 GLU B N 1
ATOM 2985 C CA . GLU B 1 159 ? -19.469 14.43 25.531 1 92.31 159 GLU B CA 1
ATOM 2986 C C . GLU B 1 159 ? -20.375 13.531 24.688 1 92.31 159 GLU B C 1
ATOM 2988 O O . GLU B 1 159 ? -20.625 13.805 23.516 1 92.31 159 GLU B O 1
ATOM 2993 N N . ARG B 1 160 ? -20.844 12.383 25.328 1 89.44 160 ARG B N 1
ATOM 2994 C CA . ARG B 1 160 ? -21.891 11.5 24.812 1 89.44 160 ARG B CA 1
ATOM 2995 C C . ARG B 1 160 ? -21.5 10.953 23.453 1 89.44 160 ARG B C 1
ATOM 2997 O O . ARG B 1 160 ? -22.281 11.023 22.5 1 89.44 160 ARG B O 1
ATOM 3004 N N . VAL B 1 161 ? -20.281 10.43 23.375 1 91.12 161 VAL B N 1
ATOM 3005 C CA . VAL B 1 161 ? -19.828 9.789 22.141 1 91.12 161 VAL B CA 1
ATOM 3006 C C . VAL B 1 161 ? -20.391 8.375 22.062 1 91.12 161 VAL B C 1
ATOM 3008 O O . VAL B 1 161 ? -20.219 7.578 22.984 1 91.12 161 VAL B O 1
ATOM 3011 N N . LEU B 1 162 ? -21.016 8.086 20.984 1 89.06 162 LEU B N 1
ATOM 3012 C CA . LEU B 1 162 ? -21.625 6.773 20.781 1 89.06 162 LEU B CA 1
ATOM 3013 C C . LEU B 1 162 ? -20.594 5.77 20.266 1 89.06 162 LEU B C 1
ATOM 3015 O O . LEU B 1 162 ? -19.906 6.035 19.281 1 89.06 162 LEU B O 1
ATOM 3019 N N . ILE B 1 163 ? -20.453 4.594 20.984 1 86 163 ILE B N 1
ATOM 3020 C CA . ILE B 1 163 ? -19.516 3.559 20.562 1 86 163 ILE B CA 1
ATOM 3021 C C . ILE B 1 163 ? -20.25 2.236 20.375 1 86 163 ILE B C 1
ATOM 3023 O O . ILE B 1 163 ? -21.141 1.893 21.172 1 86 163 ILE B O 1
ATOM 3027 N N . GLU B 1 164 ? -19.953 1.705 19.25 1 78.81 164 GLU B N 1
ATOM 3028 C CA . GLU B 1 164 ? -20.531 0.385 19.016 1 78.81 164 GLU B CA 1
ATOM 3029 C C . GLU B 1 164 ? -19.547 -0.722 19.391 1 78.81 164 GLU B C 1
ATOM 3031 O O . GLU B 1 164 ? -18.359 -0.644 19.062 1 78.81 164 GLU B O 1
ATOM 3036 N N . GLU B 1 165 ? -19.844 -1.63 20.312 1 66.56 165 GLU B N 1
ATOM 3037 C CA . GLU B 1 165 ? -18.969 -2.723 20.719 1 66.56 165 GLU B CA 1
ATOM 3038 C C . GLU B 1 165 ? -19.062 -3.896 19.75 1 66.56 165 GLU B C 1
ATOM 3040 O O . GLU B 1 165 ? -20.125 -4.16 19.188 1 66.56 165 GLU B O 1
ATOM 3045 N N . ALA B 1 166 ? -17.844 -4.32 19.281 1 62.06 166 ALA B N 1
ATOM 3046 C CA . ALA B 1 166 ? -17.672 -5.422 18.344 1 62.06 166 ALA B CA 1
ATOM 3047 C C . ALA B 1 166 ? -18.359 -6.688 18.859 1 62.06 166 ALA B C 1
ATOM 3049 O O . ALA B 1 166 ? -18.297 -7.738 18.219 1 62.06 166 ALA B O 1
ATOM 3050 N N . THR B 1 167 ? -18.906 -6.633 20.094 1 59.22 167 THR B N 1
ATOM 3051 C CA . THR B 1 167 ? -19.484 -7.875 20.594 1 59.22 167 THR B CA 1
ATOM 3052 C C . THR B 1 167 ? -20.781 -8.203 19.844 1 59.22 167 THR B C 1
ATOM 3054 O O . THR B 1 167 ? -21.375 -7.34 19.203 1 59.22 167 THR B O 1
ATOM 3057 N N . ASP B 1 168 ? -21.078 -9.461 19.766 1 58.53 168 ASP B N 1
ATOM 3058 C CA . ASP B 1 168 ? -22.25 -10.07 19.141 1 58.53 168 ASP B CA 1
ATOM 3059 C C . ASP B 1 168 ? -23.5 -9.227 19.375 1 58.53 168 ASP B C 1
ATOM 3061 O O . ASP B 1 168 ? -24.375 -9.164 18.516 1 58.53 168 ASP B O 1
ATOM 3065 N N . ASP B 1 169 ? -23.562 -8.656 20.484 1 59.84 169 ASP B N 1
ATOM 3066 C CA . ASP B 1 169 ? -24.859 -8.031 20.75 1 59.84 169 ASP B CA 1
ATOM 3067 C C . ASP B 1 169 ? -24.859 -6.574 20.297 1 59.84 169 ASP B C 1
ATOM 3069 O O . ASP B 1 169 ? -25.859 -5.871 20.469 1 59.84 169 ASP B O 1
ATOM 3073 N N . GLN B 1 170 ? -23.953 -6.188 19.516 1 63.16 170 GLN B N 1
ATOM 3074 C CA . GLN B 1 170 ? -23.891 -4.84 18.969 1 63.16 170 GLN B CA 1
ATOM 3075 C C . GLN B 1 170 ? -24.391 -3.803 19.969 1 63.16 170 GLN B C 1
ATOM 3077 O O . GLN B 1 170 ? -25.281 -3.01 19.656 1 63.16 170 GLN B O 1
ATOM 3082 N N . GLU B 1 171 ? -24.031 -3.967 21.219 1 70.06 171 GLU B N 1
ATOM 3083 C CA . GLU B 1 171 ? -24.469 -3.006 22.219 1 70.06 171 GLU B CA 1
ATOM 3084 C C . GLU B 1 171 ? -23.781 -1.657 22.047 1 70.06 171 GLU B C 1
ATOM 3086 O O . GLU B 1 171 ? -22.578 -1.603 21.75 1 70.06 171 GLU B O 1
ATOM 3091 N N . GLU B 1 172 ? -24.609 -0.652 21.812 1 78.5 172 GLU B N 1
ATOM 3092 C CA . GLU B 1 172 ? -24.141 0.729 21.734 1 78.5 172 GLU B CA 1
ATOM 3093 C C . GLU B 1 172 ? -24.016 1.355 23.125 1 78.5 172 GLU B C 1
ATOM 3095 O O . GLU B 1 172 ? -24.875 1.141 23.984 1 78.5 172 GLU B O 1
ATOM 3100 N N . TYR B 1 173 ? -22.781 1.785 23.422 1 84.56 173 TYR B N 1
ATOM 3101 C CA . TYR B 1 173 ? -22.609 2.502 24.688 1 84.56 173 TYR B CA 1
ATOM 3102 C C . TYR B 1 173 ? -22.141 3.93 24.438 1 84.56 173 TYR B C 1
ATOM 3104 O O . TYR B 1 173 ? -21.625 4.242 23.359 1 84.56 173 TYR B O 1
ATOM 3112 N N . VAL B 1 174 ? -22.531 4.812 25.406 1 89.94 174 VAL B N 1
ATOM 3113 C CA . VAL B 1 174 ? -22.156 6.223 25.328 1 89.94 174 VAL B CA 1
ATOM 3114 C C . VAL B 1 174 ? -21.016 6.504 26.328 1 89.94 174 VAL B C 1
ATOM 3116 O O . VAL B 1 174 ? -21.078 6.07 27.484 1 89.94 174 VAL B O 1
ATOM 3119 N N . ILE B 1 175 ? -20.031 7.145 25.828 1 92.06 175 ILE B N 1
ATOM 3120 C CA . ILE B 1 175 ? -18.922 7.461 26.719 1 92.06 175 ILE B CA 1
ATOM 3121 C C . ILE B 1 175 ? -18.516 8.922 26.531 1 92.06 175 ILE B C 1
ATOM 3123 O O . ILE B 1 175 ? -18.719 9.5 25.469 1 92.06 175 ILE B O 1
ATOM 3127 N N . ASP B 1 176 ? -17.953 9.531 27.641 1 95.12 176 ASP B N 1
ATOM 3128 C CA . ASP B 1 176 ? -17.312 10.844 27.562 1 95.12 176 ASP B CA 1
ATOM 3129 C C . ASP B 1 176 ? -15.805 10.711 27.391 1 95.12 176 ASP B C 1
ATOM 3131 O O . ASP B 1 176 ? -15.18 9.836 27.984 1 95.12 176 ASP B O 1
ATOM 3135 N N . LEU B 1 177 ? -15.32 11.633 26.516 1 95.62 177 LEU B N 1
ATOM 3136 C CA . LEU B 1 177 ? -13.883 11.648 26.281 1 95.62 177 LEU B CA 1
ATOM 3137 C C . LEU B 1 177 ? -13.25 12.898 26.906 1 95.62 177 LEU B C 1
ATOM 3139 O O . LEU B 1 177 ? -13.531 14.016 26.484 1 95.62 177 LEU B O 1
ATOM 3143 N N . GLU B 1 178 ? -12.352 12.633 27.859 1 97.25 178 GLU B N 1
ATOM 3144 C CA . GLU B 1 178 ? -11.727 13.742 28.578 1 97.25 178 GLU B CA 1
ATOM 3145 C C . GLU B 1 178 ? -10.555 14.312 27.797 1 97.25 178 GLU B C 1
ATOM 3147 O O . GLU B 1 178 ? -9.797 13.57 27.156 1 97.25 178 GLU B O 1
ATOM 3152 N N . GLU B 1 179 ? -10.391 15.602 27.953 1 96.69 179 GLU B N 1
ATOM 3153 C CA . GLU B 1 179 ? -9.281 16.281 27.297 1 96.69 179 GLU B CA 1
ATOM 3154 C C . GLU B 1 179 ? -7.941 15.656 27.656 1 96.69 179 GLU B C 1
ATOM 3156 O O . GLU B 1 179 ? -7.703 15.328 28.828 1 96.69 179 GLU B O 1
ATOM 3161 N N . ASN B 1 180 ? -7.148 15.406 26.656 1 96.44 180 ASN B N 1
ATOM 3162 C CA . ASN B 1 180 ? -5.777 14.914 26.766 1 96.44 180 ASN B CA 1
ATOM 3163 C C . ASN B 1 180 ? -5.742 13.422 27.094 1 96.44 180 ASN B C 1
ATOM 3165 O O . ASN B 1 180 ? -4.668 12.844 27.266 1 96.44 180 ASN B O 1
ATOM 3169 N N . SER B 1 181 ? -6.934 12.82 27.203 1 96.62 181 SER B N 1
ATOM 3170 C CA . SER B 1 181 ? -6.961 11.375 27.391 1 96.62 181 SER B CA 1
ATOM 3171 C C . SER B 1 181 ? -6.668 10.633 26.094 1 96.62 181 SER B C 1
ATOM 3173 O O . SER B 1 181 ? -6.852 11.18 25 1 96.62 181 SER B O 1
ATOM 3175 N N . LYS B 1 182 ? -6.086 9.414 26.219 1 97.5 182 LYS B N 1
ATOM 3176 C CA . LYS B 1 182 ? -5.797 8.555 25.078 1 97.5 182 LYS B CA 1
ATOM 3177 C C . LYS B 1 182 ? -6.715 7.336 25.062 1 97.5 182 LYS B C 1
ATOM 3179 O O . LYS B 1 182 ? -7.043 6.781 26.125 1 97.5 182 LYS B O 1
ATOM 3184 N N . HIS B 1 183 ? -7.227 6.953 23.953 1 96.81 183 HIS B N 1
ATOM 3185 C CA . HIS B 1 183 ? -8.172 5.848 23.812 1 96.81 183 HIS B CA 1
ATOM 3186 C C . HIS B 1 183 ? -7.848 5 22.578 1 96.81 183 HIS B C 1
ATOM 3188 O O . HIS B 1 183 ? -7.172 5.465 21.656 1 96.81 183 HIS B O 1
ATOM 3194 N N . LEU B 1 184 ? -8.18 3.768 22.609 1 96.81 184 LEU B N 1
ATOM 3195 C CA . LEU B 1 184 ? -8.273 2.869 21.469 1 96.81 184 LEU B CA 1
ATOM 3196 C C . LEU B 1 184 ? -9.727 2.637 21.078 1 96.81 184 LEU B C 1
ATOM 3198 O O . LEU B 1 184 ? -10.484 2.021 21.828 1 96.81 184 LEU B O 1
ATOM 3202 N N . MET B 1 185 ? -10.148 3.164 19.922 1 95.19 185 MET B N 1
ATOM 3203 C CA . MET B 1 185 ? -11.555 3.1 19.531 1 95.19 185 MET B CA 1
ATOM 3204 C C . MET B 1 185 ? -11.695 2.723 18.062 1 95.19 185 MET B C 1
ATOM 3206 O O . MET B 1 185 ? -10.742 2.867 17.281 1 95.19 185 MET B O 1
ATOM 3210 N N . ARG B 1 186 ? -12.852 2.217 17.734 1 94.88 186 ARG B N 1
ATOM 3211 C CA . ARG B 1 186 ? -13.156 1.983 16.328 1 94.88 186 ARG B CA 1
ATOM 3212 C C . ARG B 1 186 ? -13.188 3.295 15.547 1 94.88 186 ARG B C 1
ATOM 3214 O O . ARG B 1 186 ? -13.797 4.27 15.992 1 94.88 186 ARG B O 1
ATOM 3221 N N . TYR B 1 187 ? -12.594 3.281 14.484 1 96.75 187 TYR B N 1
ATOM 3222 C CA . TYR B 1 187 ? -12.445 4.516 13.727 1 96.75 187 TYR B CA 1
ATOM 3223 C C . TYR B 1 187 ? -13.805 5.066 13.312 1 96.75 187 TYR B C 1
ATOM 3225 O O . TYR B 1 187 ? -14.047 6.273 13.383 1 96.75 187 TYR B O 1
ATOM 3233 N N . LYS B 1 188 ? -14.625 4.234 12.852 1 94.5 188 LYS B N 1
ATOM 3234 C CA . LYS B 1 188 ? -15.93 4.621 12.344 1 94.5 188 LYS B CA 1
ATOM 3235 C C . LYS B 1 188 ? -16.641 5.559 13.32 1 94.5 188 LYS B C 1
ATOM 3237 O O . LYS B 1 188 ? -17.281 6.531 12.906 1 94.5 188 LYS B O 1
ATOM 3242 N N . ALA B 1 189 ? -16.531 5.324 14.531 1 92.5 189 ALA B N 1
ATOM 3243 C CA . ALA B 1 189 ? -17.234 6.074 15.562 1 92.5 189 ALA B CA 1
ATOM 3244 C C . ALA B 1 189 ? -16.641 7.461 15.75 1 92.5 189 ALA B C 1
ATOM 3246 O O . ALA B 1 189 ? -17.328 8.406 16.141 1 92.5 189 ALA B O 1
ATOM 3247 N N . ILE B 1 190 ? -15.445 7.598 15.461 1 94.88 190 ILE B N 1
ATOM 3248 C CA . ILE B 1 190 ? -14.805 8.844 15.859 1 94.88 190 ILE B CA 1
ATOM 3249 C C . ILE B 1 190 ? -14.391 9.633 14.617 1 94.88 190 ILE B C 1
ATOM 3251 O O . ILE B 1 190 ? -13.844 10.734 14.727 1 94.88 190 ILE B O 1
ATOM 3255 N N . ALA B 1 191 ? -14.594 9.164 13.445 1 95.25 191 ALA B N 1
ATOM 3256 C CA . ALA B 1 191 ? -14.227 9.812 12.188 1 95.25 191 ALA B CA 1
ATOM 3257 C C . ALA B 1 191 ? -14.672 11.266 12.172 1 95.25 191 ALA B C 1
ATOM 3259 O O . ALA B 1 191 ? -13.898 12.164 11.828 1 95.25 191 ALA B O 1
ATOM 3260 N N . PRO B 1 192 ? -15.883 11.578 12.602 1 94.06 192 PRO B N 1
ATOM 3261 C CA . PRO B 1 192 ? -16.297 12.984 12.609 1 94.06 192 PRO B CA 1
ATOM 3262 C C . PRO B 1 192 ? -15.477 13.836 13.57 1 94.06 192 PRO B C 1
ATOM 3264 O O . PRO B 1 192 ? -15.227 15.016 13.297 1 94.06 192 PRO B O 1
ATOM 3267 N N . LEU B 1 193 ? -15.086 13.188 14.641 1 95.5 193 LEU B N 1
ATOM 3268 C CA . LEU B 1 193 ? -14.305 13.914 15.633 1 95.5 193 LEU B CA 1
ATOM 3269 C C . LEU B 1 193 ? -12.898 14.203 15.117 1 95.5 193 LEU B C 1
ATOM 3271 O O . LEU B 1 193 ? -12.297 15.219 15.477 1 95.5 193 LEU B O 1
ATOM 3275 N N . VAL B 1 194 ? -12.391 13.32 14.289 1 95.31 194 VAL B N 1
ATOM 3276 C CA . VAL B 1 194 ? -11.109 13.555 13.633 1 95.31 194 VAL B CA 1
ATOM 3277 C C . VAL B 1 194 ? -11.234 14.711 12.641 1 95.31 194 VAL B C 1
ATOM 3279 O O . VAL B 1 194 ? -10.398 15.609 12.625 1 95.31 194 VAL B O 1
ATOM 3282 N N . SER B 1 195 ? -12.281 14.711 11.922 1 92.12 195 SER B N 1
ATOM 3283 C CA . SER B 1 195 ? -12.516 15.703 10.883 1 92.12 195 SER B CA 1
ATOM 3284 C C . SER B 1 195 ? -12.664 17.094 11.469 1 92.12 195 SER B C 1
ATOM 3286 O O . SER B 1 195 ? -12.172 18.078 10.906 1 92.12 195 SER B O 1
ATOM 3288 N N . ASN B 1 196 ? -13.266 17.156 12.602 1 91.25 196 ASN B N 1
ATOM 3289 C CA . ASN B 1 196 ? -13.516 18.469 13.172 1 91.25 196 ASN B CA 1
ATOM 3290 C C . ASN B 1 196 ? -12.398 18.891 14.117 1 91.25 196 ASN B C 1
ATOM 3292 O O . ASN B 1 196 ? -12.453 19.984 14.695 1 91.25 196 ASN B O 1
ATOM 3296 N N . GLY B 1 197 ? -11.477 18.062 14.344 1 91.69 197 GLY B N 1
ATOM 3297 C CA . GLY B 1 197 ? -10.289 18.438 15.086 1 91.69 197 GLY B CA 1
ATOM 3298 C C . GLY B 1 197 ? -10.391 18.172 16.578 1 91.69 197 GLY B C 1
ATOM 3299 O O . GLY B 1 197 ? -9.461 18.438 17.328 1 91.69 197 GLY B O 1
ATOM 3300 N N . ALA B 1 198 ? -11.469 17.562 17.016 1 94.88 198 ALA B N 1
ATOM 3301 C CA . ALA B 1 198 ? -11.68 17.312 18.438 1 94.88 198 ALA B CA 1
ATOM 3302 C C . ALA B 1 198 ? -10.75 16.219 18.953 1 94.88 198 ALA B C 1
ATOM 3304 O O . ALA B 1 198 ? -10.43 16.156 20.141 1 94.88 198 ALA B O 1
ATOM 3305 N N . VAL B 1 199 ? -10.406 15.312 18.047 1 96.25 199 VAL B N 1
ATOM 3306 C CA . VAL B 1 199 ? -9.477 14.258 18.422 1 96.25 199 VAL B CA 1
ATOM 3307 C C . VAL B 1 199 ? -8.359 14.164 17.391 1 96.25 199 VAL B C 1
ATOM 3309 O O . VAL B 1 199 ? -8.539 14.57 16.234 1 96.25 199 VAL B O 1
ATOM 3312 N N . GLN B 1 200 ? -7.234 13.742 17.828 1 97.12 200 GLN B N 1
ATOM 3313 C CA . GLN B 1 200 ? -6.074 13.508 16.969 1 97.12 200 GLN B CA 1
ATOM 3314 C C . GLN B 1 200 ? -5.656 12.039 17.016 1 97.12 200 GLN B C 1
ATOM 3316 O O . GLN B 1 200 ? -5.562 11.445 18.094 1 97.12 200 GLN B O 1
ATOM 3321 N N . LEU B 1 201 ? -5.465 11.547 15.859 1 97.94 201 LEU B N 1
ATOM 3322 C CA . LEU B 1 201 ? -4.973 10.172 15.805 1 97.94 201 LEU B CA 1
ATOM 3323 C C . LEU B 1 201 ? -3.488 10.117 16.156 1 97.94 201 LEU B C 1
ATOM 3325 O O . LEU B 1 201 ? -2.732 11.039 15.828 1 97.94 201 LEU B O 1
ATOM 3329 N N . ILE B 1 202 ? -3.082 8.953 16.812 1 95.81 202 ILE B N 1
ATOM 3330 C CA . ILE B 1 202 ? -1.695 8.812 17.234 1 95.81 202 ILE B CA 1
ATOM 3331 C C . ILE B 1 202 ? -1.241 7.367 17.047 1 95.81 202 ILE B C 1
ATOM 3333 O O . ILE B 1 202 ? -2.062 6.445 17.062 1 95.81 202 ILE B O 1
#

Foldseek 3Di:
DPPPLQRVLQLLLQQLQFALAQAFDPVVSLVSLVVVLVVLVVVLVPDDVPDPVNVVSVVVSVVSVCSSVSSVVSNLVRCLQAVVVLLVVQVPDPDPPRRSADPVRNVVSVVSVVVVLVVCQVPPLVPDPPVRSDDDVNVVGDHGDQQDKFKKAFAAKDFQQWAFDPDPVRDIDTDIDDHRDMDIGRRNRCVVVSNVVRMGTD/DPPPLQRVLQLLLQQLQFALAQAFDPVVSLVSLVVVLVVLVVVLVPDDCPDPVNVVSVVVSVVSVCSSVSSVVSNLVRCLQAVVVLLVVQVPDPDPPRRSADPVRNVVSVVSVVVVLVVCQVPPLVPDPPVRSDDDVPVVGDHGDQQDKFKKAFAAKDFQQWAFDPDPVRDIDTDIDDHRDMDIGRRNRCVVVSNVVRMGTD

Sequence (404 aa):
MAHSSPHLGRQAWLNEKFAPDLLETKQDVVDNMMLHLQNMDENLHQGHVGEPKSTIHQLELERLRFVLTSYLRSRLRKIEAYFPHLLEQQRSQTGEDLLRLSPDEYIFAEEYANNISLYFRRVALRHMPTAQQKLDLSKTVAPPDIERFVFLQVKDRQERVLIEEATDDQEEYVIDLEENSKHLMRYKAIAPLVSNGAVQLIMAHSSPHLGRQAWLNEKFAPDLLETKQDVVDNMMLHLQNMDENLHQGHVGEPKSTIHQLELERLRFVLTSYLRSRLRKIEAYFPHLLEQQRSQTGEDLLRLSPDEYIFAEEYANNISLYFRRVALRHMPTAQQKLDLSKTVAPPDIERFVFLQVKDRQERVLIEEATDDQEEYVIDLEENSKHLMRYKAIAPLVSNGAVQLI

Organism: Eptatretus burgeri (NCBI:txid7764)

Secondary structure (DSSP, 8-state):
----HHHHHHHHHHHHHH-SSPPPP-HHHHHHHHHHHHHHHHHHHHS-TTSHHHHHHHHHHHHHHHHHHHHHHHHHHHHHHHHHHHHHHHHH--SS---SS-HHHHHHHHHHHHHHHHHHHHHTGGGS-GGG----HHHHSPPP-TTSEEEEEESS-EEEEEEE-SSTT--EEEEEE-TT-EEEEEHHHHHHHHHTTSEEE-/----HHHHHHHHHHHHHH-SSPPPP-HHHHHHHHHHHHHHHHHHHHS-TTSHHHHHHHHHHHHHHHHHHHHHHHHHHHHHHHHHHHHHHHHH--SS---SS-HHHHHHHHHHHHHHHHHHHHHTGGGS-GGG----HHHHSPPP-TTSEEEEEESS-EEEEEEE-SSTT--EEEEEE-TT-EEEEEHHHHHHHHHTTSEEE-

Solvent-accessible surface area (backbone atoms only — not comparable to full-atom values): 22504 Å² total; per-residue (Å²): 128,80,72,51,69,67,54,53,41,50,50,53,26,38,33,50,65,61,42,65,52,78,53,63,55,57,61,66,50,53,51,50,50,44,51,50,48,38,55,53,48,55,46,55,71,72,42,70,78,80,39,76,65,40,56,56,51,50,52,50,47,52,50,50,50,48,49,52,52,51,35,52,49,44,50,52,52,46,43,68,58,28,37,59,59,52,55,50,51,61,68,65,55,84,64,91,65,79,52,52,57,46,73,69,52,44,54,50,47,50,51,49,52,50,52,52,51,52,50,43,40,73,76,46,29,75,57,38,48,76,90,55,39,68,78,62,56,62,79,73,41,64,70,64,55,48,76,43,72,37,40,33,34,27,65,42,67,40,74,71,42,63,39,74,44,91,50,92,75,57,49,71,45,71,44,70,44,53,58,71,39,73,50,78,41,47,33,62,64,42,47,67,38,46,74,73,57,33,30,42,41,100,127,81,72,50,70,68,54,53,40,49,49,53,28,39,32,49,66,60,42,64,54,78,54,65,56,55,60,67,50,53,51,50,49,44,52,50,48,37,54,52,48,54,48,54,70,73,41,71,76,82,38,76,65,39,54,55,52,50,50,50,47,53,50,50,50,48,48,51,51,51,34,54,48,44,50,51,52,46,42,69,57,28,36,58,60,54,53,51,51,60,68,66,53,86,65,90,65,79,53,52,58,46,73,69,51,44,53,48,46,51,52,50,51,49,54,52,50,52,50,42,40,73,76,46,29,75,56,37,51,78,91,54,39,67,78,60,56,62,79,75,42,63,72,64,54,48,76,42,70,37,40,34,35,26,64,41,67,39,74,74,42,62,39,74,43,92,53,92,75,56,51,71,45,70,43,71,43,53,59,73,38,72,49,79,40,46,34,62,63,41,47,66,38,46,73,71,55,32,29,40,41,100

pLDDT: mean 86.25, std 12.7, range [34.47, 98.06]